Protein AF-0000000081659198 (afdb_homodimer)

Organism: Saccoglossus kowalevskii (NCBI:txid10224)

Secondary structure (DSSP, 8-state):
-HHHHHHHHBHHHHHHHHHHHHHHHHHHHHHHTTT-HHHHHHHHHHHHHHHHHHHHHHTT-HHHHHHHHHHHTT-TT-S-HHHHHHHHHHHHHHHHHHHHHHHHHHHHTTSS--S-SHHHHHHHHHHHHHHHHHHHHHHHHHHHHHHHHHHHHHHHHHHHHHTT--HHHHHHHHHHHHHHHHHHHHHHHHHHHHHHHHHHHHHTSPTTSTTTT-S-HHHHHHHHHHHHHHHHHHHHHHHHHHHHHHH-/-HHHHHHHHBHHHHHHHHHHHHHHHHHHHHHHTTT-HHHHHHHHHHHHHHHHHHHHHHTT-HHHHHHHHHHHTT-TT-S-HHHHHHHHHHHHHHHHHHHHHHHHHHHHTTSS--S-SHHHHHHHHHHHHHHHHHHHHHHHHHHHHHHHHHHHHHHHHHHHHHTT--HHHHHHHHHHHHHHHHHHHHHHHHHHHHHHHHHHHHHTSPTTSTTTT-S-HHHHHHHHHHHHHHHHHHHHHHHHHHHHHHH-

Nearest PDB structures (foldseek):
  6hdc-assembly1_B  TM=3.082E-01  e=1.229E+00  Marivirga tractuosa DSM 4126
  8i21-assembly1_A  TM=3.478E-01  e=2.574E+00  Saccharomyces cerevisiae S288C
  2v0o-assembly2_C  TM=2.841E-01  e=6.793E+00  Homo sapiens
  8t4f-assembly1_A  TM=1.841E-01  e=5.914E+00  Homo sapiens
  8i21-assembly1_A  TM=3.483E-01  e=2.573E+00  Saccharomyces cerevisiae S288C

pLDDT: mean 92.86, std 4.16, range [70.75, 97.75]

Solvent-accessible surface area (backbone atoms only — not comparable to full-atom values): 24645 Å² total; per-residue (Å²): 108,68,66,60,35,54,36,52,45,23,33,68,40,33,49,30,52,50,48,28,52,24,23,44,34,32,22,50,20,39,68,31,38,85,82,36,51,67,59,17,52,33,29,47,49,51,24,49,53,44,52,51,25,51,54,59,56,50,70,66,42,58,60,50,49,49,52,50,46,61,71,47,53,79,31,84,83,48,85,50,62,69,56,22,52,46,48,45,51,30,46,52,31,57,58,53,26,47,63,36,40,50,50,17,52,32,25,69,67,58,58,40,95,50,98,60,35,59,63,34,44,48,50,24,44,51,33,49,38,50,27,33,51,45,50,41,53,47,41,54,52,50,49,53,52,48,51,52,50,48,51,53,47,51,53,48,46,55,49,38,60,74,65,65,54,57,69,68,62,55,50,53,49,49,51,49,49,51,52,50,51,52,49,50,52,50,42,52,43,49,37,51,23,36,50,30,43,38,57,46,40,46,28,68,40,64,79,84,44,89,63,18,66,66,65,52,59,34,55,44,13,45,36,42,28,51,22,24,49,44,50,37,49,50,46,50,53,53,51,51,52,52,52,50,59,67,74,96,109,67,66,60,35,54,35,52,45,23,32,68,40,34,49,30,52,48,48,29,53,25,22,44,34,33,22,50,19,39,68,32,38,84,82,34,53,68,58,17,50,33,30,46,48,52,25,49,54,45,51,51,25,50,53,57,57,51,70,65,42,57,60,48,50,50,51,49,45,61,70,48,53,79,32,83,86,48,86,51,62,68,57,23,52,46,48,44,53,30,46,52,31,56,59,54,26,47,63,36,40,50,51,18,50,34,25,70,66,58,59,41,93,51,99,60,35,60,62,35,46,47,48,24,46,52,33,49,37,51,28,32,53,45,48,41,52,47,39,54,53,49,49,53,53,48,52,53,51,48,51,52,48,51,52,49,48,54,51,39,60,75,65,66,55,57,71,66,61,53,49,53,48,50,51,51,46,51,52,50,51,51,49,49,53,50,44,52,43,49,36,52,21,37,49,30,43,38,56,48,40,45,28,67,41,66,78,84,42,89,62,18,65,66,65,51,59,34,54,45,13,47,36,43,26,51,24,24,50,44,51,36,48,51,48,49,53,54,51,51,52,51,52,51,59,68,75,97

Foldseek 3Di:
DVLLVVLCVDPLSVLLVLLLLLLLLLLVLQVCCVVDVPSSVVSVVVNVVSVVVSLVVLLPCLVVLVVVLVVCPQPPVDPDNVLSVLVNVLSVLVNVLNVLSVQLVCVVVVVDDDVDSVVSVQVSLVSVLVSLVSLLVSLVVVLVVLVVVLVVLVVVLVVCVVVVHDPVVNVVSVVVNVVSVVVNVLSVLQNLLSVLSNVLSQLCHPPPGDCHVVDGSNSNSVSSSSSSVSSSVVSSVVSVVVVVVVVD/DVLLVVLCVDPLSVLLVLLLLLLLLLLVLQVCCVVDVPSSVVSVVVNVVSVVVSLVVLLPCLVVLVVVLVVCPQPPVDPDNVLSVLVNLLSVLVNVLNVLSVQLVCVVVVVDDDVDSVVSVLVSLVSVLVSLVSLLVSLVVVLVVLVVVLVVLVVVLVVCVVVVHDPVVNVVSVVVNVVSVVVNVLSVLQNLLSVLSNVLSQLCHPPPGDCHVVDGSNSNSVSSSSSSVSSSVVSSVVSVVVVVVVVD

InterPro domains:
  IPR008733 Peroxisomal biogenesis factor 11 [PF05648] (1-235)
  IPR026510 Peroxisomal membrane protein 11C, metazoa [PTHR20990] (4-241)

Structure (mmCIF, N/CA/C/O backbone):
data_AF-0000000081659198-model_v1
#
loop_
_entity.id
_entity.type
_entity.pdbx_description
1 polymer 'Peroxisomal membrane protein 11C-like'
#
loop_
_atom_site.group_PDB
_atom_site.id
_atom_site.type_symbol
_atom_site.label_atom_id
_atom_site.label_alt_id
_atom_site.label_comp_id
_atom_site.label_asym_id
_atom_site.label_entity_id
_atom_site.label_seq_id
_atom_site.pdbx_PDB_ins_code
_atom_site.Cartn_x
_atom_site.Cartn_y
_atom_site.Cartn_z
_atom_site.occupancy
_atom_site.B_iso_or_equiv
_atom_site.auth_seq_id
_atom_site.auth_comp_id
_atom_site.auth_asym_id
_atom_site.auth_atom_id
_atom_site.pdbx_PDB_model_num
ATOM 1 N N . MET A 1 1 ? -1.622 15.281 -11.273 1 83.19 1 MET A N 1
ATOM 2 C CA . MET A 1 1 ? -0.603 14.25 -11.117 1 83.19 1 MET A CA 1
ATOM 3 C C . MET A 1 1 ? -0.166 14.125 -9.664 1 83.19 1 MET A C 1
ATOM 5 O O . MET A 1 1 ? -0.137 13.023 -9.109 1 83.19 1 MET A O 1
ATOM 9 N N . GLU A 1 2 ? -0.114 15.211 -9.008 1 87.56 2 GLU A N 1
ATOM 10 C CA . GLU A 1 2 ? 0.35 15.195 -7.621 1 87.56 2 GLU A CA 1
ATOM 11 C C . GLU A 1 2 ? -0.671 14.523 -6.707 1 87.56 2 GLU A C 1
ATOM 13 O O . GLU A 1 2 ? -0.306 13.75 -5.824 1 87.56 2 GLU A O 1
ATOM 18 N N . LEU A 1 3 ? -1.887 14.82 -6.957 1 91.81 3 LEU A N 1
ATOM 19 C CA . LEU A 1 3 ? -2.953 14.234 -6.152 1 91.81 3 LEU A CA 1
ATOM 20 C C . LEU A 1 3 ? -2.992 12.719 -6.332 1 91.81 3 LEU A C 1
ATOM 22 O O . LEU A 1 3 ? -3.07 11.977 -5.348 1 91.81 3 LEU A O 1
ATOM 26 N N . THR A 1 4 ? -2.906 12.281 -7.543 1 91.38 4 THR A N 1
ATOM 27 C CA . THR A 1 4 ? -2.936 10.852 -7.848 1 91.38 4 THR A CA 1
ATOM 28 C C . THR A 1 4 ? -1.738 10.141 -7.223 1 91.38 4 THR A C 1
ATOM 30 O O . THR A 1 4 ? -1.878 9.047 -6.672 1 91.38 4 THR A O 1
ATOM 33 N N . VAL A 1 5 ? -0.653 10.773 -7.258 1 92.44 5 VAL A N 1
ATOM 34 C CA . VAL A 1 5 ? 0.562 10.188 -6.695 1 92.44 5 VAL A CA 1
ATOM 35 C C . VAL A 1 5 ? 0.426 10.07 -5.18 1 92.44 5 VAL A C 1
ATOM 37 O O . VAL A 1 5 ? 0.781 9.047 -4.598 1 92.44 5 VAL A O 1
ATOM 40 N N . ASN A 1 6 ? -0.135 11.062 -4.594 1 92.5 6 ASN A N 1
ATOM 41 C CA . ASN A 1 6 ? -0.314 11.047 -3.146 1 92.5 6 ASN A CA 1
ATOM 42 C C . ASN A 1 6 ? -1.289 9.953 -2.713 1 92.5 6 ASN A C 1
ATOM 44 O O . ASN A 1 6 ? -1.082 9.297 -1.688 1 92.5 6 ASN A O 1
ATOM 48 N N . ILE A 1 7 ? -2.271 9.797 -3.482 1 93.44 7 ILE A N 1
ATOM 49 C CA . ILE A 1 7 ? -3.25 8.758 -3.18 1 93.44 7 ILE A CA 1
ATOM 50 C C . ILE A 1 7 ? -2.6 7.383 -3.307 1 93.44 7 ILE A C 1
ATOM 52 O O . ILE A 1 7 ? -2.756 6.531 -2.428 1 93.44 7 ILE A O 1
ATOM 56 N N . LEU A 1 8 ? -1.79 7.199 -4.312 1 93.69 8 LEU A N 1
ATOM 57 C CA . LEU A 1 8 ? -1.185 5.902 -4.594 1 93.69 8 LEU A CA 1
ATOM 58 C C . LEU A 1 8 ? -0.012 5.637 -3.654 1 93.69 8 LEU A C 1
ATOM 60 O O . LEU A 1 8 ? 0.416 4.488 -3.498 1 93.69 8 LEU A O 1
ATOM 64 N N . ASP A 1 9 ? 0.449 6.648 -3.02 1 92.25 9 ASP A N 1
ATOM 65 C CA . ASP A 1 9 ? 1.595 6.492 -2.129 1 92.25 9 ASP A CA 1
ATOM 66 C C . ASP A 1 9 ? 1.147 6.105 -0.721 1 92.25 9 ASP A C 1
ATOM 68 O O . ASP A 1 9 ? 1.965 5.691 0.104 1 92.25 9 ASP A O 1
ATOM 72 N N . SER A 1 10 ? -0.1 6.227 -0.468 1 93.81 10 SER A N 1
ATOM 73 C CA . SER A 1 10 ? -0.66 5.754 0.793 1 93.81 10 SER A CA 1
ATOM 74 C C . SER A 1 10 ? -1.268 4.363 0.641 1 93.81 10 SER A C 1
ATOM 76 O O . SER A 1 10 ? -1.814 4.031 -0.413 1 93.81 10 SER A O 1
ATOM 78 N N . TYR A 1 11 ? -1.146 3.598 1.679 1 93.5 11 TYR A N 1
ATOM 79 C CA . TYR A 1 11 ? -1.711 2.254 1.634 1 93.5 11 TYR A CA 1
ATOM 80 C C . TYR A 1 11 ? -3.227 2.305 1.471 1 93.5 11 TYR A C 1
ATOM 82 O O . TYR A 1 11 ? -3.793 1.57 0.658 1 93.5 11 TYR A O 1
ATOM 90 N N . ARG A 1 12 ? -3.902 3.148 2.209 1 92.31 12 ARG A N 1
ATOM 91 C CA . ARG A 1 12 ? -5.359 3.25 2.178 1 92.31 12 ARG A CA 1
ATOM 92 C C . ARG A 1 12 ? -5.844 3.691 0.801 1 92.31 12 ARG A C 1
ATOM 94 O O . ARG A 1 12 ? -6.812 3.141 0.273 1 92.31 12 ARG A O 1
ATOM 101 N N . GLY A 1 13 ? -5.191 4.695 0.304 1 94.25 13 GLY A N 1
ATOM 102 C CA . GLY A 1 13 ? -5.551 5.164 -1.025 1 94.25 13 GLY A CA 1
ATOM 103 C C . GLY A 1 13 ? -5.344 4.117 -2.104 1 94.25 13 GLY A C 1
ATOM 104 O O . GLY A 1 13 ? -6.211 3.914 -2.955 1 94.25 13 GLY A O 1
ATOM 105 N N . ARG A 1 14 ? -4.23 3.486 -2.029 1 95.12 14 ARG A N 1
ATOM 106 C CA . ARG A 1 14 ? -3.922 2.461 -3.02 1 95.12 14 ARG A CA 1
ATOM 107 C C . ARG A 1 14 ? -4.906 1.299 -2.93 1 95.12 14 ARG A C 1
ATOM 109 O O . ARG A 1 14 ? -5.312 0.743 -3.953 1 95.12 14 ARG A O 1
ATOM 116 N N . ASP A 1 15 ? -5.191 0.892 -1.784 1 95.5 15 ASP A N 1
ATOM 117 C CA . ASP A 1 15 ? -6.145 -0.195 -1.584 1 95.5 15 ASP A CA 1
ATOM 118 C C . ASP A 1 15 ? -7.504 0.147 -2.193 1 95.5 15 ASP A C 1
ATOM 120 O O . ASP A 1 15 ? -8.164 -0.715 -2.781 1 95.5 15 ASP A O 1
ATOM 124 N N . LYS A 1 16 ? -7.949 1.423 -2.02 1 96.12 16 LYS A N 1
ATOM 125 C CA . LYS A 1 16 ? -9.234 1.834 -2.576 1 96.12 16 LYS A CA 1
ATOM 126 C C . LYS A 1 16 ? -9.203 1.813 -4.102 1 96.12 16 LYS A C 1
ATOM 128 O O . LYS A 1 16 ? -10.203 1.489 -4.746 1 96.12 16 LYS A O 1
ATOM 133 N N . VAL A 1 17 ? -8.109 2.168 -4.633 1 96.31 17 VAL A N 1
ATOM 134 C CA . VAL A 1 17 ? -7.953 2.119 -6.086 1 96.31 17 VAL A CA 1
ATOM 135 C C . VAL A 1 17 ? -7.996 0.67 -6.562 1 96.31 17 VAL A C 1
ATOM 137 O O . VAL A 1 17 ? -8.672 0.353 -7.543 1 96.31 17 VAL A O 1
ATOM 140 N N . MET A 1 18 ? -7.305 -0.18 -5.867 1 96.81 18 MET A N 1
ATOM 141 C CA . MET A 1 18 ? -7.277 -1.599 -6.211 1 96.81 18 MET A CA 1
ATOM 142 C C . MET A 1 18 ? -8.664 -2.219 -6.078 1 96.81 18 MET A C 1
ATOM 144 O O . MET A 1 18 ? -9.078 -3.008 -6.93 1 96.81 18 MET A O 1
ATOM 148 N N . ARG A 1 19 ? -9.305 -1.844 -5 1 97.25 19 ARG A N 1
ATOM 149 C CA . ARG A 1 19 ? -10.656 -2.35 -4.781 1 97.25 19 ARG A CA 1
ATOM 150 C C . ARG A 1 19 ? -11.586 -1.911 -5.902 1 97.25 19 ARG A C 1
ATOM 152 O O . ARG A 1 19 ? -12.391 -2.707 -6.398 1 97.25 19 ARG A O 1
ATOM 159 N N . THR A 1 20 ? -11.531 -0.72 -6.262 1 97.44 20 THR A N 1
ATOM 160 C CA . THR A 1 20 ? -12.367 -0.19 -7.332 1 97.44 20 THR A CA 1
ATOM 161 C C . THR A 1 20 ? -12.078 -0.91 -8.648 1 97.44 20 THR A C 1
ATOM 163 O O . THR A 1 20 ? -13 -1.26 -9.383 1 97.44 20 THR A O 1
ATOM 166 N N . ALA A 1 21 ? -10.828 -1.132 -8.93 1 96.75 21 ALA A N 1
ATOM 167 C CA . ALA A 1 21 ? -10.453 -1.864 -10.133 1 96.75 21 ALA A CA 1
ATOM 168 C C . ALA A 1 21 ? -10.953 -3.303 -10.086 1 96.75 21 ALA A C 1
ATOM 170 O O . ALA A 1 21 ? -11.43 -3.838 -11.086 1 96.75 21 ALA A O 1
ATOM 171 N N . CYS A 1 22 ? -10.867 -3.889 -8.938 1 96.88 22 CYS A N 1
ATOM 172 C CA . CYS A 1 22 ? -11.289 -5.27 -8.75 1 96.88 22 CYS A CA 1
ATOM 173 C C . CYS A 1 22 ? -12.781 -5.426 -9.016 1 96.88 22 CYS A C 1
ATOM 175 O O . CYS A 1 22 ? -13.188 -6.23 -9.859 1 96.88 22 CYS A O 1
ATOM 177 N N . PHE A 1 23 ? -13.57 -4.602 -8.43 1 97.5 23 PHE A N 1
ATOM 178 C CA . PHE A 1 23 ? -15.016 -4.785 -8.539 1 97.5 23 PHE A CA 1
ATOM 179 C C . PHE A 1 23 ? -15.539 -4.184 -9.836 1 97.5 23 PHE A C 1
ATOM 181 O O . PHE A 1 23 ? -16.547 -4.633 -10.367 1 97.5 23 PHE A O 1
ATOM 188 N N . GLY A 1 24 ? -14.812 -3.182 -10.32 1 96.94 24 GLY A N 1
ATOM 189 C CA . GLY A 1 24 ? -15.117 -2.77 -11.688 1 96.94 24 GLY A CA 1
ATOM 190 C C . GLY A 1 24 ? -14.93 -3.881 -12.703 1 96.94 24 GLY A C 1
ATOM 191 O O . GLY A 1 24 ? -15.75 -4.059 -13.602 1 96.94 24 GLY A O 1
ATOM 192 N N . ALA A 1 25 ? -13.852 -4.582 -12.555 1 96.56 25 ALA A N 1
ATOM 193 C CA . ALA A 1 25 ? -13.594 -5.723 -13.43 1 96.56 25 ALA A CA 1
ATOM 194 C C . ALA A 1 25 ? -14.641 -6.812 -13.227 1 96.56 25 ALA A C 1
ATOM 196 O O . ALA A 1 25 ? -15.047 -7.48 -14.18 1 96.56 25 ALA A O 1
ATOM 197 N N . MET A 1 26 ? -15.023 -6.961 -12.008 1 96.94 26 MET A N 1
ATOM 198 C CA . MET A 1 26 ? -16.047 -7.953 -11.711 1 96.94 26 MET A CA 1
ATOM 199 C C . MET A 1 26 ? -17.359 -7.59 -12.398 1 96.94 26 MET A C 1
ATOM 201 O O . MET A 1 26 ? -18.031 -8.461 -12.969 1 96.94 26 MET A O 1
ATOM 205 N N . LEU A 1 27 ? -17.734 -6.379 -12.312 1 97.5 27 LEU A N 1
ATOM 206 C CA . LEU A 1 27 ? -18.938 -5.895 -12.984 1 97.5 27 LEU A CA 1
ATOM 207 C C . LEU A 1 27 ? -18.844 -6.113 -14.492 1 97.5 27 LEU A C 1
ATOM 209 O O . LEU A 1 27 ? -19.781 -6.621 -15.109 1 97.5 27 LEU A O 1
ATOM 213 N N . ALA A 1 28 ? -17.703 -5.754 -15.047 1 96.75 28 ALA A N 1
ATOM 214 C CA . ALA A 1 28 ? -17.5 -5.934 -16.484 1 96.75 28 ALA A CA 1
ATOM 215 C C . ALA A 1 28 ? -17.578 -7.41 -16.875 1 96.75 28 ALA A C 1
ATOM 217 O O . ALA A 1 28 ? -18.156 -7.758 -17.906 1 96.75 28 ALA A O 1
ATOM 218 N N . ALA A 1 29 ? -16.969 -8.219 -16.047 1 96.44 29 ALA A N 1
ATOM 219 C CA . ALA A 1 29 ? -17 -9.656 -16.312 1 96.44 29 ALA A CA 1
ATOM 220 C C . ALA A 1 29 ? -18.438 -10.18 -16.344 1 96.44 29 ALA A C 1
ATOM 222 O O . ALA A 1 29 ? -18.797 -10.992 -17.203 1 96.44 29 ALA A O 1
ATOM 223 N N . GLY A 1 30 ? -19.219 -9.719 -15.406 1 95.5 30 GLY A N 1
ATOM 224 C CA . GLY A 1 30 ? -20.609 -10.133 -15.367 1 95.5 30 GLY A CA 1
ATOM 225 C C . GLY A 1 30 ? -21.422 -9.641 -16.547 1 95.5 30 GLY A C 1
ATOM 226 O O . GLY A 1 30 ? -22.281 -10.352 -17.062 1 95.5 30 GLY A O 1
ATOM 227 N N . LEU A 1 31 ? -21.156 -8.523 -17 1 95.69 31 LEU A N 1
ATOM 228 C CA . LEU A 1 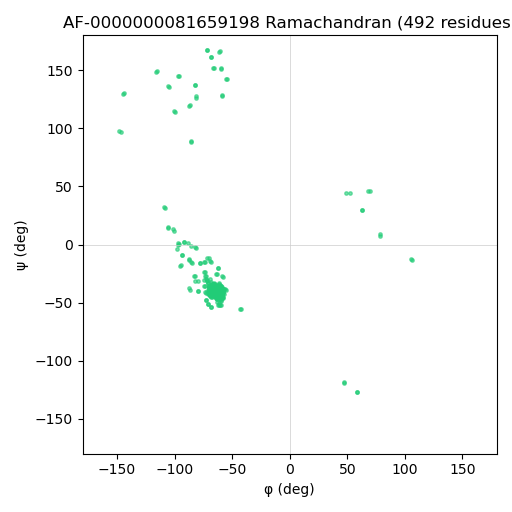31 ? -21.906 -7.914 -18.078 1 95.69 31 LEU A CA 1
ATOM 229 C C . LEU A 1 31 ? -21.562 -8.57 -19.422 1 95.69 31 LEU A C 1
ATOM 231 O O . LEU A 1 31 ? -22.422 -8.672 -20.297 1 95.69 31 LEU A O 1
ATOM 235 N N . VAL A 1 32 ? -20.359 -9.023 -19.516 1 95.56 32 VAL A N 1
ATOM 236 C CA . VAL A 1 32 ? -19.922 -9.539 -20.812 1 95.56 32 VAL A CA 1
ATOM 237 C C . VAL A 1 32 ? -20.062 -11.055 -20.844 1 95.56 32 VAL A C 1
ATOM 239 O O . VAL A 1 32 ? -19.859 -11.688 -21.891 1 95.56 32 VAL A O 1
ATOM 242 N N . GLU A 1 33 ? -20.484 -11.617 -19.844 1 93.94 33 GLU A N 1
ATOM 243 C CA . GLU A 1 33 ? -20.516 -13.062 -19.688 1 93.94 33 GLU A CA 1
ATOM 244 C C . GLU A 1 33 ? -21.359 -13.711 -20.781 1 93.94 33 GLU A C 1
ATOM 246 O O . GLU A 1 33 ? -20.969 -14.734 -21.359 1 93.94 33 GLU A O 1
ATOM 251 N N . ARG A 1 34 ? -22.438 -13.133 -21.234 1 91.81 34 ARG A N 1
ATOM 252 C CA . ARG A 1 34 ? -23.328 -13.703 -22.234 1 91.81 34 ARG A CA 1
ATOM 253 C C . ARG A 1 34 ? -22.797 -13.453 -23.641 1 91.81 34 ARG A C 1
ATOM 255 O O . ARG A 1 34 ? -23 -14.273 -24.547 1 91.81 34 ARG A O 1
ATOM 262 N N . ARG A 1 35 ? -22.172 -12.438 -23.812 1 92.94 35 ARG A N 1
ATOM 263 C CA . ARG A 1 35 ? -21.734 -12.039 -25.156 1 92.94 35 ARG A CA 1
ATOM 264 C C . ARG A 1 35 ? -20.391 -12.672 -25.5 1 92.94 35 ARG A C 1
ATOM 266 O O . ARG A 1 35 ? -20.172 -13.094 -26.625 1 92.94 35 ARG A O 1
ATOM 273 N N . ASN A 1 36 ? -19.547 -12.711 -24.484 1 94.81 36 ASN A N 1
ATOM 274 C CA . ASN A 1 36 ? -18.188 -13.18 -24.672 1 94.81 36 ASN A CA 1
ATOM 275 C C . ASN A 1 36 ? -17.656 -13.898 -23.438 1 94.81 36 ASN A C 1
ATOM 277 O O . ASN A 1 36 ? -17.031 -13.281 -22.578 1 94.81 36 ASN A O 1
ATOM 281 N N . LYS A 1 37 ? -17.75 -15.109 -23.469 1 93.44 37 LYS A N 1
ATOM 282 C CA . LYS A 1 37 ? -17.359 -15.93 -22.328 1 93.44 37 LYS A CA 1
ATOM 283 C C . LYS A 1 37 ? -15.852 -15.914 -22.109 1 93.44 37 LYS A C 1
ATOM 285 O O . LYS A 1 37 ? -15.383 -15.945 -20.969 1 93.44 37 LYS A O 1
ATOM 290 N N . GLY A 1 38 ? -15.172 -15.883 -23.203 1 92.06 38 GLY A N 1
ATOM 291 C CA . GLY A 1 38 ? -13.719 -15.82 -23.109 1 92.06 38 GLY A CA 1
ATOM 292 C C . GLY A 1 38 ? -13.219 -14.586 -22.391 1 92.06 38 GLY A C 1
ATOM 293 O O . GLY A 1 38 ? -12.383 -14.68 -21.484 1 92.06 38 GLY A O 1
ATOM 294 N N . MET A 1 39 ? -13.789 -13.531 -22.766 1 92.62 39 MET A N 1
ATOM 295 C CA . MET A 1 39 ? -13.414 -12.273 -22.141 1 92.62 39 MET A CA 1
ATOM 296 C C . MET A 1 39 ? -13.836 -12.25 -20.672 1 92.62 39 MET A C 1
ATOM 298 O O . MET A 1 39 ? -13.102 -11.75 -19.812 1 92.62 39 MET A O 1
ATOM 302 N N . SER A 1 40 ? -15 -12.727 -20.438 1 95.19 40 SER A N 1
ATOM 303 C CA . SER A 1 40 ? -15.484 -12.789 -19.062 1 95.19 40 SER A CA 1
ATOM 304 C C . SER A 1 40 ? -14.547 -13.602 -18.188 1 95.19 40 SER A C 1
ATOM 306 O O . SER A 1 40 ? -14.25 -13.203 -17.047 1 95.19 40 SER A O 1
ATOM 308 N N . THR A 1 41 ? -14.086 -14.633 -18.672 1 94.25 41 THR A N 1
ATOM 309 C CA . THR A 1 41 ? -13.18 -15.5 -17.922 1 94.25 41 THR A CA 1
ATOM 310 C C . THR A 1 41 ? -11.859 -14.797 -17.656 1 94.25 41 THR A C 1
ATOM 312 O O . THR A 1 41 ? -11.305 -14.898 -16.562 1 94.25 41 THR A O 1
ATOM 315 N N . ARG A 1 42 ? -11.359 -14.156 -18.625 1 94.06 42 ARG A N 1
ATOM 316 C CA . ARG A 1 42 ? -10.125 -13.398 -18.453 1 94.06 42 ARG A CA 1
ATOM 317 C C . ARG A 1 42 ? -10.289 -12.328 -17.375 1 94.06 42 ARG A C 1
ATOM 319 O O . ARG A 1 42 ? -9.391 -12.133 -16.547 1 94.06 42 ARG A O 1
ATOM 326 N N . LEU A 1 43 ? -11.398 -11.703 -17.406 1 95.12 43 LEU A N 1
ATOM 327 C CA . LEU A 1 43 ? -11.664 -10.664 -16.422 1 95.12 43 LEU A CA 1
ATOM 328 C C . LEU A 1 43 ? -11.805 -11.258 -15.023 1 95.12 43 LEU A C 1
ATOM 330 O O . LEU A 1 43 ? -11.391 -10.648 -14.031 1 95.12 43 LEU A O 1
ATOM 334 N N . GLN A 1 44 ? -12.328 -12.391 -14.961 1 95.94 44 GLN A N 1
ATOM 335 C CA . GLN A 1 44 ? -12.477 -13.062 -13.68 1 95.94 44 GLN A CA 1
ATOM 336 C C . GLN A 1 44 ? -11.117 -13.414 -13.086 1 95.94 44 GLN A C 1
ATOM 338 O O . GLN A 1 44 ? -10.938 -13.391 -11.859 1 95.94 44 GLN A O 1
ATOM 343 N N . VAL A 1 45 ? -10.234 -13.727 -13.938 1 95.06 45 VAL A N 1
ATOM 344 C CA . VAL A 1 45 ? -8.875 -14 -13.477 1 95.06 45 VAL A CA 1
ATOM 345 C C . VAL A 1 45 ? -8.266 -12.734 -12.875 1 95.06 45 VAL A C 1
ATOM 347 O O . VAL A 1 45 ? -7.621 -12.789 -11.828 1 95.06 45 VAL A O 1
ATOM 350 N N . VAL A 1 46 ? -8.516 -11.617 -13.547 1 95.31 46 VAL A N 1
ATOM 351 C CA . VAL A 1 46 ? -8.023 -10.328 -13.047 1 95.31 46 VAL A CA 1
ATOM 352 C C . VAL A 1 46 ? -8.641 -10.047 -11.68 1 95.31 46 VAL A C 1
ATOM 354 O O . VAL A 1 46 ? -7.938 -9.656 -10.742 1 95.31 46 VAL A O 1
ATOM 357 N N . VAL A 1 47 ? -9.891 -10.289 -11.562 1 96.62 47 VAL A N 1
ATOM 358 C CA . VAL A 1 47 ? -10.602 -10.07 -10.305 1 96.62 47 VAL A CA 1
ATOM 359 C C . VAL A 1 47 ? -10 -10.945 -9.211 1 96.62 47 VAL A C 1
ATOM 361 O O . VAL A 1 47 ? -9.734 -10.469 -8.102 1 96.62 47 VAL A O 1
ATOM 364 N N . GLY A 1 48 ? -9.719 -12.148 -9.547 1 95.5 48 GLY A N 1
ATOM 365 C CA . GLY A 1 48 ? -9.148 -13.078 -8.586 1 95.5 48 GLY A CA 1
ATOM 366 C C . GLY A 1 48 ? -7.77 -12.664 -8.102 1 95.5 48 GLY A C 1
ATOM 367 O O . GLY A 1 48 ? -7.477 -12.75 -6.906 1 95.5 48 GLY A O 1
ATOM 368 N N . ARG A 1 49 ? -6.945 -12.203 -8.977 1 95.25 49 ARG A N 1
ATOM 369 C CA . ARG A 1 49 ? -5.59 -11.789 -8.625 1 95.25 49 ARG A CA 1
ATOM 370 C C . ARG A 1 49 ? -5.605 -10.523 -7.766 1 95.25 49 ARG A C 1
ATOM 372 O O . ARG A 1 49 ? -4.832 -10.406 -6.812 1 95.25 49 ARG A O 1
ATOM 379 N N . LEU A 1 50 ? -6.477 -9.641 -8.148 1 96.25 50 LEU A N 1
ATOM 380 C CA . LEU A 1 50 ? -6.594 -8.406 -7.375 1 96.25 50 LEU A CA 1
ATOM 381 C C . LEU A 1 50 ? -7.137 -8.688 -5.98 1 96.25 50 LEU A C 1
ATOM 383 O O . LEU A 1 50 ? -6.633 -8.148 -4.992 1 96.25 50 LEU A O 1
ATOM 387 N N . ALA A 1 51 ? -8.117 -9.508 -5.91 1 96.25 51 ALA A N 1
ATOM 388 C CA . ALA A 1 51 ? -8.719 -9.859 -4.625 1 96.25 51 ALA A CA 1
ATOM 389 C C . ALA A 1 51 ? -7.719 -10.594 -3.732 1 96.25 51 ALA A C 1
ATOM 391 O O . ALA A 1 51 ? -7.648 -10.336 -2.527 1 96.25 51 ALA A O 1
ATOM 392 N N . ALA A 1 52 ? -6.996 -11.477 -4.336 1 95.19 52 ALA A N 1
ATOM 393 C CA . ALA A 1 52 ? -5.977 -12.211 -3.592 1 95.19 52 ALA A CA 1
ATOM 394 C C . ALA A 1 52 ? -4.906 -11.273 -3.047 1 95.19 52 ALA A C 1
ATOM 396 O O . ALA A 1 52 ? -4.441 -11.438 -1.916 1 95.19 52 ALA A O 1
ATOM 397 N N . ALA A 1 53 ? -4.504 -10.344 -3.869 1 96.12 53 ALA A N 1
ATOM 398 C CA . ALA A 1 53 ? -3.514 -9.359 -3.428 1 96.12 53 ALA A CA 1
ATOM 399 C C . ALA A 1 53 ? -4.039 -8.547 -2.248 1 96.12 53 ALA A C 1
ATOM 401 O O . ALA A 1 53 ? -3.305 -8.289 -1.29 1 96.12 53 ALA A O 1
ATOM 402 N N . ARG A 1 54 ? -5.242 -8.164 -2.295 1 95.62 54 ARG A N 1
ATOM 403 C CA . ARG A 1 54 ? -5.832 -7.387 -1.21 1 95.62 54 ARG A CA 1
ATOM 404 C C . ARG A 1 54 ? -5.887 -8.203 0.079 1 95.62 54 ARG A C 1
ATOM 406 O O . ARG A 1 54 ? -5.703 -7.656 1.17 1 95.62 54 ARG A O 1
ATOM 413 N N . THR A 1 55 ? -6.168 -9.445 -0.072 1 95.31 55 THR A N 1
ATOM 414 C CA . THR A 1 55 ? -6.199 -10.312 1.099 1 95.31 55 THR A CA 1
ATOM 415 C C . THR A 1 55 ? -4.824 -10.391 1.757 1 95.31 55 THR A C 1
ATOM 417 O O . THR A 1 55 ? -4.715 -10.32 2.982 1 95.31 55 THR A O 1
ATOM 420 N N . VAL A 1 56 ? -3.803 -10.477 0.979 1 95.31 56 VAL A N 1
ATOM 421 C CA . VAL A 1 56 ? -2.439 -10.539 1.497 1 95.31 56 VAL A CA 1
ATOM 422 C C . VAL A 1 56 ? -2.092 -9.219 2.191 1 95.31 56 VAL A C 1
ATOM 424 O O . VAL A 1 56 ? -1.445 -9.219 3.242 1 95.31 56 VAL A O 1
ATOM 427 N N . LEU A 1 57 ? -2.514 -8.164 1.595 1 95 57 LEU A N 1
ATOM 428 C CA . LEU A 1 57 ? -2.262 -6.848 2.182 1 95 57 LEU A CA 1
ATOM 429 C C . LEU A 1 57 ? -2.918 -6.734 3.555 1 95 57 LEU A C 1
ATOM 431 O O . LEU A 1 57 ? -2.357 -6.117 4.465 1 95 57 LEU A O 1
ATOM 435 N N . ARG A 1 58 ? -4.023 -7.359 3.719 1 94.5 58 ARG A N 1
ATOM 436 C CA . ARG A 1 58 ? -4.762 -7.27 4.977 1 94.5 58 ARG A CA 1
ATOM 437 C C . ARG A 1 58 ? -4.078 -8.078 6.07 1 94.5 58 ARG A C 1
ATOM 439 O O . ARG A 1 58 ? -4.383 -7.922 7.254 1 94.5 58 ARG A O 1
ATOM 446 N N . LEU A 1 59 ? -3.178 -8.922 5.656 1 93.25 59 LEU A N 1
ATOM 447 C CA . LEU A 1 59 ? -2.416 -9.664 6.652 1 93.25 59 LEU A CA 1
ATOM 448 C C . LEU A 1 59 ? -1.588 -8.727 7.523 1 93.25 59 LEU A C 1
ATOM 450 O O . LEU A 1 59 ? -1.21 -9.086 8.641 1 93.25 59 LEU A O 1
ATOM 454 N N . PHE A 1 60 ? -1.351 -7.531 7.004 1 94.25 60 PHE A N 1
ATOM 455 C CA . PHE A 1 60 ? -0.468 -6.605 7.707 1 94.25 60 PHE A CA 1
ATOM 456 C C . PHE A 1 60 ? -1.268 -5.488 8.359 1 94.25 60 PHE A C 1
ATOM 458 O O . PHE A 1 60 ? -0.703 -4.469 8.766 1 94.25 60 PHE A O 1
ATOM 465 N N . ASP A 1 61 ? -2.561 -5.68 8.469 1 94.12 61 ASP A N 1
ATOM 466 C CA . ASP A 1 61 ? -3.414 -4.621 9 1 94.12 61 ASP A CA 1
ATOM 467 C C . ASP A 1 61 ? -3.689 -4.836 10.484 1 94.12 61 ASP A C 1
ATOM 469 O O . ASP A 1 61 ? -4.34 -4.008 11.125 1 94.12 61 ASP A O 1
ATOM 473 N N . ASP A 1 62 ? -3.172 -5.84 11.094 1 92.81 62 ASP A N 1
ATOM 474 C CA . ASP A 1 62 ? -3.436 -6.152 12.492 1 92.81 62 ASP A CA 1
ATOM 475 C C . ASP A 1 62 ? -2.883 -5.062 13.414 1 92.81 62 ASP A C 1
ATOM 477 O O . ASP A 1 62 ? -3.578 -4.598 14.32 1 92.81 62 ASP A O 1
ATOM 481 N N . ILE A 1 63 ? -1.698 -4.645 13.078 1 90.75 63 ILE A N 1
ATOM 482 C CA . ILE A 1 63 ? -1.027 -3.699 13.969 1 90.75 63 ILE A CA 1
ATOM 483 C C . ILE A 1 63 ? -1.682 -2.324 13.852 1 90.75 63 ILE A C 1
ATOM 485 O O . ILE A 1 63 ? -2.045 -1.715 14.859 1 90.75 63 ILE A O 1
ATOM 489 N N . PRO A 1 64 ? -1.879 -1.883 12.672 1 91.88 64 PRO A N 1
ATOM 490 C CA . PRO A 1 64 ? -2.586 -0.604 12.57 1 91.88 64 PRO A CA 1
ATOM 491 C C . PRO A 1 64 ? -3.963 -0.634 13.227 1 91.88 64 PRO A C 1
ATOM 493 O O . PRO A 1 64 ? -4.367 0.337 13.867 1 91.88 64 PRO A O 1
ATOM 496 N N . MET A 1 65 ? -4.656 -1.722 13.102 1 92.12 65 MET A N 1
ATOM 497 C CA . MET A 1 65 ? -5.98 -1.827 13.703 1 92.12 65 MET A CA 1
ATOM 498 C C . MET A 1 65 ? -5.887 -1.835 15.227 1 92.12 65 MET A C 1
ATOM 500 O O . MET A 1 65 ? -6.699 -1.205 15.906 1 92.12 65 MET A O 1
ATOM 504 N N . LEU A 1 66 ? -4.941 -2.572 15.711 1 92.75 66 LEU A N 1
ATOM 505 C CA . LEU A 1 66 ? -4.738 -2.6 17.156 1 92.75 66 LEU A CA 1
ATOM 506 C C . LEU A 1 66 ? -4.406 -1.208 17.688 1 92.75 66 LEU A C 1
ATOM 508 O O . LEU A 1 66 ? -4.902 -0.806 18.734 1 92.75 66 LEU A O 1
ATOM 512 N N . ALA A 1 67 ? -3.582 -0.52 16.969 1 91.69 67 ALA A N 1
ATOM 513 C CA . ALA A 1 67 ? -3.24 0.847 17.359 1 91.69 67 ALA A CA 1
ATOM 514 C C . ALA A 1 67 ? -4.484 1.733 17.391 1 91.69 67 ALA A C 1
ATOM 516 O O . ALA A 1 67 ? -4.66 2.529 18.312 1 91.69 67 ALA A O 1
ATOM 517 N N . TRP A 1 68 ? -5.293 1.555 16.438 1 90 68 TRP A N 1
ATOM 518 C CA . TRP A 1 68 ? -6.539 2.314 16.375 1 90 68 TRP A CA 1
ATOM 519 C C . TRP A 1 68 ? -7.434 1.981 17.562 1 90 68 TRP A C 1
ATOM 521 O O . TRP A 1 68 ? -7.965 2.881 18.219 1 90 68 TRP A O 1
ATOM 531 N N . THR A 1 69 ? -7.57 0.736 17.844 1 91.44 69 THR A N 1
ATOM 532 C CA . THR A 1 69 ? -8.422 0.286 18.938 1 91.44 69 THR A CA 1
ATOM 533 C C . THR A 1 69 ? -7.883 0.789 20.281 1 91.44 69 THR A C 1
ATOM 535 O O . THR A 1 69 ? -8.656 1.243 21.125 1 91.44 69 THR A O 1
ATOM 538 N N . LEU A 1 70 ? -6.605 0.726 20.406 1 91.56 70 LEU A N 1
ATOM 539 C CA . LEU A 1 70 ? -5.992 1.18 21.656 1 91.56 70 LEU A CA 1
ATOM 540 C C . LEU A 1 70 ? -6.105 2.693 21.797 1 91.56 70 LEU A C 1
ATOM 542 O O . LEU A 1 70 ? -6.281 3.209 22.906 1 91.56 70 LEU A O 1
ATOM 546 N N . HIS A 1 71 ? -5.996 3.348 20.734 1 89.5 71 HIS A N 1
ATOM 547 C CA . HIS A 1 71 ? -6.121 4.801 20.75 1 89.5 71 HIS A CA 1
ATOM 548 C C . HIS A 1 71 ? -7.543 5.23 21.094 1 89.5 71 HIS A C 1
ATOM 550 O O . HIS A 1 71 ? -7.734 6.18 21.859 1 89.5 71 HIS A O 1
ATOM 556 N N . TYR A 1 72 ? -8.477 4.516 20.516 1 90.94 72 TYR A N 1
ATOM 557 C CA . TYR A 1 72 ? -9.867 4.832 20.812 1 90.94 72 TYR A CA 1
ATOM 558 C C . TYR A 1 72 ? -10.219 4.453 22.234 1 90.94 72 TYR A C 1
ATOM 560 O O . TYR A 1 72 ? -11.008 5.141 22.891 1 90.94 72 TYR A O 1
ATOM 568 N N . GLY A 1 73 ? -9.633 3.348 22.672 1 90.44 73 GLY A N 1
ATOM 569 C CA . GLY A 1 73 ? -9.93 2.867 24.016 1 90.44 73 GLY A CA 1
ATOM 570 C C . GLY A 1 73 ? -11.406 2.588 24.234 1 90.44 73 GLY A C 1
ATOM 571 O O . GLY A 1 73 ? -12.031 1.875 23.438 1 90.44 73 GLY A O 1
ATOM 572 N N . LEU A 1 74 ? -11.93 3.152 25.234 1 89.38 74 LEU A N 1
ATOM 573 C CA . LEU A 1 74 ? -13.359 2.998 25.516 1 89.38 74 LEU A CA 1
ATOM 574 C C . LEU A 1 74 ? -14.133 4.223 25.047 1 89.38 74 LEU A C 1
ATOM 576 O O . LEU A 1 74 ? -15.328 4.348 25.328 1 89.38 74 LEU A O 1
ATOM 580 N N . GLY A 1 75 ? -13.523 5.039 24.312 1 88.31 75 GLY A N 1
ATOM 581 C CA . GLY A 1 75 ? -14.172 6.18 23.672 1 88.31 75 GLY A CA 1
ATOM 582 C C . GLY A 1 75 ? -14.586 7.254 24.672 1 88.31 75 GLY A C 1
ATOM 583 O O . GLY A 1 75 ? -15.68 7.805 24.562 1 88.31 75 GLY A O 1
ATOM 584 N N . LYS A 1 76 ? -13.758 7.621 25.562 1 85.69 76 LYS A N 1
ATOM 585 C CA . LYS A 1 76 ? -14.07 8.617 26.578 1 85.69 76 LYS A CA 1
ATOM 586 C C . LYS A 1 76 ? -14.219 10.008 25.969 1 85.69 76 LYS A C 1
ATOM 588 O O . LYS A 1 76 ? -14.898 10.875 26.531 1 85.69 76 LYS A O 1
ATOM 593 N N . GLN A 1 77 ? -13.773 10.102 24.797 1 85.81 77 GLN A N 1
ATOM 594 C CA . GLN A 1 77 ? -13.82 11.398 24.141 1 85.81 77 GLN A CA 1
ATOM 595 C C . GLN A 1 77 ? -15.172 11.633 23.469 1 85.81 77 GLN A C 1
ATOM 597 O O . GLN A 1 77 ? -15.516 12.773 23.125 1 85.81 77 GLN A O 1
ATOM 602 N N . GLU A 1 78 ? -15.938 10.5 23.328 1 86.38 78 GLU A N 1
ATOM 603 C CA . GLU A 1 78 ? -17.234 10.602 22.672 1 86.38 78 GLU A CA 1
ATOM 604 C C . GLU A 1 78 ? -18.297 11.109 23.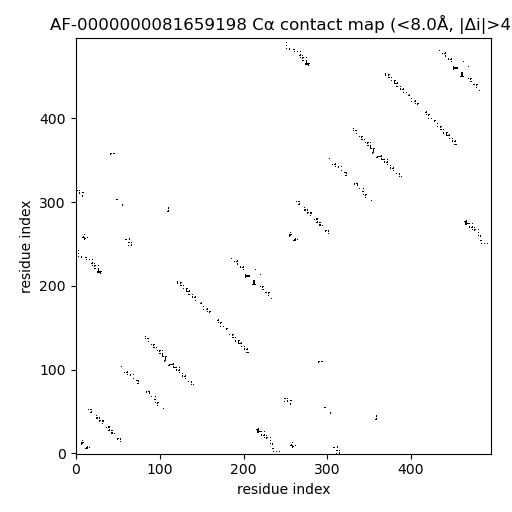641 1 86.38 78 GLU A C 1
ATOM 606 O O . GLU A 1 78 ? -18.438 10.594 24.75 1 86.38 78 GLU A O 1
ATOM 611 N N . LYS A 1 79 ? -19.031 12.125 23.328 1 84.19 79 LYS A N 1
ATOM 612 C CA . LYS A 1 79 ? -20.062 12.719 24.172 1 84.19 79 LYS A CA 1
ATOM 613 C C . LYS A 1 79 ? -21.281 11.805 24.266 1 84.19 79 LYS A C 1
ATOM 615 O O . LYS A 1 79 ? -21.859 11.641 25.344 1 84.19 79 LYS A O 1
ATOM 620 N N . ASP A 1 80 ? -21.641 11.195 23.172 1 90 80 ASP A N 1
ATOM 621 C CA . ASP A 1 80 ? -22.812 10.32 23.125 1 90 80 ASP A CA 1
ATOM 622 C C . ASP A 1 80 ? -22.438 8.891 23.516 1 90 80 ASP A C 1
ATOM 624 O O . ASP A 1 80 ? -21.719 8.203 22.797 1 90 80 ASP A O 1
ATOM 628 N N . ALA A 1 81 ? -23.047 8.422 24.562 1 91.44 81 ALA A N 1
ATOM 629 C CA . ALA A 1 81 ? -22.734 7.109 25.109 1 91.44 81 ALA A CA 1
ATOM 630 C C . ALA A 1 81 ? -23.125 6 24.141 1 91.44 81 ALA A C 1
ATOM 632 O O . ALA A 1 81 ? -22.453 4.973 24.047 1 91.44 81 ALA A O 1
ATOM 633 N N . THR A 1 82 ? -24.234 6.172 23.516 1 92.75 82 THR A N 1
ATOM 634 C CA . THR A 1 82 ? -24.688 5.156 22.578 1 92.75 82 THR A CA 1
ATOM 635 C C . THR A 1 82 ? -23.703 4.988 21.438 1 92.75 82 THR A C 1
ATOM 637 O O . THR A 1 82 ? -23.328 3.867 21.078 1 92.75 82 THR A O 1
ATOM 640 N N . ILE A 1 83 ? -23.25 6.031 20.906 1 93.44 83 ILE A N 1
ATOM 641 C CA . ILE A 1 83 ? -22.281 6 19.828 1 93.44 83 ILE A CA 1
ATOM 642 C C . ILE A 1 83 ? -20.969 5.426 20.328 1 93.44 83 ILE A C 1
ATOM 644 O O . ILE A 1 83 ? -20.297 4.672 19.609 1 93.44 83 ILE A O 1
ATOM 648 N N . ARG A 1 84 ? -20.688 5.746 21.531 1 94.38 84 ARG A N 1
ATOM 649 C CA . ARG A 1 84 ? -19.469 5.25 22.156 1 94.38 84 ARG A CA 1
ATOM 650 C C . ARG A 1 84 ? -19.453 3.725 22.203 1 94.38 84 ARG A C 1
ATOM 652 O O . ARG A 1 84 ? -18.5 3.092 21.75 1 94.38 84 ARG A O 1
ATOM 659 N N . TRP A 1 85 ? -20.484 3.219 22.719 1 94.88 85 TRP A N 1
ATOM 660 C CA . TRP A 1 85 ? -20.516 1.771 22.891 1 94.88 85 TRP A CA 1
ATOM 661 C C . TRP A 1 85 ? -20.672 1.06 21.547 1 94.88 85 TRP A C 1
ATOM 663 O O . TRP A 1 85 ? -20.141 -0.04 21.359 1 94.88 85 TRP A O 1
ATOM 673 N N . LEU A 1 86 ? -21.328 1.691 20.656 1 95.56 86 LEU A N 1
ATOM 674 C CA . LEU A 1 86 ? -21.422 1.128 19.312 1 95.56 86 LEU A CA 1
ATOM 675 C C . LEU A 1 86 ? -20.062 1.095 18.641 1 95.56 86 LEU A C 1
ATOM 677 O O . LEU A 1 86 ? -19.703 0.114 17.984 1 95.56 86 LEU A O 1
ATOM 681 N N . ASN A 1 87 ? -19.312 2.084 18.828 1 95.38 87 ASN A N 1
ATOM 682 C CA . ASN A 1 87 ? -17.953 2.127 18.266 1 95.38 87 ASN A CA 1
ATOM 683 C C . ASN A 1 87 ? -17.047 1.084 18.906 1 95.38 87 ASN A C 1
ATOM 685 O O . ASN A 1 87 ? -16.234 0.465 18.234 1 95.38 87 ASN A O 1
ATOM 689 N N . VAL A 1 88 ? -17.203 0.997 20.203 1 96.19 88 VAL A N 1
ATOM 690 C CA . VAL A 1 88 ? -16.406 -0.009 20.891 1 96.19 88 VAL A CA 1
ATOM 691 C C . VAL A 1 88 ? -16.75 -1.398 20.359 1 96.19 88 VAL A C 1
ATOM 693 O O . VAL A 1 88 ? -15.852 -2.195 20.078 1 96.19 88 VAL A O 1
ATOM 696 N N . ALA A 1 89 ? -18 -1.637 20.203 1 96.19 89 ALA A N 1
ATOM 697 C CA . ALA A 1 89 ? -18.438 -2.92 19.656 1 96.19 89 ALA A CA 1
ATOM 698 C C . ALA A 1 89 ? -17.922 -3.119 18.234 1 96.19 89 ALA A C 1
ATOM 700 O O . ALA A 1 89 ? -17.469 -4.211 17.875 1 96.19 89 ALA A O 1
ATOM 701 N N . LYS A 1 90 ? -17.984 -2.148 17.453 1 96.56 90 LYS A N 1
ATOM 702 C CA . LYS A 1 90 ? -17.484 -2.215 16.078 1 96.56 90 LYS A CA 1
ATOM 703 C C . LYS A 1 90 ? -15.984 -2.477 16.047 1 96.56 90 LYS A C 1
ATOM 705 O O . LYS A 1 90 ? -15.508 -3.254 15.211 1 96.56 90 LYS A O 1
ATOM 710 N N . ASN A 1 91 ? -15.273 -1.817 16.906 1 95.81 91 ASN A N 1
ATOM 711 C CA . ASN A 1 91 ? -13.836 -2.023 17 1 95.81 91 ASN A CA 1
ATOM 712 C C . ASN A 1 91 ? -13.492 -3.467 17.359 1 95.81 91 ASN A C 1
ATOM 714 O O . ASN A 1 91 ? -12.523 -4.031 16.859 1 95.81 91 ASN A O 1
ATOM 718 N N . ILE A 1 92 ? -14.281 -4.012 18.25 1 95.94 92 ILE A N 1
ATOM 719 C CA . ILE A 1 92 ? -14.078 -5.402 18.641 1 95.94 92 ILE A CA 1
ATOM 720 C C . ILE A 1 92 ? -14.297 -6.309 17.422 1 95.94 92 ILE A C 1
ATOM 722 O O . ILE A 1 92 ? -13.5 -7.211 17.172 1 95.94 92 ILE A O 1
ATOM 726 N N . CYS A 1 93 ? -15.328 -6.062 16.672 1 95.88 93 CYS A N 1
ATOM 727 C CA . CYS A 1 93 ? -15.609 -6.836 15.461 1 95.88 93 CYS A CA 1
ATOM 728 C C . CYS A 1 93 ? -14.469 -6.715 14.461 1 95.88 93 CYS A C 1
ATOM 730 O O . CYS A 1 93 ? -13.984 -7.719 13.938 1 95.88 93 CYS A O 1
ATOM 732 N N . ASP A 1 94 ? -14.07 -5.551 14.273 1 95.38 94 ASP A N 1
ATOM 733 C CA . ASP A 1 94 ? -13.016 -5.293 13.297 1 95.38 94 ASP A CA 1
ATOM 734 C C . ASP A 1 94 ? -11.703 -5.957 13.719 1 95.38 94 ASP A C 1
ATOM 736 O O . ASP A 1 94 ? -10.969 -6.48 12.875 1 95.38 94 ASP A O 1
ATOM 740 N N . GLN A 1 95 ? -11.461 -5.965 14.992 1 94.62 95 GLN A N 1
ATOM 741 C CA . GLN A 1 95 ? -10.25 -6.59 15.5 1 94.62 95 GLN A CA 1
ATOM 742 C C . GLN A 1 95 ? -10.305 -8.109 15.344 1 94.62 95 GLN A C 1
ATOM 744 O O . GLN A 1 95 ? -9.305 -8.742 15 1 94.62 95 GLN A O 1
ATOM 749 N N . CYS A 1 96 ? -11.406 -8.656 15.555 1 95 96 CYS A N 1
ATOM 750 C CA . CYS A 1 96 ? -11.578 -10.102 15.469 1 95 96 CYS A CA 1
ATOM 751 C C . CYS A 1 96 ? -11.586 -10.57 14.016 1 95 96 CYS A C 1
ATOM 753 O O . CYS A 1 96 ? -11.273 -11.727 13.734 1 95 96 CYS A O 1
ATOM 755 N N . PHE A 1 97 ? -11.906 -9.711 13.172 1 95.69 97 PHE A N 1
ATOM 756 C CA . PHE A 1 97 ? -11.992 -10.023 11.75 1 95.69 97 PHE A CA 1
ATOM 757 C C . PHE A 1 97 ? -10.641 -10.5 11.219 1 95.69 97 PHE A C 1
ATOM 759 O O . PHE A 1 97 ? -10.578 -11.477 10.469 1 95.69 97 PHE A O 1
ATOM 766 N N . PHE A 1 98 ? -9.594 -9.883 11.578 1 94.25 98 PHE A N 1
ATOM 767 C CA . PHE A 1 98 ? -8.297 -10.078 10.945 1 94.25 98 PHE A CA 1
ATOM 768 C C . PHE A 1 98 ? -7.723 -11.453 11.289 1 94.25 98 PHE A C 1
ATOM 770 O O . PHE A 1 98 ? -7.406 -12.242 10.406 1 94.25 98 PHE A O 1
ATOM 777 N N . PRO A 1 99 ? -7.656 -11.836 12.57 1 93.19 99 PRO A N 1
ATOM 778 C CA . PRO A 1 99 ? -7.133 -13.172 12.859 1 93.19 99 PRO A CA 1
ATOM 779 C C . PRO A 1 99 ? -7.957 -14.281 12.211 1 93.19 99 PRO A C 1
ATOM 781 O O . PRO A 1 99 ? -7.402 -15.297 11.781 1 93.19 99 PRO A O 1
ATOM 784 N N . VAL A 1 100 ? -9.242 -14.07 12.164 1 94.5 100 VAL A N 1
ATOM 785 C CA . VAL A 1 100 ? -10.117 -15.078 11.57 1 94.5 100 VAL A CA 1
ATOM 786 C C . VAL A 1 100 ? -9.852 -15.172 10.07 1 94.5 100 VAL A C 1
ATOM 788 O O . VAL A 1 100 ? -9.766 -16.266 9.516 1 94.5 100 VAL A O 1
ATOM 791 N N . GLU A 1 101 ? -9.711 -14.047 9.484 1 93.94 101 GLU A N 1
ATOM 792 C CA . GLU A 1 101 ? -9.398 -14.039 8.062 1 93.94 101 GLU A CA 1
ATOM 793 C C . GLU A 1 101 ? -8.031 -14.656 7.789 1 93.94 101 GLU A C 1
ATOM 795 O O . GLU A 1 101 ? -7.844 -15.336 6.777 1 93.94 101 GLU A O 1
ATOM 800 N N . HIS A 1 102 ? -7.059 -14.453 8.648 1 94.19 102 HIS A N 1
ATOM 801 C CA . HIS A 1 102 ? -5.734 -15.047 8.492 1 94.19 102 HIS A CA 1
ATOM 802 C C . HIS A 1 102 ? -5.801 -16.562 8.523 1 94.19 102 HIS A C 1
ATOM 804 O O . HIS A 1 102 ? -5.141 -17.234 7.727 1 94.19 102 HIS A O 1
ATOM 810 N N . ILE A 1 103 ? -6.629 -17.031 9.391 1 93.81 103 ILE A N 1
ATOM 811 C CA . ILE A 1 103 ? -6.781 -18.484 9.508 1 93.81 103 ILE A CA 1
ATOM 812 C C . ILE A 1 103 ? -7.457 -19.031 8.258 1 93.81 103 ILE A C 1
ATOM 814 O O . ILE A 1 103 ? -7.051 -20.062 7.723 1 93.81 103 ILE A O 1
ATOM 818 N N . ALA A 1 104 ? -8.461 -18.344 7.812 1 93.12 104 ALA A N 1
ATOM 819 C CA . ALA A 1 104 ? -9.141 -18.75 6.586 1 93.12 104 ALA A C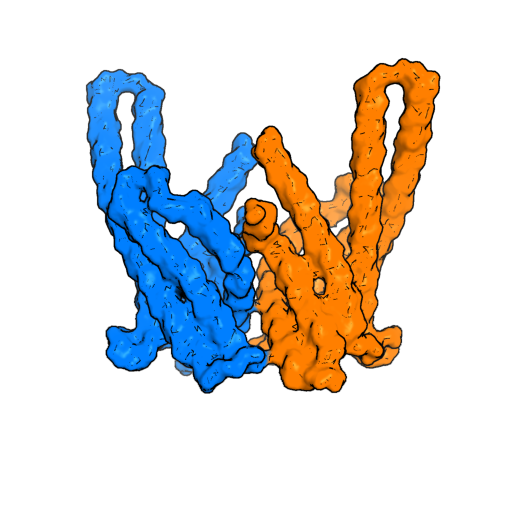A 1
ATOM 820 C C . ALA A 1 104 ? -8.18 -18.75 5.402 1 93.12 104 ALA A C 1
ATOM 822 O O . ALA A 1 104 ? -8.164 -19.703 4.617 1 93.12 104 ALA A O 1
ATOM 823 N N . TRP A 1 105 ? -7.391 -17.734 5.32 1 93.56 105 TRP A N 1
ATOM 824 C CA . TRP A 1 105 ? -6.426 -17.609 4.234 1 93.56 105 TRP A CA 1
ATOM 825 C C . TRP A 1 105 ? -5.371 -18.703 4.309 1 93.56 105 TRP A C 1
ATOM 827 O O . TRP A 1 105 ? -5.055 -19.344 3.303 1 93.56 105 TRP A O 1
ATOM 837 N N . ALA A 1 106 ? -4.848 -18.984 5.473 1 92.5 106 ALA A N 1
ATOM 838 C CA . ALA A 1 106 ? -3.818 -20 5.668 1 92.5 106 ALA A CA 1
ATOM 839 C C . ALA A 1 106 ? -4.363 -21.391 5.379 1 92.5 106 ALA A C 1
ATOM 841 O O . ALA A 1 106 ? -3.646 -22.25 4.863 1 92.5 106 ALA A O 1
ATOM 842 N N . GLY A 1 107 ? -5.609 -21.578 5.691 1 91 107 GLY A N 1
ATOM 843 C CA . GLY A 1 107 ? -6.246 -22.844 5.398 1 91 107 GLY A CA 1
ATOM 844 C C . GLY A 1 107 ? -6.461 -23.078 3.916 1 91 107 GLY A C 1
ATOM 845 O O . GLY A 1 107 ? -6.199 -24.172 3.408 1 91 107 GLY A O 1
ATOM 846 N N . GLU A 1 108 ? -6.891 -22.062 3.271 1 89.5 108 GLU A N 1
ATOM 847 C CA . GLU A 1 108 ? -7.117 -22.156 1.833 1 89.5 108 GLU A CA 1
ATOM 848 C C . GLU A 1 108 ? -5.809 -22.391 1.083 1 89.5 108 GLU A C 1
ATOM 850 O O . GLU A 1 108 ? -5.785 -23.094 0.07 1 89.5 108 GLU A O 1
ATOM 855 N N . ALA A 1 109 ? -4.777 -21.812 1.577 1 87.06 109 ALA A N 1
ATOM 856 C CA . ALA A 1 109 ? -3.463 -21.969 0.962 1 87.06 109 ALA A CA 1
ATOM 857 C C . ALA A 1 109 ? -2.805 -23.266 1.402 1 87.06 109 ALA A C 1
ATOM 859 O O . ALA A 1 109 ? -1.696 -23.594 0.968 1 87.06 109 ALA A O 1
ATOM 860 N N . LYS A 1 110 ? -3.436 -24.031 2.271 1 85.62 110 LYS A N 1
ATOM 861 C CA . LYS A 1 110 ? -2.957 -25.312 2.781 1 85.62 110 LYS A CA 1
ATOM 862 C C . LYS A 1 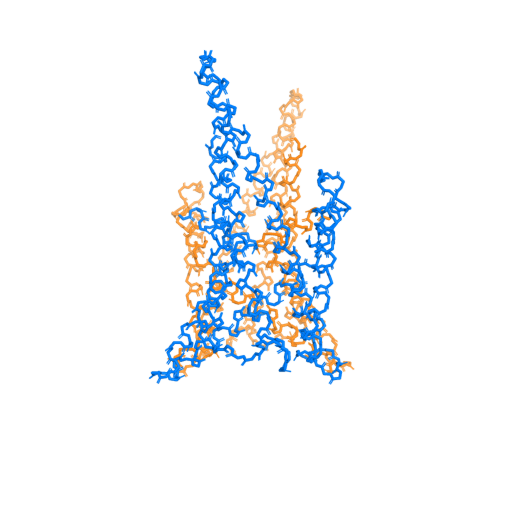110 ? -1.652 -25.156 3.555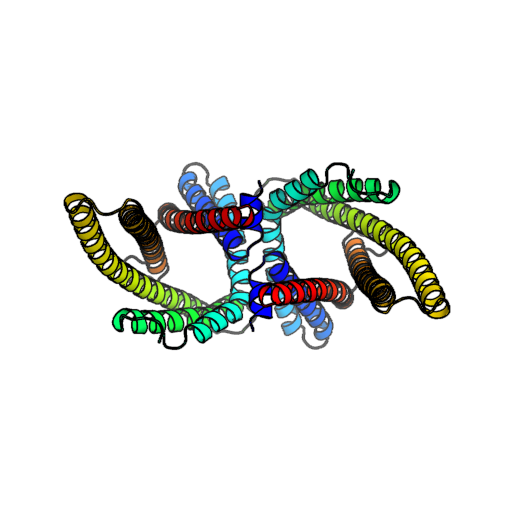 1 85.62 110 LYS A C 1
ATOM 864 O O . LYS A 1 110 ? -0.748 -25.984 3.445 1 85.62 110 LYS A O 1
ATOM 869 N N . ILE A 1 111 ? -1.532 -24.031 4.117 1 85.88 111 ILE A N 1
ATOM 870 C CA . ILE A 1 111 ? -0.391 -23.75 4.98 1 85.88 111 ILE A CA 1
ATOM 871 C C . ILE A 1 111 ? -0.618 -24.375 6.359 1 85.88 111 ILE A C 1
ATOM 873 O O . ILE A 1 111 ? 0.307 -24.938 6.953 1 85.88 111 ILE A O 1
ATOM 877 N N . ILE A 1 112 ? -1.871 -24.25 6.773 1 85.5 112 ILE A N 1
ATOM 878 C CA . ILE A 1 112 ? -2.229 -24.891 8.039 1 85.5 112 ILE A CA 1
ATOM 879 C C . ILE A 1 112 ? -3.254 -25.984 7.785 1 85.5 112 ILE A C 1
ATOM 881 O O . ILE A 1 112 ? -4.023 -25.922 6.828 1 85.5 112 ILE A O 1
ATOM 885 N N . ASP A 1 113 ? -3.119 -26.906 8.617 1 82.06 113 ASP A N 1
ATOM 886 C CA . ASP A 1 113 ? -4.043 -28.031 8.492 1 82.06 113 ASP A CA 1
ATOM 887 C C . ASP A 1 113 ? -5.348 -27.75 9.234 1 82.06 113 ASP A C 1
ATOM 889 O O . ASP A 1 113 ? -5.398 -27.859 10.461 1 82.06 113 ASP A O 1
ATOM 893 N N . VAL A 1 114 ? -6.172 -27.172 8.516 1 77.81 114 VAL A N 1
ATOM 894 C CA . VAL A 1 114 ? -7.508 -27.016 9.086 1 77.81 114 VAL A CA 1
ATOM 895 C C . VAL A 1 114 ? -8.469 -28 8.414 1 77.81 114 VAL A C 1
ATOM 897 O O . VAL A 1 114 ? -8.297 -28.344 7.246 1 77.81 114 VAL A O 1
ATOM 900 N N . LYS A 1 115 ? -9.297 -28.656 9.133 1 75.94 115 LYS A N 1
ATOM 901 C CA . LYS A 1 115 ? -10.234 -29.641 8.586 1 75.94 115 LYS A CA 1
ATOM 902 C C . LYS A 1 115 ? -10.875 -29.125 7.301 1 75.94 115 LYS A C 1
ATOM 904 O O . LYS A 1 115 ? -10.898 -29.828 6.289 1 75.94 115 LYS A O 1
ATOM 909 N N . SER A 1 116 ? -11.508 -27.922 7.414 1 80.94 116 SER A N 1
ATOM 910 C CA . SER A 1 116 ? -12.055 -27.219 6.254 1 80.94 116 SER A CA 1
ATOM 911 C C . SER A 1 116 ? -11.898 -25.703 6.398 1 80.94 116 SER A C 1
ATOM 913 O O . SER A 1 116 ? -12.164 -25.156 7.465 1 80.94 116 SER A O 1
ATOM 915 N N . PRO A 1 117 ? -11.391 -25.062 5.391 1 84.62 117 PRO A N 1
ATOM 916 C CA . PRO A 1 117 ? -11.242 -23.609 5.453 1 84.62 117 PRO A CA 1
ATOM 917 C C . PRO A 1 117 ? -12.586 -22.875 5.367 1 84.62 117 PRO A C 1
ATOM 919 O O . PRO A 1 117 ? -12.672 -21.688 5.719 1 84.62 117 PRO A O 1
ATOM 922 N N . THR A 1 118 ? -13.625 -23.469 5.055 1 87.56 118 THR A N 1
ATOM 923 C CA . THR A 1 118 ? -14.914 -22.859 4.723 1 87.56 118 THR A CA 1
ATOM 924 C C . THR A 1 118 ? -15.547 -22.219 5.961 1 87.56 118 THR A C 1
ATOM 926 O O . THR A 1 118 ? -15.984 -21.078 5.918 1 87.56 118 THR A O 1
ATOM 929 N N . PRO A 1 119 ? -15.453 -22.922 7.047 1 90.75 119 PRO A N 1
ATOM 930 C CA . PRO A 1 119 ? -16.078 -22.297 8.219 1 90.75 119 PRO A CA 1
ATOM 931 C C . PRO A 1 119 ? -15.375 -21.016 8.648 1 90.75 119 PRO A C 1
ATOM 933 O O . PRO A 1 119 ? -16.031 -20.078 9.141 1 90.75 119 PRO A O 1
ATOM 936 N N . TRP A 1 120 ? -14.125 -20.969 8.492 1 91.94 120 TRP A N 1
ATOM 937 C CA . TRP A 1 120 ? -13.367 -19.781 8.867 1 91.94 120 TRP A CA 1
ATOM 938 C C . TRP A 1 120 ? -13.656 -18.625 7.914 1 91.94 120 TRP A C 1
ATOM 940 O O . TRP A 1 120 ? -13.75 -17.469 8.336 1 91.94 120 TRP A O 1
ATOM 950 N N . SER A 1 121 ? -13.789 -18.938 6.711 1 92.44 121 SER A N 1
ATOM 951 C CA . SER A 1 121 ? -14.141 -17.922 5.73 1 92.44 121 SER A CA 1
ATOM 952 C C . SER A 1 121 ? -15.531 -17.359 5.992 1 92.44 121 SER A C 1
ATOM 954 O O . SER A 1 121 ? -15.734 -16.141 5.922 1 92.44 121 SER A O 1
ATOM 956 N N . VAL A 1 122 ? -16.469 -18.219 6.332 1 93.69 122 VAL A N 1
ATOM 957 C CA . VAL A 1 122 ? -17.828 -17.812 6.641 1 93.69 122 VAL A CA 1
ATOM 958 C C . VAL A 1 122 ? -17.828 -16.938 7.895 1 93.69 122 VAL A C 1
ATOM 960 O O . VAL A 1 122 ? -18.484 -15.891 7.934 1 93.69 122 VAL A O 1
ATOM 963 N N . ALA A 1 123 ? -17.078 -17.359 8.844 1 95.12 123 ALA A N 1
ATOM 964 C CA . ALA A 1 123 ? -17 -16.609 10.086 1 95.12 123 ALA A CA 1
ATOM 965 C C . ALA A 1 123 ? -16.453 -15.203 9.836 1 95.12 123 ALA A C 1
ATOM 967 O O . ALA A 1 123 ? -16.938 -14.227 10.422 1 95.12 123 ALA A O 1
ATOM 968 N N . SER A 1 124 ? -15.461 -15.133 9.023 1 95.5 124 SER A N 1
ATOM 969 C CA . SER A 1 124 ? -14.867 -13.836 8.719 1 95.5 124 SER A CA 1
ATOM 970 C C . SER A 1 124 ? -15.883 -12.906 8.062 1 95.5 124 SER A C 1
ATOM 972 O O . SER A 1 124 ? -15.977 -11.727 8.43 1 95.5 124 SER A O 1
ATOM 974 N N . VAL A 1 125 ? -16.656 -13.398 7.184 1 95.62 125 VAL A N 1
ATOM 975 C CA . VAL A 1 125 ? -17.641 -12.594 6.477 1 95.62 125 VAL A CA 1
ATOM 976 C C . VAL A 1 125 ? -18.75 -12.164 7.445 1 95.62 125 VAL A C 1
ATOM 978 O O . VAL A 1 125 ? -19.234 -11.039 7.367 1 95.62 125 VAL A O 1
ATOM 981 N N . MET A 1 126 ? -19.094 -13.023 8.312 1 96.19 126 MET A N 1
ATOM 982 C CA . MET A 1 126 ? -20.141 -12.711 9.273 1 96.19 126 MET A CA 1
ATOM 983 C C . MET A 1 126 ? -19.672 -11.609 10.234 1 96.19 126 MET A C 1
ATOM 985 O O . MET A 1 126 ? -20.469 -10.742 10.609 1 96.19 126 MET A O 1
ATOM 989 N N . ILE A 1 127 ? -18.469 -11.727 10.625 1 97.62 127 ILE A N 1
ATOM 990 C CA . ILE A 1 127 ? -17.922 -10.695 11.492 1 97.62 127 ILE A CA 1
ATOM 991 C C . ILE A 1 127 ? -17.891 -9.359 10.75 1 97.62 127 ILE A C 1
ATOM 993 O O . ILE A 1 127 ? -18.281 -8.32 11.312 1 97.62 127 ILE A O 1
ATOM 997 N N . TRP A 1 128 ? -17.453 -9.445 9.562 1 96.88 128 TRP A N 1
ATOM 998 C CA . TRP A 1 128 ? -17.438 -8.25 8.727 1 96.88 128 TRP A CA 1
ATOM 999 C C . TRP A 1 128 ? -18.844 -7.672 8.57 1 96.88 128 TRP A C 1
ATOM 1001 O O . TRP A 1 128 ? -19.031 -6.461 8.719 1 96.88 128 TRP A O 1
ATOM 1011 N N . ALA A 1 129 ? -19.812 -8.477 8.32 1 97.12 129 ALA A N 1
ATOM 1012 C CA . ALA A 1 129 ? -21.203 -8.039 8.18 1 97.12 129 ALA A CA 1
ATOM 1013 C C . ALA A 1 129 ? -21.703 -7.387 9.469 1 97.12 129 ALA A C 1
ATOM 1015 O O . ALA A 1 129 ? -22.391 -6.371 9.422 1 97.12 129 ALA A O 1
ATOM 1016 N N . SER A 1 130 ? -21.359 -7.969 10.523 1 97.62 130 SER A N 1
ATOM 1017 C CA . SER A 1 130 ? -21.75 -7.402 11.812 1 97.62 130 SER A CA 1
ATOM 1018 C C . SER A 1 130 ? -21.156 -6.008 12.008 1 97.62 130 SER A C 1
ATOM 1020 O O . SER A 1 130 ? -21.828 -5.105 12.508 1 97.62 130 SER A O 1
ATOM 1022 N N . SER A 1 131 ? -19.953 -5.898 11.688 1 97.44 131 SER A N 1
ATOM 1023 C CA . SER A 1 131 ? -19.297 -4.594 11.773 1 97.44 131 SER A CA 1
ATOM 1024 C C . SER A 1 131 ? -20.016 -3.568 10.891 1 97.44 131 SER A C 1
ATOM 1026 O O . SER A 1 131 ? -20.188 -2.416 11.297 1 97.44 131 SER A O 1
ATOM 1028 N N . LEU A 1 132 ? -20.406 -3.994 9.75 1 97.25 132 LEU A N 1
ATOM 1029 C CA . LEU A 1 132 ? -21.109 -3.111 8.82 1 97.25 132 LEU A CA 1
ATOM 1030 C C . LEU A 1 132 ? -22.453 -2.666 9.391 1 97.25 132 LEU A C 1
ATOM 1032 O O . LEU A 1 132 ? -22.828 -1.505 9.25 1 97.25 132 LEU A O 1
ATOM 1036 N N . VAL A 1 133 ? -23.109 -3.604 9.969 1 97.75 133 VAL A N 1
ATOM 1037 C CA . VAL A 1 133 ? -24.391 -3.277 10.578 1 97.75 133 VAL A CA 1
ATOM 1038 C C . VAL A 1 133 ? -24.203 -2.221 11.664 1 97.75 133 VAL A C 1
ATOM 1040 O O . VAL A 1 133 ? -24.922 -1.218 11.703 1 97.75 133 VAL A O 1
ATOM 1043 N N . LEU A 1 134 ? -23.266 -2.455 12.5 1 97.31 134 LEU A N 1
ATOM 1044 C CA . LEU A 1 134 ? -22.969 -1.49 13.555 1 97.31 134 LEU A CA 1
ATOM 1045 C C . LEU A 1 134 ? -22.594 -0.136 12.961 1 97.31 134 LEU A C 1
ATOM 1047 O O . LEU A 1 134 ? -23.031 0.905 13.453 1 97.31 134 LEU A O 1
ATOM 1051 N N . GLY A 1 135 ? -21.844 -0.211 11.898 1 95.88 135 GLY A N 1
ATOM 1052 C CA . GLY A 1 135 ? -21.469 1.018 11.219 1 95.88 135 GLY A CA 1
ATOM 1053 C C . GLY A 1 135 ? -22.656 1.77 10.648 1 95.88 135 GLY A C 1
ATOM 1054 O O . GLY A 1 135 ? -22.703 3 10.711 1 95.88 135 GLY A O 1
ATOM 1055 N N . CYS A 1 136 ? -23.547 1.07 10.156 1 97.12 136 CYS A N 1
ATOM 1056 C CA . CYS A 1 136 ? -24.766 1.688 9.633 1 97.12 136 CYS A CA 1
ATOM 1057 C C . CYS A 1 136 ? -25.562 2.35 10.742 1 97.12 136 CYS A C 1
ATOM 1059 O O . CYS A 1 136 ? -26.047 3.477 10.594 1 97.12 136 CYS A O 1
ATOM 1061 N N . ILE A 1 137 ? -25.656 1.689 11.828 1 97.19 137 ILE A N 1
ATOM 1062 C CA . ILE A 1 137 ? -26.391 2.227 12.961 1 97.19 137 ILE A CA 1
ATOM 1063 C C . ILE A 1 137 ? -25.734 3.506 13.453 1 97.19 137 ILE A C 1
ATOM 1065 O O . ILE A 1 137 ? -26.406 4.508 13.703 1 97.19 137 ILE A O 1
ATOM 1069 N N . ILE A 1 138 ? -24.484 3.471 13.57 1 95.88 138 ILE A N 1
ATOM 1070 C CA . ILE A 1 138 ? -23.719 4.629 14.016 1 95.88 138 ILE A CA 1
ATOM 1071 C C . ILE A 1 138 ? -23.938 5.793 13.055 1 95.88 138 ILE A C 1
ATOM 1073 O O . ILE A 1 138 ? -24.188 6.922 13.484 1 95.88 138 ILE A O 1
ATOM 1077 N N . SER A 1 139 ? -23.875 5.457 11.805 1 95.44 139 SER A N 1
ATOM 1078 C CA . SER A 1 139 ? -24.031 6.488 10.789 1 95.44 139 SER A CA 1
ATOM 1079 C C . SER A 1 139 ? -25.422 7.113 10.844 1 95.44 139 SER A C 1
ATOM 1081 O O . SER A 1 139 ? -25.562 8.328 10.695 1 95.44 139 SER A O 1
ATOM 1083 N N . ILE A 1 140 ? -26.375 6.332 11.023 1 96.19 140 ILE A N 1
ATOM 1084 C CA . ILE A 1 140 ? -27.75 6.82 11.102 1 96.19 140 ILE A CA 1
ATOM 1085 C C . ILE A 1 140 ? -27.922 7.711 12.328 1 96.19 140 ILE A C 1
ATOM 1087 O O . ILE A 1 140 ? -28.531 8.781 12.25 1 96.19 140 ILE A O 1
ATOM 1091 N N . LYS A 1 141 ? -27.391 7.301 13.406 1 94.69 141 LYS A N 1
ATOM 1092 C CA . LYS A 1 141 ? -27.469 8.102 14.625 1 94.69 141 LYS A CA 1
ATOM 1093 C C . LYS A 1 141 ? -26.719 9.422 14.453 1 94.69 141 LYS A C 1
ATOM 1095 O O . LYS A 1 141 ? -27.203 10.477 14.883 1 94.69 141 LYS A O 1
ATOM 1100 N N . LYS A 1 142 ? -25.578 9.305 13.898 1 92.88 142 LYS A N 1
ATOM 1101 C CA . LYS A 1 142 ? -24.797 10.508 13.641 1 92.88 142 LYS A CA 1
ATOM 1102 C C . LYS A 1 142 ? -25.547 11.453 12.703 1 92.88 142 LYS A C 1
ATOM 1104 O O . LYS A 1 142 ? -25.453 12.68 12.852 1 92.88 142 LYS A O 1
ATOM 1109 N N . MET A 1 143 ? -26.266 10.906 11.781 1 93.5 143 MET A N 1
ATOM 1110 C CA . MET A 1 143 ? -27.047 11.719 10.844 1 93.5 143 MET A CA 1
ATOM 1111 C C . MET A 1 143 ? -28.125 12.508 11.578 1 93.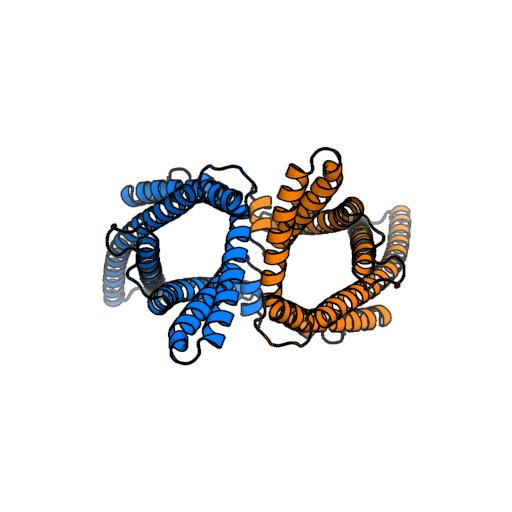5 143 MET A C 1
ATOM 1113 O O . MET A 1 143 ? -28.375 13.664 11.25 1 93.5 143 MET A O 1
ATOM 1117 N N . HIS A 1 144 ? -28.688 11.906 12.523 1 93.06 144 HIS A N 1
ATOM 1118 C CA . HIS A 1 144 ? -29.703 12.578 13.312 1 93.06 144 HIS A CA 1
ATOM 1119 C C . HIS A 1 144 ? -29.109 13.711 14.133 1 93.06 144 HIS A C 1
ATOM 1121 O O . HIS A 1 144 ? -29.688 14.797 14.219 1 93.06 144 HIS A O 1
ATOM 1127 N N . THR A 1 145 ? -28 13.43 14.695 1 90.69 145 THR A N 1
ATOM 1128 C CA . THR A 1 145 ? -27.312 14.445 15.484 1 90.69 145 THR A CA 1
ATOM 1129 C C . THR A 1 145 ? -26.906 15.625 14.617 1 90.69 145 THR A C 1
ATOM 1131 O O . THR A 1 145 ? -27.031 16.781 15.023 1 90.69 145 THR A O 1
ATOM 1134 N N . LEU A 1 146 ? -26.469 15.305 13.461 1 92.38 146 LEU A N 1
ATOM 1135 C CA . LEU A 1 146 ? -26.016 16.344 12.547 1 92.38 146 LEU A CA 1
ATOM 1136 C C . LEU A 1 146 ? -27.188 17.188 12.047 1 92.38 146 LEU A C 1
ATOM 1138 O O . LEU A 1 146 ? -27.062 18.391 11.859 1 92.38 146 LEU A O 1
ATOM 1142 N N . LYS A 1 147 ? -28.312 16.594 11.844 1 92.94 147 LYS A N 1
ATOM 1143 C CA . LYS A 1 147 ? -29.516 17.312 11.422 1 92.94 147 LYS A CA 1
ATOM 1144 C C . LYS A 1 147 ? -29.969 18.297 12.492 1 92.94 147 LYS A C 1
ATOM 1146 O O . LYS A 1 147 ? -30.359 19.422 12.18 1 92.94 147 LYS A O 1
ATOM 1151 N N . MET A 1 148 ? -29.875 17.906 13.688 1 93 148 MET A N 1
ATOM 1152 C CA . MET A 1 148 ? -30.25 18.781 14.797 1 93 148 MET A CA 1
ATOM 1153 C C . MET A 1 148 ? -29.281 19.953 14.922 1 93 148 MET A C 1
ATOM 1155 O O . MET A 1 148 ? -29.703 21.094 15.141 1 93 148 MET A O 1
ATOM 1159 N N . LYS A 1 149 ? -28.047 19.562 14.789 1 92.12 149 LYS A N 1
ATOM 1160 C CA . LYS A 1 149 ? -27.031 20.594 14.836 1 92.12 149 LYS A CA 1
ATOM 1161 C C . LYS A 1 149 ? -27.203 21.594 13.695 1 92.12 149 LYS A C 1
ATOM 1163 O O . LYS A 1 149 ? -27.031 22.797 13.891 1 92.12 149 LYS A O 1
ATOM 1168 N N . LYS A 1 150 ? -27.516 21.078 12.578 1 93.31 150 LYS A N 1
ATOM 1169 C CA . LYS A 1 150 ? -27.734 21.906 11.406 1 93.31 150 LYS A CA 1
ATOM 1170 C C . LYS A 1 150 ? -28.906 22.859 11.625 1 93.31 150 LYS A C 1
ATOM 1172 O O . LYS A 1 150 ? -28.812 24.062 11.312 1 93.31 150 LYS A O 1
ATOM 1177 N N . LYS A 1 151 ? -29.938 22.391 12.156 1 93.56 151 LYS A N 1
ATOM 1178 C CA . LYS A 1 151 ? -31.125 23.203 12.438 1 93.56 151 LYS A CA 1
ATOM 1179 C C . LYS A 1 151 ? -30.797 24.312 13.43 1 93.56 151 LYS A C 1
ATOM 1181 O O . LYS A 1 151 ? -31.188 25.469 13.234 1 93.56 151 LYS A O 1
ATOM 1186 N N . THR A 1 152 ? -30.094 23.953 14.406 1 93.5 152 THR A N 1
ATOM 1187 C CA . THR A 1 152 ? -29.719 24.922 15.43 1 93.5 152 THR A CA 1
ATOM 1188 C C . THR A 1 152 ? -28.844 26.031 14.828 1 93.5 152 THR A C 1
ATOM 1190 O O . THR A 1 152 ? -29.031 27.203 15.141 1 93.5 152 THR A O 1
ATOM 1193 N N . LEU A 1 153 ? -27.953 25.609 14.023 1 93.44 153 LEU A N 1
ATOM 1194 C CA . LEU A 1 153 ? -27.031 26.562 13.414 1 93.44 153 LEU A CA 1
ATOM 1195 C C . LEU A 1 153 ? -27.75 27.469 12.43 1 93.44 153 LEU A C 1
ATOM 1197 O O . LEU A 1 153 ? -27.453 28.672 12.336 1 93.44 153 LEU A O 1
ATOM 1201 N N . LEU A 1 154 ? -28.672 26.938 11.695 1 91.94 154 LEU A N 1
ATOM 1202 C CA . LEU A 1 154 ? -29.438 27.719 10.742 1 91.94 154 LEU A CA 1
ATOM 1203 C C . LEU A 1 154 ? -30.344 28.719 11.469 1 91.94 154 LEU A C 1
ATOM 1205 O O . LEU A 1 154 ? -30.516 29.859 11.016 1 91.94 154 LEU A O 1
ATOM 1209 N N . ASP A 1 155 ? -30.891 28.328 12.586 1 93.62 155 ASP A N 1
ATOM 1210 C CA . ASP A 1 155 ? -31.688 29.219 13.422 1 93.62 155 ASP A CA 1
ATOM 1211 C C . ASP A 1 155 ? -30.828 30.359 13.977 1 93.62 155 ASP A C 1
ATOM 1213 O O . ASP A 1 155 ? -31.266 31.516 14.016 1 93.62 155 ASP A O 1
ATOM 1217 N N . GLU A 1 156 ? -29.641 29.953 14.352 1 92.31 156 GLU A N 1
ATOM 1218 C CA . GLU A 1 156 ? -28.703 30.938 14.859 1 92.31 156 GLU A CA 1
ATOM 1219 C C . GLU A 1 156 ? -28.297 31.922 13.766 1 92.31 156 GLU A C 1
ATOM 1221 O O . GLU A 1 156 ? -28.109 33.125 14.031 1 92.31 156 GLU A O 1
ATOM 1226 N N . LEU A 1 157 ? -28.094 31.391 12.586 1 91.69 157 LEU A N 1
ATOM 1227 C CA . LEU A 1 157 ? -27.734 32.219 11.438 1 91.69 157 LEU A CA 1
ATOM 1228 C C . LEU A 1 157 ? -28.844 33.219 11.117 1 91.69 157 LEU A C 1
ATOM 1230 O O . LEU A 1 157 ? -28.578 34.406 10.883 1 91.69 157 LEU A O 1
ATOM 1234 N N . SER A 1 158 ? -30.078 32.812 11.133 1 91.06 158 SER A N 1
ATOM 1235 C CA . SER A 1 158 ? -31.234 33.656 10.883 1 91.06 158 SER A CA 1
ATOM 1236 C C . SER A 1 158 ? -31.375 34.719 11.969 1 91.06 158 SER A C 1
ATOM 1238 O O . SER A 1 158 ? -31.641 35.906 11.672 1 91.06 158 SER A O 1
ATOM 1240 N N . ALA A 1 159 ? -31.094 34.312 13.164 1 93.06 159 ALA A N 1
ATOM 1241 C CA . ALA A 1 159 ? -31.172 35.25 14.297 1 93.06 159 ALA A CA 1
ATOM 1242 C C . ALA A 1 159 ? -30.078 36.281 14.227 1 93.06 159 ALA A C 1
ATOM 1244 O O . ALA A 1 159 ? -30.312 37.469 14.531 1 93.06 159 ALA A O 1
ATOM 1245 N N . SER A 1 160 ? -28.922 35.844 13.922 1 90.31 160 SER A N 1
ATOM 1246 C CA . SER A 1 160 ? -27.797 36.75 13.82 1 90.31 160 SER A CA 1
ATOM 1247 C C . SER A 1 160 ? -27.984 37.75 12.695 1 90.31 160 SER A C 1
ATOM 1249 O O . SER A 1 160 ? -27.609 38.906 12.82 1 90.31 160 SER A O 1
ATOM 1251 N N . LYS A 1 161 ? -28.516 37.312 11.586 1 89.81 161 LYS A N 1
ATOM 1252 C CA . LYS A 1 161 ? -28.812 38.219 10.477 1 89.81 161 LYS A CA 1
ATOM 1253 C C . LYS A 1 161 ? -29.844 39.281 10.891 1 89.81 161 LYS A C 1
ATOM 1255 O O . LYS A 1 161 ? -29.719 40.438 10.516 1 89.81 161 LYS A O 1
ATOM 1260 N N . LEU A 1 162 ? -30.859 38.906 11.656 1 89.38 162 LEU A N 1
ATOM 1261 C CA . LEU A 1 162 ? -31.922 39.781 12.109 1 89.38 162 LEU A CA 1
ATOM 1262 C C . LEU A 1 162 ? -31.375 40.812 13.102 1 89.38 162 LEU A C 1
ATOM 1264 O O . LEU A 1 162 ? -31.812 41.969 13.109 1 89.38 162 LEU A O 1
ATOM 1268 N N . ARG A 1 163 ? -30.344 40.375 13.867 1 90.38 163 ARG A N 1
ATOM 1269 C CA . ARG A 1 163 ? -29.766 41.25 14.883 1 90.38 163 ARG A CA 1
ATOM 1270 C C . ARG A 1 163 ? -28.688 42.156 14.289 1 90.38 163 ARG A C 1
ATOM 1272 O O . ARG A 1 163 ? -28.188 43.031 14.961 1 90.38 163 ARG A O 1
ATOM 1279 N N . ASN A 1 164 ? -28.375 42.062 12.992 1 84.88 164 ASN A N 1
ATOM 1280 C CA . ASN A 1 164 ? -27.328 42.812 12.305 1 84.88 164 ASN A CA 1
ATOM 1281 C C . ASN A 1 164 ? -25.984 42.688 13.023 1 84.88 164 ASN A C 1
ATOM 1283 O O . ASN A 1 164 ? -25.344 43.688 13.297 1 84.88 164 ASN A O 1
ATOM 1287 N N . ASP A 1 165 ? -25.766 41.438 13.375 1 81.69 165 ASP A N 1
ATOM 1288 C CA . ASP A 1 165 ? -24.5 41.156 14.062 1 81.69 165 ASP A CA 1
ATOM 1289 C C . ASP A 1 165 ? -23.312 41.5 13.172 1 81.69 165 ASP A C 1
ATOM 1291 O O . ASP A 1 165 ? -23.453 41.656 11.953 1 81.69 165 ASP A O 1
ATOM 1295 N N . ASN A 1 166 ? -22.172 41.562 13.766 1 87.94 166 ASN A N 1
ATOM 1296 C CA . ASN A 1 166 ? -20.953 41.906 13.016 1 87.94 166 ASN A CA 1
ATOM 1297 C C . ASN A 1 166 ? -20.609 40.812 12 1 87.94 166 ASN A C 1
ATOM 1299 O O . ASN A 1 166 ? -20.984 39.656 12.172 1 87.94 166 ASN A O 1
ATOM 1303 N N . SER A 1 167 ? -19.984 41.156 10.984 1 88.31 167 SER A N 1
ATOM 1304 C CA . SER A 1 167 ? -19.641 40.312 9.828 1 88.31 167 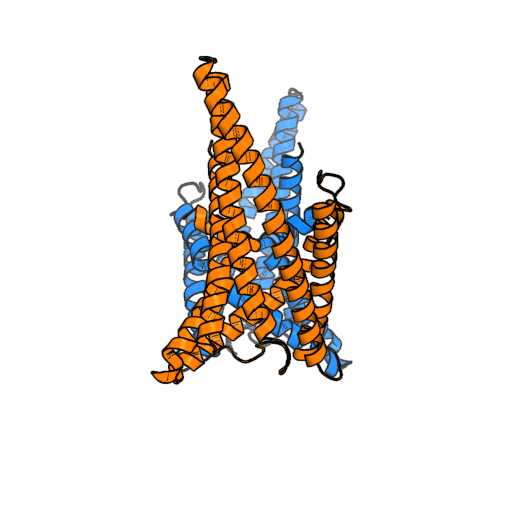SER A CA 1
ATOM 1305 C C . SER A 1 167 ? -18.812 39.125 10.25 1 88.31 167 SER A C 1
ATOM 1307 O O . SER A 1 167 ? -18.969 38.031 9.688 1 88.31 167 SER A O 1
ATOM 1309 N N . GLU A 1 168 ? -18.062 39.25 11.359 1 89.94 168 GLU A N 1
ATOM 1310 C CA . GLU A 1 168 ? -17.188 38.156 11.797 1 89.94 168 GLU A CA 1
ATOM 1311 C C . GLU A 1 168 ? -18 37 12.406 1 89.94 168 GLU A C 1
ATOM 1313 O O . GLU A 1 168 ? -17.719 35.844 12.141 1 89.94 168 GLU A O 1
ATOM 1318 N N . VAL A 1 169 ? -19.016 37.438 13.195 1 88.44 169 VAL A N 1
ATOM 1319 C CA . VAL A 1 169 ? -19.859 36.438 13.844 1 88.44 169 VAL A CA 1
ATOM 1320 C C . VAL A 1 169 ? -20.672 35.688 12.789 1 88.44 169 VAL A C 1
ATOM 1322 O O . VAL A 1 169 ? -20.797 34.469 12.844 1 88.44 169 VAL A O 1
ATOM 1325 N N . LEU A 1 170 ? -21.156 36.375 11.812 1 90.38 170 LEU A N 1
ATOM 1326 C CA . LEU A 1 170 ? -21.938 35.781 10.734 1 90.38 170 LEU A CA 1
ATOM 1327 C C . LEU A 1 170 ? -21.094 34.812 9.914 1 90.38 170 LEU A C 1
ATOM 1329 O O . LEU A 1 170 ? -21.562 33.75 9.547 1 90.38 170 LEU A O 1
ATOM 1333 N N . LYS A 1 171 ? -19.844 35.156 9.695 1 90.88 171 LYS A N 1
ATOM 1334 C CA . LYS A 1 171 ? -18.922 34.312 8.938 1 90.88 171 LYS A CA 1
ATOM 1335 C C . LYS A 1 171 ? -18.609 33.031 9.695 1 90.88 171 LYS A C 1
ATOM 1337 O O . LYS A 1 171 ? -18.484 31.953 9.094 1 90.88 171 LYS A O 1
ATOM 1342 N N . GLU A 1 172 ? -18.438 33.125 10.906 1 91.56 172 GLU A N 1
ATOM 1343 C CA . GLU A 1 172 ? -18.141 31.969 11.734 1 91.56 172 GLU A CA 1
ATOM 1344 C C . GLU A 1 172 ? -19.297 30.969 11.711 1 91.56 172 GLU A C 1
ATOM 1346 O O . GLU A 1 172 ? -19.078 29.75 11.633 1 91.56 172 GLU A O 1
ATOM 1351 N N . ILE A 1 173 ? -20.547 31.516 11.812 1 92 173 ILE A N 1
ATOM 1352 C CA . ILE A 1 173 ? -21.719 30.656 11.805 1 92 173 ILE A CA 1
ATOM 1353 C C . ILE A 1 173 ? -21.875 30 10.438 1 92 173 ILE A C 1
ATOM 1355 O O . ILE A 1 173 ? -22.172 28.812 10.336 1 92 173 ILE A O 1
ATOM 1359 N N . GLN A 1 174 ? -21.578 30.766 9.477 1 91.69 174 GLN A N 1
ATOM 1360 C CA . GLN A 1 174 ? -21.656 30.25 8.117 1 91.69 174 GLN A CA 1
ATOM 1361 C C . GLN A 1 174 ? -20.625 29.141 7.887 1 91.69 174 GLN A C 1
ATOM 1363 O O . GLN A 1 174 ? -20.922 28.141 7.227 1 91.69 174 GLN A O 1
ATOM 1368 N N . GLU A 1 175 ? -19.469 29.281 8.359 1 92 175 GLU A N 1
ATOM 1369 C CA . GLU A 1 175 ? -18.422 28.266 8.242 1 92 175 GLU A CA 1
ATOM 1370 C C . GLU A 1 175 ? -18.812 26.984 8.992 1 92 175 GLU A C 1
ATOM 1372 O O . GLU A 1 175 ? -18.531 25.875 8.539 1 92 175 GLU A O 1
ATOM 1377 N N . SER A 1 176 ? -19.391 27.219 10.094 1 92.38 176 SER A N 1
ATOM 1378 C CA . SER A 1 176 ? -19.844 26.062 10.867 1 92.38 176 SER A CA 1
ATOM 1379 C C . SER A 1 176 ? -20.953 25.312 10.125 1 92.38 176 SER A C 1
ATOM 1381 O O . SER A 1 176 ? -20.984 24.078 10.156 1 92.38 176 SER A O 1
ATOM 1383 N N . VAL A 1 177 ? -21.781 26.062 9.547 1 91.81 177 VAL A N 1
ATOM 1384 C CA . VAL A 1 177 ? -22.859 25.438 8.773 1 91.81 177 VAL A CA 1
ATOM 1385 C C . VAL A 1 177 ? -22.266 24.656 7.609 1 91.81 177 VAL A C 1
ATOM 1387 O O . VAL A 1 177 ? -22.672 23.516 7.344 1 91.81 177 VAL A O 1
ATOM 1390 N N . LYS A 1 178 ? -21.328 25.25 6.977 1 90.88 178 LYS A N 1
ATOM 1391 C CA . LYS A 1 178 ? -20.672 24.578 5.855 1 90.88 178 LYS A CA 1
ATOM 1392 C C . LYS A 1 178 ? -20 23.297 6.312 1 90.88 178 LYS A C 1
ATOM 1394 O O . LYS A 1 178 ? -20.078 22.266 5.625 1 90.88 178 LYS A O 1
ATOM 1399 N N . LYS A 1 179 ? -19.359 23.344 7.355 1 91.06 179 LYS A N 1
ATOM 1400 C CA . LYS A 1 179 ? -18.688 22.172 7.906 1 91.06 179 LYS A CA 1
ATOM 1401 C C . LYS A 1 179 ? -19.688 21.062 8.203 1 91.06 179 LYS A C 1
ATOM 1403 O O . LYS A 1 179 ? -19.422 19.891 7.914 1 91.06 179 LYS A O 1
ATOM 1408 N N . VAL A 1 180 ? -20.734 21.438 8.75 1 92.5 180 VAL A N 1
ATOM 1409 C CA . VAL A 1 180 ? -21.75 20.453 9.117 1 92.5 180 VAL A CA 1
ATOM 1410 C C . VAL A 1 180 ? -22.375 19.859 7.859 1 92.5 180 VAL A C 1
ATOM 1412 O O . VAL A 1 180 ? -22.672 18.656 7.809 1 92.5 180 VAL A O 1
ATOM 1415 N N . LEU A 1 181 ? -22.594 20.641 6.859 1 91.44 181 LEU A N 1
ATOM 1416 C CA . LEU A 1 181 ? -23.156 20.172 5.602 1 91.44 181 LEU A CA 1
ATOM 1417 C C . LEU A 1 181 ? -22.203 19.172 4.926 1 91.44 181 LEU A C 1
ATOM 1419 O O . LEU A 1 181 ? -22.656 18.156 4.395 1 91.44 181 LEU A O 1
ATOM 1423 N N . LEU A 1 182 ? -20.984 19.438 4.965 1 89.31 182 LEU A N 1
ATOM 1424 C CA . LEU A 1 182 ? -20 18.531 4.398 1 89.31 182 LEU A CA 1
ATOM 1425 C C . LEU A 1 182 ? -19.953 17.219 5.164 1 89.31 182 LEU A C 1
ATOM 1427 O O . LEU A 1 182 ? -19.875 16.141 4.562 1 89.31 182 LEU A O 1
ATOM 1431 N N . GLU A 1 183 ? -20.016 17.375 6.379 1 91.81 183 GLU A N 1
ATOM 1432 C CA . GLU A 1 183 ? -20.016 16.172 7.211 1 91.81 183 GLU A CA 1
ATOM 1433 C C . GLU A 1 183 ? -21.25 15.32 6.938 1 91.81 183 GLU A C 1
ATOM 1435 O O . GLU A 1 183 ? -21.188 14.086 6.953 1 91.81 183 GLU A O 1
ATOM 1440 N N . GLU A 1 184 ? -22.312 15.969 6.82 1 93.06 184 GLU A N 1
ATOM 1441 C CA . GLU A 1 184 ? -23.547 15.258 6.504 1 93.06 184 GLU A CA 1
ATOM 1442 C C . GLU A 1 184 ? -23.438 14.531 5.172 1 93.06 184 GLU A C 1
ATOM 1444 O O . GLU A 1 184 ? -23.859 13.375 5.055 1 93.06 184 GLU A O 1
ATOM 1449 N N . LYS A 1 185 ? -22.922 15.211 4.246 1 91.94 185 LYS A N 1
ATOM 1450 C CA . LYS A 1 185 ? -22.734 14.602 2.932 1 91.94 185 LYS A CA 1
ATOM 1451 C C . LYS A 1 185 ? -21.844 13.367 3.014 1 91.94 185 LYS A C 1
ATOM 1453 O O . LYS A 1 185 ? -22.172 12.32 2.447 1 91.94 185 LYS A O 1
ATOM 1458 N N . PHE A 1 186 ? -20.812 13.422 3.707 1 91.44 186 PHE A N 1
ATOM 1459 C CA . PHE A 1 186 ? -19.891 12.297 3.854 1 91.44 186 PHE A CA 1
ATOM 1460 C C . PHE A 1 186 ? -20.562 11.148 4.602 1 91.44 186 PHE A C 1
ATOM 1462 O O . PHE A 1 186 ? -20.344 9.977 4.277 1 91.44 186 PHE A O 1
ATOM 1469 N N . ASN A 1 187 ? -21.266 11.531 5.559 1 93.88 187 ASN A N 1
ATOM 1470 C CA . ASN A 1 187 ? -21.953 10.508 6.328 1 93.88 187 ASN A CA 1
ATOM 1471 C C . ASN A 1 187 ? -22.969 9.75 5.473 1 93.88 187 ASN A C 1
ATOM 1473 O O . ASN A 1 187 ? -23.109 8.531 5.598 1 93.88 187 ASN A O 1
ATOM 1477 N N . LYS A 1 188 ? -23.641 10.484 4.664 1 95.19 188 LYS A N 1
ATOM 1478 C CA . LYS A 1 188 ? -24.594 9.852 3.752 1 95.19 188 LYS A CA 1
ATOM 1479 C C . LYS A 1 188 ? -23.875 8.922 2.777 1 95.19 188 LYS A C 1
ATOM 1481 O O . LYS A 1 188 ? -24.359 7.82 2.5 1 95.19 188 LYS A O 1
ATOM 1486 N N . LEU A 1 189 ? -22.797 9.344 2.307 1 94.62 189 LEU A N 1
ATOM 1487 C CA . LEU A 1 189 ? -22.016 8.531 1.382 1 94.62 189 LEU A CA 1
ATOM 1488 C C . LEU A 1 189 ? -21.469 7.297 2.082 1 94.62 189 LEU A C 1
ATOM 1490 O O . LEU A 1 189 ? -21.5 6.195 1.525 1 94.62 189 LEU A O 1
ATOM 1494 N N . ASP A 1 190 ? -21.031 7.492 3.219 1 93.38 190 ASP A N 1
ATOM 1495 C CA . ASP A 1 190 ? -20.5 6.371 3.99 1 93.38 190 ASP A CA 1
ATOM 1496 C C . ASP A 1 190 ? -21.594 5.336 4.262 1 93.38 190 ASP A C 1
ATOM 1498 O O . ASP A 1 190 ? -21.344 4.133 4.238 1 93.38 190 ASP A O 1
ATOM 1502 N N . LEU A 1 191 ? -22.703 5.871 4.605 1 96.81 191 LEU A N 1
ATOM 1503 C CA . LEU A 1 191 ? -23.828 4.98 4.828 1 96.81 191 LEU A CA 1
ATOM 1504 C C . LEU A 1 191 ? -24.172 4.203 3.561 1 96.81 191 LEU A C 1
ATOM 1506 O O . LEU A 1 191 ? -24.406 2.99 3.611 1 96.81 191 LEU A O 1
ATOM 1510 N N . LEU A 1 192 ? -24.203 4.887 2.469 1 96.94 192 LEU A N 1
ATOM 1511 C CA . LEU A 1 192 ? -24.453 4.223 1.195 1 96.94 192 LEU A CA 1
ATOM 1512 C C . LEU A 1 192 ? -23.422 3.133 0.934 1 96.94 192 LEU A C 1
ATOM 1514 O O . LEU A 1 192 ? -23.781 2.018 0.544 1 96.94 192 LEU A O 1
ATOM 1518 N N . GLY A 1 193 ? -22.219 3.439 1.152 1 96.62 193 GLY A N 1
ATOM 1519 C CA . GLY A 1 193 ? -21.156 2.459 0.99 1 96.62 193 GLY A CA 1
ATOM 1520 C C . GLY A 1 193 ? -21.297 1.263 1.912 1 96.62 193 GLY A C 1
ATOM 1521 O O . GLY A 1 193 ? -21.125 0.119 1.485 1 96.62 193 GLY A O 1
ATOM 1522 N N . SER A 1 194 ? -21.656 1.517 3.088 1 96.69 194 SER A N 1
ATOM 1523 C CA . SER A 1 194 ? -21.828 0.45 4.07 1 96.69 194 SER A CA 1
ATOM 1524 C C . SER A 1 194 ? -23.016 -0.444 3.729 1 96.69 194 SER A C 1
ATOM 1526 O O . SER A 1 194 ? -22.938 -1.665 3.885 1 96.69 194 SER A O 1
ATOM 1528 N N . VAL A 1 195 ? -24.031 0.147 3.27 1 97.56 195 VAL A N 1
ATOM 1529 C CA . VAL A 1 195 ? -25.234 -0.604 2.934 1 97.56 195 VAL A CA 1
ATOM 1530 C C . VAL A 1 195 ? -24.953 -1.505 1.729 1 97.56 195 VAL A C 1
ATOM 1532 O O . VAL A 1 195 ? -25.344 -2.678 1.727 1 97.56 195 VAL A O 1
ATOM 1535 N N . THR A 1 196 ? -24.328 -0.961 0.776 1 97.62 196 THR A N 1
ATOM 1536 C CA . THR A 1 196 ? -24.016 -1.773 -0.396 1 97.62 196 THR A CA 1
ATOM 1537 C C . THR A 1 196 ? -23.062 -2.9 -0.037 1 97.62 196 THR A C 1
ATOM 1539 O O . THR A 1 196 ? -23.203 -4.023 -0.522 1 97.62 196 THR A O 1
ATOM 1542 N N . ASN A 1 197 ? -22.125 -2.598 0.784 1 97.06 197 ASN A N 1
ATOM 1543 C CA . ASN A 1 197 ? -21.234 -3.643 1.272 1 97.06 197 ASN A CA 1
ATOM 1544 C C . ASN A 1 197 ? -22 -4.715 2.045 1 97.06 197 ASN A C 1
ATOM 1546 O O . ASN A 1 197 ? -21.688 -5.902 1.935 1 97.06 197 ASN A O 1
ATOM 1550 N N . LEU A 1 198 ? -22.938 -4.266 2.799 1 97.44 198 LEU A N 1
ATOM 1551 C CA . LEU A 1 198 ? -23.719 -5.203 3.584 1 97.44 198 LEU A CA 1
ATOM 1552 C C . LEU A 1 198 ? -24.531 -6.121 2.674 1 97.44 198 LEU A C 1
ATOM 1554 O O . LEU A 1 198 ? -24.641 -7.324 2.928 1 97.44 198 LEU A O 1
ATOM 1558 N N . LEU A 1 199 ? -25.094 -5.582 1.641 1 97.19 199 LEU A N 1
ATOM 1559 C CA . LEU A 1 199 ? -25.828 -6.387 0.672 1 97.19 199 LEU A CA 1
ATOM 1560 C C . LEU A 1 199 ? -24.938 -7.457 0.056 1 97.19 199 LEU A C 1
ATOM 1562 O O . LEU A 1 199 ? -25.344 -8.609 -0.099 1 97.19 199 LEU A O 1
ATOM 1566 N N . CYS A 1 200 ? -23.75 -7.074 -0.208 1 96.5 200 CYS A N 1
ATOM 1567 C CA . CYS A 1 200 ? -22.797 -8.023 -0.778 1 96.5 200 CYS A CA 1
ATOM 1568 C C . CYS A 1 200 ? -22.391 -9.07 0.248 1 96.5 200 CYS A C 1
ATOM 1570 O O . CYS A 1 200 ? -22.281 -10.258 -0.077 1 96.5 200 CYS A O 1
ATOM 1572 N N . ALA A 1 201 ? -22.156 -8.609 1.455 1 96.25 201 ALA A N 1
ATOM 1573 C CA . ALA A 1 201 ? -21.719 -9.516 2.512 1 96.25 201 ALA A CA 1
ATOM 1574 C C . ALA A 1 201 ? -22.75 -10.617 2.754 1 96.25 201 ALA A C 1
ATOM 1576 O O . ALA A 1 201 ? -22.406 -11.797 2.859 1 96.25 201 ALA A O 1
ATOM 1577 N N . VAL A 1 202 ? -23.984 -10.289 2.795 1 95.88 202 VAL A N 1
ATOM 1578 C CA . VAL A 1 202 ? -25.047 -11.258 3.033 1 95.88 202 VAL A CA 1
ATOM 1579 C C . VAL A 1 202 ? -25.109 -12.25 1.872 1 95.88 202 VAL A C 1
ATOM 1581 O O . VAL A 1 202 ? -25.391 -13.43 2.072 1 95.88 202 VAL A O 1
ATOM 1584 N N . ASN A 1 203 ? -24.828 -11.758 0.724 1 95.06 203 ASN A N 1
ATOM 1585 C CA . ASN A 1 203 ? -24.828 -12.641 -0.438 1 95.06 203 ASN A CA 1
ATOM 1586 C C . ASN A 1 203 ? -23.75 -13.719 -0.323 1 95.06 203 ASN A C 1
ATOM 1588 O O . ASN A 1 203 ? -23.875 -14.789 -0.917 1 95.06 203 ASN A O 1
ATOM 1592 N N . TRP A 1 204 ? -22.719 -13.453 0.423 1 93.25 204 TRP A N 1
ATOM 1593 C CA . TRP A 1 204 ? -21.609 -14.391 0.546 1 93.25 204 TRP A CA 1
ATOM 1594 C C . TRP A 1 204 ? -21.812 -15.328 1.734 1 93.25 204 TRP A C 1
ATOM 1596 O O . TRP A 1 204 ? -20.938 -16.141 2.041 1 93.25 204 TRP A O 1
ATOM 1606 N N . PHE A 1 205 ? -22.922 -15.219 2.443 1 93.75 205 PHE A N 1
ATOM 1607 C CA . PHE A 1 205 ? -23.281 -16.156 3.496 1 93.75 205 PHE A CA 1
ATOM 1608 C C . PHE A 1 205 ? -23.609 -17.531 2.908 1 93.75 205 PHE A C 1
ATOM 1610 O O . PHE A 1 205 ? -23.766 -17.672 1.693 1 93.75 205 PHE A O 1
ATOM 1617 N N . PRO A 1 206 ? -23.562 -18.547 3.789 1 91.94 206 PRO A N 1
ATOM 1618 C CA . PRO A 1 206 ? -24.016 -19.859 3.32 1 91.94 206 PRO A CA 1
ATOM 1619 C C . PRO A 1 206 ? -25.469 -19.859 2.842 1 91.94 206 PRO A C 1
ATOM 1621 O O . PRO A 1 206 ? -26.266 -19.047 3.309 1 91.94 206 PRO A O 1
ATOM 1624 N N . PRO A 1 207 ? -25.734 -20.719 1.948 1 90.69 207 PRO A N 1
ATOM 1625 C CA . PRO A 1 207 ? -27.094 -20.766 1.408 1 90.69 207 PRO A CA 1
ATOM 1626 C C . PRO A 1 207 ? -28.156 -20.922 2.496 1 90.69 207 PRO A C 1
ATOM 1628 O O . PRO A 1 207 ? -27.938 -21.625 3.484 1 90.69 207 PRO A O 1
ATOM 1631 N N . GLY A 1 208 ? -29.312 -20.219 2.291 1 90.5 208 GLY A N 1
ATOM 1632 C CA . GLY A 1 208 ? -30.422 -20.328 3.225 1 90.5 208 GLY A CA 1
ATOM 1633 C C . GLY A 1 208 ? -30.578 -19.109 4.121 1 90.5 208 GLY A C 1
ATOM 1634 O O . GLY A 1 208 ? -31.578 -18.969 4.809 1 90.5 208 GLY A O 1
ATOM 1635 N N . ILE A 1 209 ? -29.594 -18.297 4.109 1 90.5 209 ILE A N 1
ATOM 1636 C CA . ILE A 1 209 ? -29.641 -17.109 4.945 1 90.5 209 ILE A CA 1
ATOM 1637 C C . ILE A 1 209 ? -30.031 -15.898 4.098 1 90.5 209 ILE A C 1
ATOM 1639 O O . ILE A 1 209 ? -29.297 -15.508 3.186 1 90.5 209 ILE A O 1
ATOM 1643 N N . LEU A 1 210 ? -31.172 -15.375 4.418 1 93.69 210 LEU A N 1
ATOM 1644 C CA . LEU A 1 210 ? -31.656 -14.18 3.736 1 93.69 210 LEU A CA 1
ATOM 1645 C C . LEU A 1 210 ? -31.5 -14.312 2.225 1 93.69 210 LEU A C 1
ATOM 1647 O O . LEU A 1 210 ? -32.062 -15.219 1.614 1 93.69 210 LEU A O 1
ATOM 1651 N N . TRP A 1 211 ? -30.75 -13.492 1.521 1 94.38 211 TRP A N 1
ATOM 1652 C CA . TRP A 1 211 ? -30.625 -13.578 0.071 1 94.38 211 TRP A CA 1
ATOM 1653 C C . TRP A 1 211 ? -29.234 -14.109 -0.316 1 94.38 211 TRP A C 1
ATOM 1655 O O . TRP A 1 211 ? -28.719 -13.781 -1.389 1 94.38 211 TRP A O 1
ATOM 1665 N N . ALA A 1 212 ? -28.781 -14.867 0.482 1 94.25 212 ALA A N 1
ATOM 1666 C CA . ALA A 1 212 ? -27.453 -15.43 0.222 1 94.25 212 ALA A CA 1
ATOM 1667 C C . ALA A 1 212 ? -27.438 -16.188 -1.1 1 94.25 212 ALA A C 1
ATOM 1669 O O . ALA A 1 212 ? -28.312 -17.016 -1.36 1 94.25 212 ALA A O 1
ATOM 1670 N N . GLY A 1 213 ? -26.484 -15.875 -1.955 1 92.88 213 GLY A N 1
ATOM 1671 C CA . GLY A 1 213 ? -26.266 -16.609 -3.195 1 92.88 213 GLY A CA 1
ATOM 1672 C C . GLY A 1 213 ? -27.25 -16.234 -4.289 1 92.88 213 GLY A C 1
ATOM 1673 O O . GLY A 1 213 ? -27.266 -16.859 -5.348 1 92.88 213 GLY A O 1
ATOM 1674 N N . LYS A 1 214 ? -28 -15.266 -4.094 1 93.81 214 LYS A N 1
ATOM 1675 C CA . LYS A 1 214 ? -29.047 -14.938 -5.062 1 93.81 214 LYS A CA 1
ATOM 1676 C C . LYS A 1 214 ? -28.562 -13.875 -6.047 1 93.81 214 LYS A C 1
ATOM 1678 O O . LYS A 1 214 ? -29.156 -13.703 -7.113 1 93.81 214 LYS A O 1
ATOM 1683 N N . PHE A 1 215 ? -27.562 -13.203 -5.711 1 95 215 PHE A N 1
ATOM 1684 C CA . PHE A 1 215 ? -27.078 -12.133 -6.574 1 95 215 PHE A CA 1
ATOM 1685 C C . PHE A 1 215 ? -26.203 -12.688 -7.688 1 95 215 PHE A C 1
ATOM 1687 O O . PHE A 1 215 ? -25.422 -13.617 -7.465 1 95 215 PHE A O 1
ATOM 1694 N N . SER A 1 216 ? -26.422 -12.156 -8.883 1 93.88 216 SER A N 1
ATOM 1695 C CA . SER A 1 216 ? -25.531 -12.477 -10 1 93.88 216 SER A CA 1
ATOM 1696 C C . SER A 1 216 ? -24.172 -11.797 -9.836 1 93.88 216 SER A C 1
ATOM 1698 O O . SER A 1 216 ? -24.016 -10.922 -8.984 1 93.88 216 SER A O 1
ATOM 1700 N N . MET A 1 217 ? -23.281 -12.18 -10.586 1 93.31 217 MET A N 1
ATOM 1701 C CA . MET A 1 217 ? -21.938 -11.594 -10.562 1 93.31 217 MET A CA 1
ATOM 1702 C C . MET A 1 217 ? -21.984 -10.102 -10.891 1 93.31 217 MET A C 1
ATOM 1704 O O . MET A 1 217 ? -21.281 -9.305 -10.273 1 93.31 217 MET A O 1
ATOM 1708 N N . SER A 1 218 ? -22.797 -9.734 -11.82 1 95.12 218 SER A N 1
ATOM 1709 C CA . SER A 1 218 ? -22.906 -8.336 -12.219 1 95.12 218 SER A CA 1
ATOM 1710 C C . SER A 1 218 ? -23.516 -7.488 -11.109 1 95.12 218 SER A C 1
ATOM 1712 O O . SER A 1 218 ? -23.125 -6.34 -10.906 1 95.12 218 SER A O 1
ATOM 1714 N N . MET A 1 219 ? -24.438 -8.07 -10.398 1 96.25 219 MET A N 1
ATOM 1715 C CA . MET A 1 219 ? -25.078 -7.336 -9.305 1 96.25 219 MET A CA 1
ATOM 1716 C C . MET A 1 219 ? -24.094 -7.105 -8.156 1 96.25 219 MET A C 1
ATOM 1718 O O . MET A 1 219 ? -24.016 -6 -7.617 1 96.25 219 MET A O 1
ATOM 1722 N N . VAL A 1 220 ? -23.391 -8.102 -7.836 1 96.12 220 VAL A N 1
ATOM 1723 C CA . VAL A 1 220 ? -22.391 -7.965 -6.785 1 96.12 220 VAL A CA 1
ATOM 1724 C C . VAL A 1 220 ? -21.328 -6.953 -7.207 1 96.12 220 VAL A C 1
ATOM 1726 O O . VAL A 1 220 ? -20.938 -6.086 -6.422 1 96.12 220 VAL A O 1
ATOM 1729 N N . GLY A 1 221 ? -20.875 -7.121 -8.477 1 96.94 221 GLY A N 1
ATOM 1730 C CA . GLY A 1 221 ? -19.906 -6.172 -9.008 1 96.94 221 GLY A CA 1
ATOM 1731 C C . GLY A 1 221 ? -20.406 -4.734 -8.961 1 96.94 221 GLY A C 1
ATOM 1732 O O . GLY A 1 221 ? -19.641 -3.822 -8.648 1 96.94 221 GLY A O 1
ATOM 1733 N N . PHE A 1 222 ? -21.609 -4.574 -9.211 1 97.62 222 PHE A N 1
ATOM 1734 C CA . PHE A 1 222 ? -22.203 -3.24 -9.211 1 97.62 222 PHE A CA 1
ATOM 1735 C C . PHE A 1 222 ? -22.25 -2.668 -7.801 1 97.62 222 PHE A C 1
ATOM 1737 O O . PHE A 1 222 ? -21.781 -1.553 -7.562 1 97.62 222 PHE A O 1
ATOM 1744 N N . LEU A 1 223 ? -22.812 -3.383 -6.883 1 97.5 223 LEU A N 1
ATOM 1745 C CA . LEU A 1 223 ? -22.953 -2.932 -5.504 1 97.5 223 LEU A CA 1
ATOM 1746 C C . LEU A 1 223 ? -21.594 -2.635 -4.887 1 97.5 223 LEU A C 1
ATOM 1748 O O . LEU A 1 223 ? -21.406 -1.595 -4.254 1 97.5 223 LEU A O 1
ATOM 1752 N N . ALA A 1 224 ? -20.672 -3.48 -5.137 1 96.88 224 ALA A N 1
ATOM 1753 C CA . ALA A 1 224 ? -19.328 -3.318 -4.578 1 96.88 224 ALA A CA 1
ATOM 1754 C C . ALA A 1 224 ? -18.609 -2.154 -5.242 1 96.88 224 ALA A C 1
ATOM 1756 O O . ALA A 1 224 ? -17.797 -1.48 -4.605 1 96.88 224 ALA A O 1
ATOM 1757 N N . SER A 1 225 ? -18.875 -1.935 -6.484 1 97.56 225 SER A N 1
ATOM 1758 C CA . SER A 1 225 ? -18.297 -0.784 -7.164 1 97.56 225 SER A CA 1
ATOM 1759 C C . SER A 1 225 ? -18.781 0.526 -6.559 1 97.56 225 SER A C 1
ATOM 1761 O O . SER A 1 225 ? -18.016 1.481 -6.426 1 97.56 225 SER A O 1
ATOM 1763 N N . VAL A 1 226 ? -19.984 0.515 -6.203 1 97.31 226 VAL A N 1
ATOM 1764 C CA . VAL A 1 226 ? -20.562 1.709 -5.586 1 97.31 226 VAL A CA 1
ATOM 1765 C C . VAL A 1 226 ? -19.828 2.02 -4.285 1 97.31 226 VAL A C 1
ATOM 1767 O O . VAL A 1 226 ? -19.375 3.148 -4.07 1 97.31 226 VAL A O 1
ATOM 1770 N N . SER A 1 227 ? -19.734 1.065 -3.469 1 96.75 227 SER A N 1
ATOM 1771 C CA . SER A 1 227 ? -19.047 1.271 -2.197 1 96.75 227 SER A CA 1
ATOM 1772 C C . SER A 1 227 ? -17.578 1.648 -2.412 1 96.75 227 SER A C 1
ATOM 1774 O O . SER A 1 227 ? -17.031 2.467 -1.671 1 96.75 227 SER A O 1
ATOM 1776 N N . SER A 1 228 ? -16.969 1.08 -3.43 1 96.81 228 SER A N 1
ATOM 1777 C CA . SER A 1 228 ? -15.57 1.368 -3.709 1 96.81 228 SER A CA 1
ATOM 1778 C C . SER A 1 228 ? -15.383 2.809 -4.176 1 96.81 228 SER A C 1
ATOM 1780 O O . SER A 1 228 ? -14.43 3.48 -3.768 1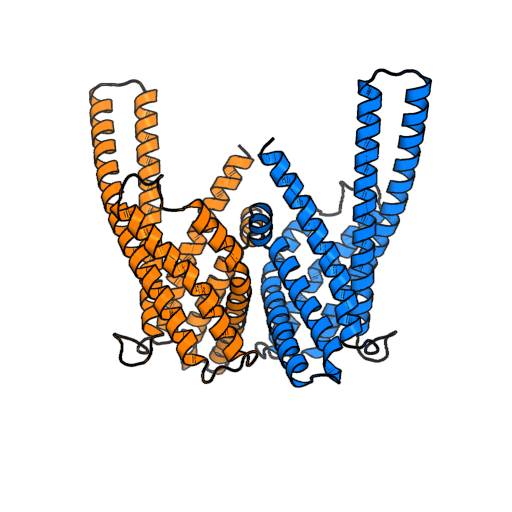 96.81 228 SER A O 1
ATOM 1782 N N . VAL A 1 229 ? -16.281 3.225 -4.973 1 96.44 229 VAL A N 1
ATOM 1783 C CA . VAL A 1 229 ? -16.203 4.59 -5.488 1 96.44 229 VAL A CA 1
ATOM 1784 C C . VAL A 1 229 ? -16.422 5.582 -4.348 1 96.44 229 VAL A C 1
ATOM 1786 O O . VAL A 1 229 ? -15.758 6.629 -4.297 1 96.44 229 VAL A O 1
ATOM 1789 N N . VAL A 1 230 ? -17.312 5.273 -3.473 1 95.69 230 VAL A N 1
ATOM 1790 C CA . VAL A 1 230 ? -17.547 6.113 -2.301 1 95.69 230 VAL A CA 1
ATOM 1791 C C . VAL A 1 230 ? -16.266 6.211 -1.469 1 95.69 230 VAL A C 1
ATOM 1793 O O . VAL A 1 230 ? -15.867 7.301 -1.055 1 95.69 230 VAL A O 1
ATOM 1796 N N . GLY A 1 231 ? -15.641 5.098 -1.291 1 93.62 231 GLY A N 1
ATOM 1797 C CA . GLY A 1 231 ? -14.391 5.078 -0.546 1 93.62 231 GLY A CA 1
ATOM 1798 C C . GLY A 1 231 ? -13.273 5.855 -1.225 1 93.62 231 GLY A C 1
ATOM 1799 O O . GLY A 1 231 ? -12.547 6.602 -0.571 1 93.62 231 GLY A O 1
ATOM 1800 N N . LEU A 1 232 ? -13.203 5.672 -2.447 1 94.38 232 LEU A N 1
ATOM 1801 C CA . LEU A 1 232 ? -12.18 6.375 -3.213 1 94.38 232 LEU A CA 1
ATOM 1802 C C . LEU A 1 232 ? -12.422 7.883 -3.191 1 94.38 232 LEU A C 1
ATOM 1804 O O . LEU A 1 232 ? -11.477 8.664 -3.105 1 94.38 232 LEU A O 1
ATOM 1808 N N . HIS A 1 233 ? -13.672 8.25 -3.275 1 93.81 233 HIS A N 1
ATOM 1809 C CA . HIS A 1 233 ? -14.023 9.664 -3.223 1 93.81 233 HIS A CA 1
ATOM 1810 C C . HIS A 1 233 ? -13.633 10.281 -1.884 1 93.81 233 HIS A C 1
ATOM 1812 O O . HIS A 1 233 ? -13.141 11.414 -1.836 1 93.81 233 HIS A O 1
ATOM 1818 N N . ARG A 1 234 ? -13.812 9.562 -0.921 1 90.75 234 ARG A N 1
ATOM 1819 C CA . ARG A 1 234 ? -13.453 10.047 0.409 1 90.75 234 ARG A CA 1
ATOM 1820 C C . ARG A 1 234 ? -11.945 10.281 0.518 1 90.75 234 ARG A C 1
ATOM 1822 O O . ARG A 1 234 ? -11.516 11.32 1.018 1 90.75 234 ARG A O 1
ATOM 1829 N N . VAL A 1 235 ? -11.242 9.406 0.02 1 92.19 235 VAL A N 1
ATOM 1830 C CA . VAL A 1 235 ? -9.789 9.523 0.078 1 92.19 235 VAL A CA 1
ATOM 1831 C C . VAL A 1 235 ? -9.328 10.68 -0.804 1 92.19 235 VAL A C 1
ATOM 1833 O O . VAL A 1 235 ? -8.406 11.414 -0.442 1 92.19 235 VAL A O 1
ATOM 1836 N N . TYR A 1 236 ? -9.992 10.781 -1.877 1 93.38 236 TYR A N 1
ATOM 1837 C CA . TYR A 1 236 ? -9.664 11.852 -2.811 1 93.38 236 TYR A CA 1
ATOM 1838 C C . TYR A 1 236 ? -9.859 13.219 -2.166 1 93.38 236 TYR A C 1
ATOM 1840 O O . TYR A 1 236 ? -8.969 14.07 -2.217 1 93.38 236 TYR A O 1
ATOM 1848 N N . VAL A 1 237 ? -10.953 13.391 -1.511 1 91 237 VAL A N 1
ATOM 1849 C CA . VAL A 1 237 ? -11.289 14.68 -0.907 1 91 237 VAL A CA 1
ATOM 1850 C C . VAL A 1 237 ? -10.359 14.953 0.269 1 91 237 VAL A C 1
ATOM 1852 O O . VAL A 1 237 ? -9.859 16.078 0.427 1 91 237 VAL A O 1
ATOM 1855 N N . GLN A 1 238 ? -10.102 13.977 1.002 1 88.5 238 GLN A N 1
ATOM 1856 C CA . GLN A 1 238 ? -9.227 14.141 2.158 1 88.5 238 GLN A CA 1
ATOM 1857 C C . GLN A 1 238 ? -7.805 14.492 1.726 1 88.5 238 GLN A C 1
ATOM 1859 O O . GLN A 1 238 ? -7.164 15.359 2.324 1 88.5 238 GLN A O 1
ATOM 1864 N N . THR A 1 239 ? -7.348 13.812 0.71 1 90.94 239 THR A N 1
ATOM 1865 C CA . THR A 1 239 ? -5.992 14.062 0.229 1 90.94 239 THR A CA 1
ATOM 1866 C C . THR A 1 239 ? -5.891 15.445 -0.402 1 90.94 239 THR A C 1
ATOM 1868 O O . THR A 1 239 ? -4.883 16.141 -0.238 1 90.94 239 THR A O 1
ATOM 1871 N N . LYS A 1 240 ? -6.914 15.852 -1.101 1 90.75 240 LYS A N 1
ATOM 1872 C CA . LYS A 1 240 ? -6.941 17.172 -1.717 1 90.75 240 LYS A CA 1
ATOM 1873 C C . LYS A 1 240 ? -6.875 18.266 -0.661 1 90.75 240 LYS A C 1
ATOM 1875 O O . LYS A 1 240 ? -6.164 19.266 -0.832 1 90.75 240 LYS A O 1
ATOM 1880 N N . GLU A 1 241 ? -7.566 18.062 0.41 1 86.69 241 GLU A N 1
ATOM 1881 C CA . GLU A 1 241 ? -7.562 19.031 1.498 1 86.69 241 GLU A CA 1
ATOM 1882 C C . GLU A 1 241 ? -6.199 19.094 2.176 1 86.69 241 GLU A C 1
ATOM 1884 O O . GLU A 1 241 ? -5.719 20.188 2.52 1 86.69 241 GLU A O 1
ATOM 1889 N N . LYS A 1 242 ? -5.617 18 2.33 1 86.75 242 LYS A N 1
ATOM 1890 C CA . LYS A 1 242 ? -4.289 17.969 2.941 1 86.75 242 LYS A CA 1
ATOM 1891 C C . LYS A 1 242 ? -3.266 18.688 2.072 1 86.75 242 LYS A C 1
ATOM 1893 O O . LYS A 1 242 ? -2.396 19.391 2.588 1 86.75 242 LYS A O 1
ATOM 1898 N N . LEU A 1 243 ? -3.381 18.484 0.798 1 87.75 243 LEU A N 1
ATOM 1899 C CA . LEU A 1 243 ? -2.465 19.141 -0.127 1 87.75 243 LEU A CA 1
ATOM 1900 C C . LEU A 1 243 ? -2.699 20.656 -0.148 1 87.75 243 LEU A C 1
ATOM 1902 O O . LEU A 1 243 ? -1.75 21.438 -0.249 1 87.75 243 LEU A O 1
ATOM 1906 N N . ARG A 1 244 ? -3.922 21.031 -0.044 1 85.56 244 ARG A N 1
ATOM 1907 C CA . ARG A 1 244 ? -4.254 22.453 0.006 1 85.56 244 ARG A CA 1
ATOM 1908 C C . ARG A 1 244 ? -3.66 23.109 1.246 1 85.56 244 ARG A C 1
ATOM 1910 O O . ARG A 1 244 ? -3.117 24.203 1.171 1 85.56 244 ARG A O 1
ATOM 1917 N N . LEU A 1 245 ? -3.662 22.422 2.32 1 82.69 245 LEU A N 1
ATOM 1918 C CA . LEU A 1 245 ? -3.127 22.938 3.574 1 82.69 245 LEU A CA 1
ATOM 1919 C C . LEU A 1 245 ? -1.603 22.984 3.539 1 82.69 245 LEU A C 1
ATOM 1921 O O . LEU A 1 245 ? -0.983 23.828 4.188 1 82.69 245 LEU A O 1
ATOM 1925 N N . LYS A 1 246 ? -1.047 22.172 2.791 1 79.5 246 LYS A N 1
ATOM 1926 C CA . LYS A 1 246 ? 0.408 22.141 2.676 1 79.5 246 LYS A CA 1
ATOM 1927 C C . LYS A 1 246 ? 0.931 23.312 1.868 1 79.5 246 LYS A C 1
ATOM 1929 O O . LYS A 1 246 ? 2.002 23.859 2.162 1 79.5 246 LYS A O 1
ATOM 1934 N N . TYR A 1 247 ? 0.205 23.672 0.904 1 75.88 247 TYR A N 1
ATOM 1935 C CA . TYR A 1 247 ? 0.672 24.75 0.044 1 75.88 247 TYR A CA 1
ATOM 1936 C C . TYR A 1 247 ? 0.129 26.094 0.514 1 75.88 247 TYR A C 1
ATOM 1938 O O . TYR A 1 247 ? 0.482 27.141 -0.035 1 75.88 247 TYR A O 1
ATOM 1946 N N . ALA A 1 248 ? -0.746 26.125 1.414 1 70.75 248 ALA A N 1
ATOM 1947 C CA . ALA A 1 248 ? -1.258 27.375 1.96 1 70.75 248 ALA A CA 1
ATOM 1948 C C . ALA A 1 248 ? -0.292 27.953 2.984 1 70.75 248 ALA A C 1
ATOM 1950 O O . ALA A 1 248 ? 0.435 27.219 3.656 1 70.75 248 ALA A O 1
ATOM 1951 N N . MET B 1 1 ? 4.844 1.812 18.547 1 83.75 1 MET B N 1
ATOM 1952 C CA . MET B 1 1 ? 3.592 1.516 17.859 1 83.75 1 MET B CA 1
ATOM 1953 C C . MET B 1 1 ? 3.305 2.562 16.781 1 83.75 1 MET B C 1
ATOM 1955 O O . MET B 1 1 ? 3.035 2.219 15.633 1 83.75 1 MET B O 1
ATOM 1959 N N . GLU B 1 2 ? 3.625 3.758 17.078 1 87.69 2 GLU B N 1
ATOM 1960 C CA . GLU B 1 2 ? 3.334 4.828 16.125 1 87.69 2 GLU B CA 1
ATOM 1961 C C . GLU B 1 2 ? 4.227 4.734 14.898 1 87.69 2 GLU B C 1
ATOM 1963 O O . GLU B 1 2 ? 3.76 4.926 13.773 1 87.69 2 GLU B O 1
ATOM 1968 N N . LEU B 1 3 ? 5.445 4.422 15.133 1 91.88 3 LEU B N 1
ATOM 1969 C CA . LEU B 1 3 ? 6.387 4.289 14.031 1 91.88 3 LEU B CA 1
ATOM 1970 C C . LEU B 1 3 ? 5.984 3.145 13.102 1 91.88 3 LEU B C 1
ATOM 1972 O O . LEU B 1 3 ? 5.965 3.307 11.883 1 91.88 3 LEU B O 1
ATOM 1976 N N . THR B 1 4 ? 5.641 2.045 13.688 1 91.56 4 THR B N 1
ATOM 1977 C CA . THR B 1 4 ? 5.238 0.874 12.914 1 91.56 4 THR B CA 1
ATOM 1978 C C . THR B 1 4 ? 3.969 1.162 12.117 1 91.56 4 THR B C 1
ATOM 1980 O O . THR B 1 4 ? 3.859 0.773 10.953 1 91.56 4 THR B O 1
ATOM 1983 N N . VAL B 1 5 ? 3.102 1.846 12.695 1 92.69 5 VAL B N 1
ATOM 1984 C CA . VAL B 1 5 ? 1.847 2.186 12.039 1 92.69 5 VAL B CA 1
ATOM 1985 C C . VAL B 1 5 ? 2.119 3.115 10.859 1 92.69 5 VAL B C 1
ATOM 1987 O O . VAL B 1 5 ? 1.562 2.932 9.773 1 92.69 5 VAL B O 1
ATOM 1990 N N . ASN B 1 6 ? 3 4.031 11.055 1 92.62 6 ASN B N 1
ATOM 1991 C CA . ASN B 1 6 ? 3.334 4.969 9.984 1 92.62 6 ASN B CA 1
ATOM 1992 C C . ASN B 1 6 ? 4.008 4.266 8.812 1 92.62 6 ASN B C 1
ATOM 1994 O O . ASN B 1 6 ? 3.748 4.594 7.652 1 92.62 6 ASN B O 1
ATOM 1998 N N . ILE B 1 7 ? 4.816 3.357 9.141 1 93.69 7 ILE B N 1
ATOM 1999 C CA . ILE B 1 7 ? 5.496 2.598 8.102 1 93.69 7 ILE B CA 1
ATOM 2000 C C . ILE B 1 7 ? 4.477 1.773 7.312 1 93.69 7 ILE B C 1
ATOM 2002 O O . ILE B 1 7 ? 4.496 1.765 6.082 1 93.69 7 ILE B O 1
ATOM 2006 N N . LEU B 1 8 ? 3.537 1.18 8 1 93.88 8 LEU B N 1
ATOM 2007 C CA . LEU B 1 8 ? 2.568 0.287 7.375 1 93.88 8 LEU B CA 1
ATOM 2008 C C . LEU B 1 8 ? 1.484 1.082 6.652 1 93.88 8 LEU B C 1
ATOM 2010 O O . LEU B 1 8 ? 0.781 0.543 5.793 1 93.88 8 LEU B O 1
ATOM 2014 N N . ASP B 1 9 ? 1.395 2.324 6.957 1 92.38 9 ASP B N 1
ATOM 2015 C CA . ASP B 1 9 ? 0.364 3.154 6.34 1 92.38 9 ASP B CA 1
ATOM 2016 C C . ASP B 1 9 ? 0.852 3.75 5.023 1 92.38 9 ASP B C 1
ATOM 2018 O O . ASP B 1 9 ? 0.055 4.27 4.238 1 92.38 9 ASP B O 1
ATOM 2022 N N . SER B 1 10 ? 2.104 3.666 4.785 1 94 10 SER B N 1
ATOM 2023 C CA . SER B 1 10 ? 2.656 4.074 3.498 1 94 10 SER B CA 1
ATOM 2024 C C . SER B 1 10 ? 2.832 2.875 2.568 1 94 10 SER B C 1
ATOM 2026 O O . SER B 1 10 ? 3.145 1.772 3.021 1 94 10 SER B O 1
ATOM 2028 N N . TYR B 1 11 ? 2.623 3.119 1.312 1 93.44 11 TYR B N 1
ATOM 2029 C CA . TYR B 1 11 ? 2.781 2.039 0.345 1 93.44 11 TYR B CA 1
ATOM 2030 C C . TYR B 1 11 ? 4.219 1.532 0.324 1 93.44 11 TYR B C 1
ATOM 2032 O O . TYR B 1 11 ? 4.457 0.322 0.335 1 93.44 11 TYR B O 1
ATOM 2040 N N . ARG B 1 12 ? 5.184 2.422 0.312 1 92.31 12 ARG B N 1
ATOM 2041 C CA . ARG B 1 12 ? 6.594 2.059 0.234 1 92.31 12 ARG B CA 1
ATOM 2042 C C . ARG B 1 12 ? 7.023 1.265 1.464 1 92.31 12 ARG B C 1
ATOM 2044 O O . ARG B 1 12 ? 7.73 0.26 1.346 1 92.31 12 ARG B O 1
ATOM 2051 N N . GLY B 1 13 ? 6.621 1.776 2.584 1 94.38 13 GLY B N 1
ATOM 2052 C CA . GLY B 1 13 ? 6.941 1.07 3.814 1 94.38 13 GLY B CA 1
ATOM 2053 C C . GLY B 1 13 ? 6.324 -0.315 3.885 1 94.38 13 GLY B C 1
ATOM 2054 O O . GLY B 1 13 ? 6.996 -1.28 4.254 1 94.38 13 GLY B O 1
ATOM 2055 N N . ARG B 1 14 ? 5.094 -0.386 3.523 1 95.25 14 ARG B N 1
ATOM 2056 C CA . ARG B 1 14 ? 4.398 -1.67 3.553 1 95.25 14 ARG B CA 1
ATOM 2057 C C . ARG B 1 14 ? 5.027 -2.654 2.572 1 95.25 14 ARG B C 1
ATOM 2059 O O . ARG B 1 14 ? 5.148 -3.844 2.867 1 95.25 14 ARG B O 1
ATOM 2066 N N . ASP B 1 15 ? 5.316 -2.211 1.445 1 95.5 15 ASP B N 1
ATOM 2067 C CA . ASP B 1 15 ? 5.945 -3.061 0.441 1 95.5 15 ASP B CA 1
ATOM 2068 C C . ASP B 1 15 ? 7.266 -3.633 0.955 1 95.5 15 ASP B C 1
ATOM 2070 O O . ASP B 1 15 ? 7.586 -4.797 0.7 1 95.5 15 ASP B O 1
ATOM 2074 N N . LYS B 1 16 ? 8.062 -2.777 1.66 1 96.12 16 LYS B N 1
ATOM 2075 C CA . LYS B 1 16 ? 9.344 -3.248 2.195 1 96.12 16 LYS B CA 1
ATOM 2076 C C . LYS B 1 16 ? 9.125 -4.309 3.271 1 96.12 16 LYS B C 1
ATOM 2078 O O . LYS B 1 16 ? 9.914 -5.25 3.389 1 96.12 16 LYS B O 1
ATOM 2083 N N . VAL B 1 17 ? 8.117 -4.141 4.016 1 96.38 17 VAL B N 1
ATOM 2084 C CA . VAL B 1 17 ? 7.789 -5.133 5.035 1 96.38 17 VAL B CA 1
ATOM 2085 C C . VAL B 1 17 ? 7.371 -6.438 4.363 1 96.38 17 VAL B C 1
ATOM 2087 O O . VAL B 1 17 ? 7.812 -7.52 4.762 1 96.38 17 VAL B O 1
ATOM 2090 N N . MET B 1 18 ? 6.551 -6.336 3.361 1 96.94 18 MET B N 1
ATOM 2091 C CA . MET B 1 18 ? 6.09 -7.512 2.625 1 96.94 18 MET B CA 1
ATOM 2092 C C . MET B 1 18 ? 7.258 -8.219 1.946 1 96.94 18 MET B C 1
ATOM 2094 O O . MET B 1 18 ? 7.336 -9.453 1.959 1 96.94 18 MET B O 1
ATOM 2098 N N . ARG B 1 19 ? 8.109 -7.391 1.372 1 97.31 19 ARG B N 1
ATOM 2099 C CA . ARG B 1 19 ? 9.281 -7.953 0.711 1 97.31 19 ARG B CA 1
ATOM 2100 C C . ARG B 1 19 ? 10.164 -8.703 1.706 1 97.31 19 ARG B C 1
ATOM 2102 O O . ARG B 1 19 ? 10.648 -9.797 1.415 1 97.31 19 ARG B O 1
ATOM 2109 N N . THR B 1 20 ? 10.391 -8.133 2.791 1 97.5 20 THR B N 1
ATOM 2110 C CA . THR B 1 20 ? 11.211 -8.758 3.826 1 97.5 20 THR B CA 1
ATOM 2111 C C . THR B 1 20 ? 10.586 -10.062 4.297 1 97.5 20 THR B C 1
ATOM 2113 O O . THR B 1 20 ? 11.281 -11.062 4.473 1 97.5 20 THR B O 1
ATOM 2116 N N . ALA B 1 21 ? 9.297 -10.062 4.48 1 96.88 21 ALA B N 1
ATOM 2117 C CA . ALA B 1 21 ? 8.594 -11.281 4.875 1 96.88 21 ALA B CA 1
ATOM 2118 C C . ALA B 1 21 ? 8.688 -12.344 3.785 1 96.88 21 ALA B C 1
ATOM 2120 O O . ALA B 1 21 ? 8.875 -13.531 4.078 1 96.88 21 ALA B O 1
ATOM 2121 N N . CYS B 1 22 ? 8.562 -11.914 2.582 1 96.94 22 CYS B N 1
ATOM 2122 C CA . CYS B 1 22 ? 8.609 -12.82 1.438 1 96.94 22 CYS B CA 1
ATOM 2123 C C . CYS B 1 22 ? 9.953 -13.523 1.35 1 96.94 22 CYS B C 1
ATOM 2125 O O . CYS B 1 22 ? 10.016 -14.758 1.352 1 96.94 22 CYS B O 1
ATOM 2127 N N . PHE B 1 23 ? 11.008 -12.789 1.406 1 97.56 23 PHE B N 1
ATOM 2128 C CA . PHE B 1 23 ? 12.32 -13.391 1.193 1 97.56 23 PHE B CA 1
ATOM 2129 C C . PHE B 1 23 ? 12.836 -14.039 2.475 1 97.56 23 PHE B C 1
ATOM 2131 O O . PHE B 1 23 ? 13.617 -14.992 2.426 1 97.56 23 PHE B O 1
ATOM 2138 N N . GLY B 1 24 ? 12.367 -13.5 3.602 1 97 24 GLY B N 1
ATOM 2139 C CA . GLY B 1 24 ? 12.609 -14.25 4.82 1 97 24 GLY B CA 1
ATOM 2140 C C . GLY B 1 24 ? 12 -15.641 4.797 1 97 24 GLY B C 1
ATOM 2141 O O . GLY B 1 24 ? 12.641 -16.609 5.219 1 97 24 GLY B O 1
ATOM 2142 N N . ALA B 1 25 ? 10.797 -15.711 4.324 1 96.62 25 ALA B N 1
ATOM 2143 C CA . ALA B 1 25 ? 10.133 -17 4.188 1 96.62 25 ALA B CA 1
ATOM 2144 C C . ALA B 1 25 ? 10.852 -17.891 3.162 1 96.62 25 ALA B C 1
ATOM 2146 O O . ALA B 1 25 ? 10.945 -19.094 3.336 1 96.62 25 ALA B O 1
ATOM 2147 N N . MET B 1 26 ? 11.312 -17.25 2.156 1 97 26 MET B N 1
ATOM 2148 C CA . MET B 1 26 ? 12.055 -17.984 1.143 1 97 26 MET B CA 1
ATOM 2149 C C . MET B 1 26 ? 13.328 -18.594 1.732 1 97 26 MET B C 1
ATOM 2151 O O . MET B 1 26 ? 13.656 -19.75 1.459 1 97 26 MET B O 1
ATOM 2155 N N . LEU B 1 27 ? 14.031 -17.812 2.475 1 97.56 27 LEU B N 1
ATOM 2156 C CA . LEU B 1 27 ? 15.234 -18.297 3.146 1 97.56 27 LEU B CA 1
ATOM 2157 C C . LEU B 1 27 ? 14.906 -19.453 4.078 1 97.56 27 LEU B C 1
ATOM 2159 O O . LEU B 1 27 ? 15.594 -20.484 4.062 1 97.56 27 LEU B O 1
ATOM 2163 N N . ALA B 1 28 ? 13.867 -19.281 4.852 1 96.81 28 ALA B N 1
ATOM 2164 C CA . ALA B 1 28 ? 13.453 -20.344 5.773 1 96.81 28 ALA B CA 1
ATOM 2165 C C . ALA B 1 28 ? 13.078 -21.609 5.016 1 96.81 28 ALA B C 1
ATOM 2167 O O . ALA B 1 28 ? 13.414 -22.719 5.441 1 96.81 28 ALA B O 1
ATOM 2168 N N . ALA B 1 29 ? 12.359 -21.422 3.943 1 96.5 29 ALA B N 1
ATOM 2169 C CA . ALA B 1 29 ? 11.961 -22.562 3.133 1 96.5 29 ALA B CA 1
ATOM 2170 C C . ALA B 1 29 ? 13.18 -23.328 2.627 1 96.5 29 ALA B C 1
ATOM 2172 O O . ALA B 1 29 ? 13.195 -24.562 2.637 1 96.5 29 ALA B O 1
ATOM 2173 N N . GLY B 1 30 ? 14.156 -22.594 2.188 1 95.62 30 GLY B N 1
ATOM 2174 C CA . GLY B 1 30 ? 15.375 -23.234 1.707 1 95.62 30 GLY B CA 1
ATOM 2175 C C . GLY B 1 30 ? 16.141 -23.938 2.801 1 95.62 30 GLY B C 1
ATOM 2176 O O . GLY B 1 30 ? 16.703 -25.016 2.572 1 95.62 30 GLY B O 1
ATOM 2177 N N . LEU B 1 31 ? 16.172 -23.422 3.932 1 95.75 31 LEU B N 1
ATOM 2178 C CA . LEU B 1 31 ? 16.938 -23.984 5.043 1 95.75 31 LEU B CA 1
ATOM 2179 C C . LEU B 1 31 ? 16.266 -25.25 5.582 1 95.75 31 LEU B C 1
ATOM 2181 O O . LEU B 1 31 ? 16.953 -26.156 6.043 1 95.75 31 LEU B O 1
ATOM 2185 N N . VAL B 1 32 ? 14.977 -25.297 5.469 1 95.44 32 VAL B N 1
ATOM 2186 C CA . VAL B 1 32 ? 14.273 -26.406 6.086 1 95.44 32 VAL B CA 1
ATOM 2187 C C . VAL B 1 32 ? 13.992 -27.484 5.035 1 95.44 32 VAL B C 1
ATOM 2189 O O . VAL B 1 32 ? 13.5 -28.578 5.367 1 95.44 32 VAL B O 1
ATOM 2192 N N . GLU B 1 33 ? 14.312 -27.234 3.863 1 94.25 33 GLU B N 1
ATOM 2193 C CA . GLU B 1 33 ? 13.953 -28.109 2.746 1 94.25 33 GLU B CA 1
ATOM 2194 C C . GLU B 1 33 ? 14.445 -29.531 2.982 1 94.25 33 GLU B C 1
ATOM 2196 O O . GLU B 1 33 ? 13.719 -30.5 2.732 1 94.25 33 GLU B O 1
ATOM 2201 N N . ARG B 1 34 ? 15.641 -29.75 3.543 1 91.44 34 ARG B N 1
ATOM 2202 C CA . ARG B 1 34 ? 16.219 -31.078 3.76 1 91.44 34 ARG B CA 1
ATOM 2203 C C . ARG B 1 34 ? 15.625 -31.734 5 1 91.44 34 ARG B C 1
ATOM 2205 O O . ARG B 1 34 ? 15.5 -32.969 5.055 1 91.44 34 ARG B O 1
ATOM 2212 N N . ARG B 1 35 ? 15.266 -31.031 5.938 1 93.19 35 ARG B N 1
ATOM 2213 C CA . ARG B 1 35 ? 14.812 -31.578 7.211 1 93.19 35 ARG B CA 1
ATOM 2214 C C . ARG B 1 35 ? 13.312 -31.859 7.176 1 93.19 35 ARG B C 1
ATOM 2216 O O . ARG B 1 35 ? 12.852 -32.875 7.715 1 93.19 35 ARG B O 1
ATOM 2223 N N . ASN B 1 36 ? 12.625 -30.953 6.496 1 94.81 36 ASN B N 1
ATOM 2224 C CA . ASN B 1 36 ? 11.172 -31.031 6.469 1 94.81 36 ASN B CA 1
ATOM 2225 C C . ASN B 1 36 ? 10.602 -30.516 5.152 1 94.81 36 ASN B C 1
ATOM 2227 O O . ASN B 1 36 ? 10.273 -29.328 5.043 1 94.81 36 ASN B O 1
ATOM 2231 N N . LYS B 1 37 ? 10.336 -31.375 4.324 1 93.56 37 LYS B N 1
ATOM 2232 C CA . LYS B 1 37 ? 9.875 -31.016 2.984 1 93.56 37 LYS B CA 1
ATOM 2233 C C . LYS B 1 37 ? 8.469 -30.438 3.023 1 93.56 37 LYS B C 1
ATOM 2235 O O . LYS B 1 37 ? 8.141 -29.531 2.248 1 93.56 37 LYS B O 1
ATOM 2240 N N . GLY B 1 38 ? 7.707 -30.969 3.906 1 92.25 38 GLY B N 1
ATOM 2241 C CA . GLY B 1 38 ? 6.352 -30.453 4.055 1 92.25 38 GLY B CA 1
ATOM 2242 C C . GLY B 1 38 ? 6.297 -29 4.461 1 92.25 38 GLY B C 1
ATOM 2243 O O . GLY B 1 38 ? 5.574 -28.203 3.857 1 92.25 38 GLY B O 1
ATOM 2244 N N . MET B 1 39 ? 7.086 -28.719 5.41 1 92.69 39 MET B N 1
ATOM 2245 C CA . MET B 1 39 ? 7.152 -27.344 5.875 1 92.69 39 MET B CA 1
ATOM 2246 C C . MET B 1 39 ? 7.73 -26.438 4.797 1 92.69 39 MET B C 1
ATOM 2248 O O . MET B 1 39 ? 7.266 -25.312 4.617 1 92.69 39 MET B O 1
ATOM 2252 N N . SER B 1 40 ? 8.711 -26.891 4.172 1 95.44 40 SER B N 1
ATOM 2253 C CA . SER B 1 40 ? 9.32 -26.125 3.094 1 95.44 40 SER B CA 1
ATOM 2254 C C . SER B 1 40 ? 8.297 -25.781 2.01 1 95.44 40 SER B C 1
ATOM 2256 O O . SER B 1 40 ? 8.258 -24.656 1.515 1 95.44 40 SER B O 1
ATOM 2258 N N . THR B 1 41 ? 7.523 -26.703 1.699 1 94.25 41 THR B N 1
ATOM 2259 C CA . THR B 1 41 ? 6.508 -26.5 0.672 1 94.25 41 THR B CA 1
ATOM 2260 C C . THR B 1 41 ? 5.473 -25.484 1.124 1 94.25 41 THR B C 1
ATOM 2262 O O . THR B 1 41 ? 5.047 -24.625 0.338 1 94.25 41 THR B O 1
ATOM 2265 N N . ARG B 1 42 ? 5.074 -25.594 2.301 1 94.19 42 ARG B N 1
ATOM 2266 C CA . ARG B 1 42 ? 4.129 -24.625 2.854 1 94.19 42 ARG B CA 1
ATOM 2267 C C . ARG B 1 42 ? 4.703 -23.219 2.811 1 94.19 42 ARG B C 1
ATOM 2269 O O . ARG B 1 42 ? 3.996 -22.266 2.461 1 94.19 42 ARG B O 1
ATOM 2276 N N . LEU B 1 43 ? 5.926 -23.125 3.139 1 95.25 43 LEU B N 1
ATOM 2277 C CA . LEU B 1 43 ? 6.582 -21.812 3.121 1 95.25 43 LEU B CA 1
ATOM 2278 C C . LEU B 1 43 ? 6.711 -21.297 1.696 1 95.25 43 LEU B C 1
ATOM 2280 O O . LEU B 1 43 ? 6.602 -20.078 1.464 1 95.25 43 LEU B O 1
ATOM 2284 N N . GLN B 1 44 ? 6.898 -22.141 0.818 1 96 44 GLN B N 1
ATOM 2285 C CA . GLN B 1 44 ? 7 -21.734 -0.582 1 96 44 GLN B CA 1
ATOM 2286 C C . GLN B 1 44 ? 5.672 -21.188 -1.092 1 96 44 GLN B C 1
ATOM 2288 O O . GLN B 1 44 ? 5.652 -20.266 -1.926 1 96 44 GLN B O 1
ATOM 2293 N N . VAL B 1 45 ? 4.648 -21.75 -0.591 1 95.19 45 VAL B N 1
ATOM 2294 C CA . VAL B 1 45 ? 3.328 -21.234 -0.952 1 95.19 45 VAL B CA 1
ATOM 2295 C C . VAL B 1 45 ? 3.168 -19.812 -0.433 1 95.19 45 VAL B C 1
ATOM 2297 O O . VAL B 1 45 ? 2.654 -18.938 -1.14 1 95.19 45 VAL B O 1
ATOM 2300 N N . VAL B 1 46 ? 3.641 -19.594 0.784 1 95.38 46 VAL B N 1
ATOM 2301 C CA . VAL B 1 46 ? 3.592 -18.266 1.37 1 95.38 46 VAL B CA 1
ATOM 2302 C C . VAL B 1 46 ? 4.414 -17.297 0.521 1 95.38 46 VAL B C 1
ATOM 2304 O O . VAL B 1 46 ? 3.961 -16.188 0.208 1 95.38 46 VAL B O 1
ATOM 2307 N N . VAL B 1 47 ? 5.547 -17.719 0.122 1 96.69 47 VAL B N 1
ATOM 2308 C CA . VAL B 1 47 ? 6.434 -16.906 -0.704 1 96.69 47 VAL B CA 1
ATOM 2309 C C . VAL B 1 47 ? 5.746 -16.562 -2.021 1 96.69 47 VAL B C 1
ATOM 2311 O O . VAL B 1 47 ? 5.754 -15.406 -2.447 1 96.69 47 VAL B O 1
ATOM 2314 N N . GLY B 1 48 ? 5.105 -17.516 -2.574 1 95.56 48 GLY B N 1
ATOM 2315 C CA . GLY B 1 48 ? 4.418 -17.312 -3.838 1 95.56 48 GLY B CA 1
ATOM 2316 C C . GLY B 1 48 ? 3.279 -16.312 -3.742 1 95.56 48 GLY B C 1
ATOM 2317 O O . GLY B 1 48 ? 3.117 -15.461 -4.617 1 95.56 48 GLY B O 1
ATOM 2318 N N . ARG B 1 49 ? 2.518 -16.375 -2.703 1 95.25 49 ARG B N 1
ATOM 2319 C CA . ARG B 1 49 ? 1.381 -15.484 -2.514 1 95.25 49 ARG B CA 1
ATOM 2320 C C . ARG B 1 49 ? 1.847 -14.055 -2.248 1 95.25 49 ARG B C 1
ATOM 2322 O O . ARG B 1 49 ? 1.253 -13.102 -2.75 1 95.25 49 ARG B O 1
ATOM 2329 N N . LEU B 1 50 ? 2.875 -13.977 -1.471 1 96.31 50 LEU B N 1
ATOM 2330 C CA . LEU B 1 50 ? 3.416 -12.656 -1.176 1 96.31 50 LEU B CA 1
ATOM 2331 C C . LEU B 1 50 ? 4.02 -12.023 -2.426 1 96.31 50 LEU B C 1
ATOM 2333 O O . LEU B 1 50 ? 3.801 -10.836 -2.697 1 96.31 50 LEU B O 1
ATOM 2337 N N . ALA B 1 51 ? 4.734 -12.789 -3.154 1 96.31 51 ALA B N 1
ATOM 2338 C CA . ALA B 1 51 ? 5.363 -12.297 -4.379 1 96.31 51 ALA B CA 1
ATOM 2339 C C . ALA B 1 51 ? 4.312 -11.891 -5.406 1 96.31 51 ALA B C 1
ATOM 2341 O O . ALA B 1 51 ? 4.453 -10.859 -6.078 1 96.31 51 ALA B O 1
ATOM 2342 N N . ALA B 1 52 ? 3.303 -12.703 -5.508 1 95.25 52 ALA B N 1
ATOM 2343 C CA . ALA B 1 52 ? 2.211 -12.391 -6.426 1 95.25 52 ALA B CA 1
ATOM 2344 C C . ALA B 1 52 ? 1.519 -11.086 -6.039 1 95.25 52 ALA B C 1
ATOM 2346 O O . ALA B 1 52 ? 1.163 -10.289 -6.902 1 95.25 52 ALA B O 1
ATOM 2347 N N . ALA B 1 53 ? 1.3 -10.922 -4.762 1 96.19 53 ALA B N 1
ATOM 2348 C CA . ALA B 1 53 ? 0.679 -9.695 -4.285 1 96.19 53 ALA B CA 1
ATOM 2349 C C . ALA B 1 53 ? 1.54 -8.477 -4.617 1 96.19 53 ALA B C 1
ATOM 2351 O O . ALA B 1 53 ? 1.023 -7.438 -5.031 1 96.19 53 ALA B O 1
ATOM 2352 N N . ARG B 1 54 ? 2.793 -8.594 -4.457 1 95.69 54 ARG B N 1
ATOM 2353 C CA . ARG B 1 54 ? 3.693 -7.484 -4.758 1 95.69 54 ARG B CA 1
ATOM 2354 C C . ARG B 1 54 ? 3.668 -7.148 -6.242 1 95.69 54 ARG B C 1
ATOM 2356 O O . ARG B 1 54 ? 3.77 -5.977 -6.621 1 95.69 54 ARG B O 1
ATOM 2363 N N . THR B 1 55 ? 3.576 -8.156 -7.031 1 95.38 55 THR B N 1
ATOM 2364 C CA . THR B 1 55 ? 3.504 -7.93 -8.469 1 95.38 55 THR B CA 1
ATOM 2365 C C . THR B 1 55 ? 2.25 -7.141 -8.828 1 95.38 55 THR B C 1
ATOM 2367 O O . THR B 1 55 ? 2.305 -6.215 -9.648 1 95.38 55 THR B O 1
ATOM 2370 N N . VAL B 1 56 ? 1.152 -7.461 -8.219 1 95.38 56 VAL B N 1
ATOM 2371 C CA . VAL B 1 56 ? -0.103 -6.762 -8.477 1 95.38 56 VAL B CA 1
ATOM 2372 C C . VAL B 1 56 ? 0.013 -5.309 -8.016 1 95.38 56 VAL B C 1
ATOM 2374 O O . VAL B 1 56 ? -0.479 -4.398 -8.688 1 95.38 56 VAL B O 1
ATOM 2377 N N . LEU B 1 57 ? 0.641 -5.133 -6.906 1 95 57 LEU B N 1
ATOM 2378 C CA . LEU B 1 57 ? 0.835 -3.785 -6.383 1 95 57 LEU B CA 1
ATOM 2379 C C . LEU B 1 57 ? 1.651 -2.941 -7.355 1 95 57 LEU B C 1
ATOM 2381 O O . LEU B 1 57 ? 1.395 -1.744 -7.512 1 95 57 LEU B O 1
ATOM 2385 N N . ARG B 1 58 ? 2.547 -3.541 -8.039 1 94.5 58 ARG B N 1
ATOM 2386 C CA . ARG B 1 58 ? 3.42 -2.818 -8.953 1 94.5 58 ARG B CA 1
ATOM 2387 C C . ARG B 1 58 ? 2.67 -2.412 -10.219 1 94.5 58 ARG B C 1
ATOM 2389 O O . ARG B 1 58 ? 3.145 -1.57 -10.984 1 94.5 58 ARG B O 1
ATOM 2396 N N . LEU B 1 59 ? 1.533 -3.018 -10.406 1 93.38 59 LEU B N 1
ATOM 2397 C CA . LEU B 1 59 ? 0.716 -2.615 -11.547 1 93.38 59 LEU B CA 1
ATOM 2398 C C . LEU B 1 59 ? 0.286 -1.158 -11.422 1 93.38 59 LEU B C 1
ATOM 2400 O O . LEU B 1 59 ? -0.046 -0.517 -12.422 1 93.38 59 LEU B O 1
ATOM 2404 N N . PHE B 1 60 ? 0.336 -0.654 -10.203 1 94.25 60 PHE B N 1
ATOM 2405 C CA . PHE B 1 60 ? -0.168 0.693 -9.961 1 94.25 60 PHE B CA 1
ATOM 2406 C C . PHE B 1 60 ? 0.98 1.671 -9.75 1 94.25 60 PHE B C 1
ATOM 2408 O O . PHE B 1 60 ? 0.771 2.783 -9.258 1 94.25 60 PHE B O 1
ATOM 2415 N N . ASP B 1 61 ? 2.174 1.261 -10.094 1 94.12 61 ASP B N 1
ATOM 2416 C CA . ASP B 1 61 ? 3.344 2.096 -9.844 1 94.12 61 ASP B CA 1
ATOM 2417 C C . ASP B 1 61 ? 3.713 2.908 -11.086 1 94.12 61 ASP B C 1
ATOM 2419 O O . ASP B 1 61 ? 4.637 3.721 -11.047 1 94.12 61 ASP B O 1
ATOM 2423 N N . ASP B 1 62 ? 3.002 2.801 -12.148 1 92.81 62 ASP B N 1
ATOM 2424 C CA . ASP B 1 62 ? 3.326 3.486 -13.391 1 92.81 62 ASP B CA 1
ATOM 2425 C C . ASP B 1 62 ? 3.215 5 -13.234 1 92.81 62 ASP B C 1
ATOM 2427 O O . ASP B 1 62 ? 4.113 5.742 -13.633 1 92.81 62 ASP B O 1
ATOM 2431 N N . ILE B 1 63 ? 2.158 5.395 -12.578 1 90.81 63 ILE B N 1
ATOM 2432 C CA . ILE B 1 63 ? 1.89 6.828 -12.484 1 90.81 63 ILE B CA 1
ATOM 2433 C C . ILE B 1 63 ? 2.885 7.473 -11.523 1 90.81 63 ILE B C 1
ATOM 2435 O O . ILE B 1 63 ? 3.52 8.477 -11.859 1 90.81 63 ILE B O 1
ATOM 2439 N N . PRO B 1 64 ? 3.066 6.906 -10.398 1 91.94 64 PRO B N 1
ATOM 2440 C CA . PRO B 1 64 ? 4.086 7.48 -9.516 1 91.94 64 PRO B CA 1
ATOM 2441 C C . PRO B 1 64 ? 5.465 7.527 -10.164 1 91.94 64 PRO B C 1
ATOM 2443 O O . PRO B 1 64 ? 6.199 8.508 -10 1 91.94 64 PRO B O 1
ATOM 2446 N N . MET B 1 65 ? 5.805 6.523 -10.906 1 92.12 65 MET B N 1
ATOM 2447 C CA . MET B 1 65 ? 7.109 6.496 -11.562 1 92.12 65 MET B CA 1
ATOM 2448 C C . MET B 1 65 ? 7.195 7.57 -12.641 1 92.12 65 MET B C 1
ATOM 2450 O O . MET B 1 65 ? 8.227 8.227 -12.781 1 92.12 65 MET B O 1
ATOM 2454 N N . LEU B 1 66 ? 6.145 7.684 -13.383 1 92.69 66 LEU B N 1
ATOM 2455 C CA . LEU B 1 66 ? 6.109 8.719 -14.414 1 92.69 66 LEU B CA 1
ATOM 2456 C C . LEU B 1 66 ? 6.246 10.102 -13.789 1 92.69 66 LEU B C 1
ATOM 2458 O O . LEU B 1 66 ? 6.953 10.961 -14.32 1 92.69 66 LEU B O 1
ATOM 2462 N N . ALA B 1 67 ? 5.578 10.305 -12.711 1 91.88 67 ALA B N 1
ATOM 2463 C CA . ALA B 1 67 ? 5.684 11.57 -12 1 91.88 67 ALA B CA 1
ATOM 2464 C C . ALA B 1 67 ? 7.121 11.836 -11.555 1 91.88 67 ALA B C 1
ATOM 2466 O O . ALA B 1 67 ? 7.617 12.961 -11.68 1 91.88 67 ALA B O 1
ATOM 2467 N N . TRP B 1 68 ? 7.727 10.836 -11.094 1 89.94 68 TRP B N 1
ATOM 2468 C CA . TRP B 1 68 ? 9.117 10.953 -10.672 1 89.94 68 TRP B CA 1
ATOM 2469 C C . TRP B 1 68 ? 10.023 11.297 -11.852 1 89.94 68 TRP B C 1
ATOM 2471 O O . TRP B 1 68 ? 10.859 12.203 -11.758 1 89.94 68 TRP B O 1
ATOM 2481 N N . THR B 1 69 ? 9.836 10.617 -12.922 1 91.5 69 THR B N 1
ATOM 2482 C CA . THR B 1 69 ? 10.648 10.844 -14.109 1 91.5 69 THR B CA 1
ATOM 2483 C C . THR B 1 69 ? 10.438 12.25 -14.656 1 91.5 69 THR B C 1
ATOM 2485 O O . THR B 1 69 ? 11.398 12.922 -15.039 1 91.5 69 THR B O 1
ATOM 2488 N N . LEU B 1 70 ? 9.211 12.656 -14.648 1 91.62 70 LEU B N 1
ATOM 2489 C CA . LEU B 1 70 ? 8.906 13.992 -15.156 1 91.62 70 LEU B CA 1
ATOM 2490 C C . LEU B 1 70 ? 9.445 15.062 -14.219 1 91.62 70 LEU B C 1
ATOM 2492 O O . LEU B 1 70 ? 9.891 16.125 -14.672 1 91.62 70 LEU B O 1
ATOM 2496 N N . HIS B 1 71 ? 9.406 14.805 -12.992 1 89.5 71 HIS B N 1
ATOM 2497 C CA . HIS B 1 71 ? 9.93 15.742 -12.016 1 89.5 71 HIS B CA 1
ATOM 2498 C C . HIS B 1 71 ? 11.445 15.883 -12.133 1 89.5 71 HIS B C 1
ATOM 2500 O O . HIS B 1 71 ? 11.984 16.984 -12.039 1 89.5 71 HIS B O 1
ATOM 2506 N N . TYR B 1 72 ? 12.07 14.734 -12.312 1 90.94 72 TYR B N 1
ATOM 2507 C CA . TYR B 1 72 ? 13.523 14.758 -12.461 1 90.94 72 TYR B CA 1
ATOM 2508 C C . TYR B 1 72 ? 13.922 15.398 -13.789 1 90.94 72 TYR B C 1
ATOM 2510 O O . TYR B 1 72 ? 14.938 16.094 -13.867 1 90.94 72 TYR B O 1
ATOM 2518 N N . GLY B 1 73 ? 13.102 15.133 -14.812 1 90.44 73 GLY B N 1
ATOM 2519 C CA . GLY B 1 73 ? 13.414 15.656 -16.125 1 90.44 73 GLY B CA 1
ATOM 2520 C C . GLY B 1 73 ? 14.766 15.211 -16.641 1 90.44 73 GLY B C 1
ATOM 2521 O O . GLY B 1 73 ? 15.07 14.016 -16.641 1 90.44 73 GLY B O 1
ATOM 2522 N N . LEU B 1 74 ? 15.539 16.141 -17.016 1 89.44 74 LEU B N 1
ATOM 2523 C CA . LEU B 1 74 ? 16.891 15.828 -17.484 1 89.44 74 LEU B CA 1
ATOM 2524 C C . LEU B 1 74 ? 17.922 16.109 -16.391 1 89.44 74 LEU B C 1
ATOM 2526 O O . LEU B 1 74 ? 19.125 16.062 -16.641 1 89.44 74 LEU B O 1
ATOM 2530 N N . GLY B 1 75 ? 17.453 16.297 -15.211 1 88.06 75 GLY B N 1
ATOM 2531 C CA . GLY B 1 75 ? 18.312 16.453 -14.047 1 88.06 75 GLY B CA 1
ATOM 2532 C C . GLY B 1 75 ? 19.109 17.734 -14.055 1 88.06 75 GLY B C 1
ATOM 2533 O O . GLY B 1 75 ? 20.297 17.734 -13.734 1 88.06 75 GLY B O 1
ATOM 2534 N N . LYS B 1 76 ? 18.531 18.828 -14.344 1 85.75 76 LYS B N 1
ATOM 2535 C CA . LYS B 1 76 ? 19.219 20.109 -14.414 1 85.75 76 LYS B CA 1
ATOM 2536 C C . LYS B 1 76 ? 19.672 20.562 -13.031 1 85.75 76 LYS B C 1
ATOM 2538 O O . LYS B 1 76 ? 20.625 21.344 -12.914 1 85.75 76 LYS B O 1
ATOM 2543 N N . GLN B 1 77 ? 19.156 19.953 -12.086 1 85.75 77 GLN B N 1
ATOM 2544 C CA . GLN B 1 77 ? 19.484 20.344 -10.719 1 85.75 77 GLN B CA 1
ATOM 2545 C C . GLN B 1 77 ? 20.766 19.672 -10.242 1 85.75 77 GLN B C 1
ATOM 2547 O O . GLN B 1 77 ? 21.375 20.094 -9.258 1 85.75 77 GLN B O 1
ATOM 2552 N N . GLU B 1 78 ? 21.156 18.609 -11.016 1 86.25 78 GLU B N 1
ATOM 2553 C CA . GLU B 1 78 ? 22.359 17.859 -10.633 1 86.25 78 GLU B CA 1
ATOM 2554 C C . GLU B 1 78 ? 23.625 18.562 -11.102 1 86.25 78 GLU B C 1
ATOM 2556 O O . GLU B 1 78 ? 23.734 18.953 -12.273 1 86.25 78 GLU B O 1
ATOM 2561 N N . LYS B 1 79 ? 24.562 18.844 -10.266 1 84.06 79 LYS B N 1
ATOM 2562 C CA . LYS B 1 79 ? 25.812 19.531 -10.586 1 84.06 79 LYS B CA 1
ATOM 2563 C C . LYS B 1 79 ? 26.734 18.641 -11.422 1 84.06 79 LYS B C 1
ATOM 2565 O O . LYS B 1 79 ? 27.359 19.109 -12.375 1 84.06 79 LYS B O 1
ATOM 2570 N N . ASP B 1 80 ? 26.781 17.391 -11.109 1 89.81 80 ASP B N 1
ATOM 2571 C CA . ASP B 1 80 ? 27.641 16.438 -11.812 1 89.81 80 ASP B CA 1
ATOM 2572 C C . ASP B 1 80 ? 26.938 15.867 -13.039 1 89.81 80 ASP B C 1
ATOM 2574 O O . ASP B 1 80 ? 25.969 15.117 -12.914 1 89.81 80 ASP B O 1
ATOM 2578 N N . ALA B 1 81 ? 27.5 16.078 -14.172 1 91.38 81 ALA B N 1
ATOM 2579 C CA . ALA B 1 81 ? 26.891 15.672 -15.438 1 91.38 81 ALA B CA 1
ATOM 2580 C C . ALA B 1 81 ? 26.859 14.156 -15.562 1 91.38 81 ALA B C 1
ATOM 2582 O O . ALA B 1 81 ? 25.922 13.594 -16.125 1 91.38 81 ALA B O 1
ATOM 2583 N N . THR B 1 82 ? 27.891 13.539 -15.125 1 92.69 82 THR B N 1
ATOM 2584 C CA . THR B 1 82 ? 27.938 12.086 -15.211 1 92.69 82 THR B CA 1
ATOM 2585 C C . THR B 1 82 ? 26.812 11.453 -14.391 1 92.69 82 THR B C 1
ATOM 2587 O O . THR B 1 82 ? 26.125 10.562 -14.875 1 92.69 82 THR B O 1
ATOM 2590 N N . ILE B 1 83 ? 26.625 11.914 -13.25 1 93.31 83 ILE B N 1
ATOM 2591 C CA . ILE B 1 83 ? 25.562 11.406 -12.383 1 93.31 83 ILE B CA 1
ATOM 2592 C C . ILE B 1 83 ? 24.203 11.734 -12.984 1 93.31 83 ILE B C 1
ATOM 2594 O O . ILE B 1 83 ? 23.281 10.922 -12.922 1 93.31 83 ILE B O 1
ATOM 2598 N N . ARG B 1 84 ? 24.156 12.859 -13.594 1 94.31 84 ARG B N 1
ATOM 2599 C CA . ARG B 1 84 ? 22.922 13.297 -14.242 1 94.31 84 ARG B CA 1
ATOM 2600 C C . ARG B 1 84 ? 22.5 12.32 -15.328 1 94.31 84 ARG B C 1
ATOM 2602 O O . ARG B 1 84 ? 21.359 11.844 -15.328 1 94.31 84 ARG B O 1
ATOM 2609 N N . TRP B 1 85 ? 23.406 12.047 -16.156 1 94.69 85 TRP B N 1
ATOM 2610 C CA . TRP B 1 85 ? 23.062 11.195 -17.297 1 94.69 85 TRP B CA 1
ATOM 2611 C C . TRP B 1 85 ? 22.844 9.75 -16.844 1 94.69 85 TRP B C 1
ATOM 2613 O O . TRP B 1 85 ? 22.016 9.039 -17.422 1 94.69 85 TRP B O 1
ATOM 2623 N N . LEU B 1 86 ? 23.547 9.375 -15.836 1 95.56 86 LEU B N 1
ATOM 2624 C CA . LEU B 1 86 ? 23.328 8.047 -15.281 1 95.56 86 LEU B CA 1
ATOM 2625 C C . LEU B 1 86 ? 21.938 7.938 -14.672 1 95.56 86 LEU B C 1
ATOM 2627 O O . LEU B 1 86 ? 21.25 6.922 -14.836 1 95.56 86 LEU B O 1
ATOM 2631 N N . ASN B 1 87 ? 21.531 8.93 -14.039 1 95.31 87 ASN B N 1
ATOM 2632 C CA . ASN B 1 87 ? 20.188 8.945 -13.461 1 95.31 87 ASN B CA 1
ATOM 2633 C C . ASN B 1 87 ? 19.109 8.953 -14.539 1 95.31 87 ASN B C 1
ATOM 2635 O O . ASN B 1 87 ? 18.078 8.297 -14.383 1 95.31 87 ASN B O 1
ATOM 2639 N N . VAL B 1 88 ? 19.375 9.734 -15.523 1 96.19 88 VAL B N 1
ATOM 2640 C CA . VAL B 1 88 ? 18.422 9.773 -16.625 1 96.19 88 VAL B CA 1
ATOM 2641 C C . VAL B 1 88 ? 18.297 8.383 -17.234 1 96.19 88 VAL B C 1
ATOM 2643 O O . VAL B 1 88 ? 17.188 7.906 -17.5 1 96.19 88 VAL B O 1
ATOM 2646 N N . ALA B 1 89 ? 19.406 7.77 -17.453 1 96.19 89 ALA B N 1
ATOM 2647 C CA . ALA B 1 89 ? 19.406 6.418 -18 1 96.19 89 ALA B CA 1
ATOM 2648 C C . ALA B 1 89 ? 18.688 5.445 -17.062 1 96.19 89 ALA B C 1
ATOM 2650 O O . ALA B 1 89 ? 17.922 4.594 -17.516 1 96.19 89 ALA B O 1
ATOM 2651 N N . LYS B 1 90 ? 18.922 5.523 -15.836 1 96.56 90 LYS B N 1
ATOM 2652 C CA . LYS B 1 90 ? 18.281 4.664 -14.844 1 96.56 90 LYS B CA 1
ATOM 2653 C C . LYS B 1 90 ? 16.766 4.883 -14.828 1 96.56 90 LYS B C 1
ATOM 2655 O O . LYS B 1 90 ? 16 3.93 -14.719 1 96.56 90 LYS B O 1
ATOM 2660 N N . ASN B 1 91 ? 16.375 6.117 -14.914 1 95.81 91 ASN B N 1
ATOM 2661 C CA . ASN B 1 91 ? 14.953 6.445 -14.953 1 95.81 91 ASN B CA 1
ATOM 2662 C C . ASN B 1 91 ? 14.273 5.832 -16.172 1 95.81 91 ASN B C 1
ATOM 2664 O O . ASN B 1 91 ? 13.125 5.375 -16.094 1 95.81 91 ASN B O 1
ATOM 2668 N N . ILE B 1 92 ? 14.977 5.871 -17.281 1 95.94 92 ILE B N 1
ATOM 2669 C CA . ILE B 1 92 ? 14.438 5.27 -18.484 1 95.94 92 ILE B CA 1
ATOM 2670 C C . ILE B 1 92 ? 14.25 3.768 -18.281 1 95.94 92 ILE B C 1
ATOM 2672 O O . ILE B 1 92 ? 13.211 3.211 -18.625 1 95.94 92 ILE B O 1
ATOM 2676 N N . CYS B 1 93 ? 15.219 3.119 -17.688 1 95.81 93 CYS B N 1
ATOM 2677 C CA . CYS B 1 93 ? 15.125 1.691 -17.391 1 95.81 93 CYS B CA 1
ATOM 2678 C C . CYS B 1 93 ? 13.953 1.399 -16.469 1 95.81 93 CYS B C 1
ATOM 2680 O O . CYS B 1 93 ? 13.148 0.504 -16.734 1 95.81 93 CYS B O 1
ATOM 2682 N N . ASP B 1 94 ? 13.875 2.158 -15.484 1 95.38 94 ASP B N 1
ATOM 2683 C CA . ASP B 1 94 ? 12.82 1.95 -14.492 1 95.38 94 ASP B CA 1
ATOM 2684 C C . ASP B 1 94 ? 11.438 2.162 -15.094 1 95.38 94 ASP B C 1
ATOM 2686 O O . ASP B 1 94 ? 10.5 1.435 -14.773 1 95.38 94 ASP B O 1
ATOM 2690 N N . GLN B 1 95 ? 11.367 3.109 -15.969 1 94.69 95 GLN B N 1
ATOM 2691 C CA . GLN B 1 95 ? 10.094 3.383 -16.625 1 94.69 95 GLN B CA 1
ATOM 2692 C C . GLN B 1 95 ? 9.711 2.248 -17.562 1 94.69 95 GLN B C 1
ATOM 2694 O O . GLN B 1 95 ? 8.539 1.87 -17.641 1 94.69 95 GLN B O 1
ATOM 2699 N N . CYS B 1 96 ? 10.625 1.723 -18.234 1 95.06 96 CYS B N 1
ATOM 2700 C CA . CYS B 1 96 ? 10.375 0.654 -19.188 1 95.06 96 CYS B CA 1
ATOM 2701 C C . CYS B 1 96 ? 10.078 -0.661 -18.484 1 95.06 96 CYS B C 1
ATOM 2703 O O . CYS B 1 96 ? 9.422 -1.542 -19.047 1 95.06 96 CYS B O 1
ATOM 2705 N N . PHE B 1 97 ? 10.523 -0.766 -17.328 1 95.75 97 PHE B N 1
ATOM 2706 C CA . PHE B 1 97 ? 10.344 -1.981 -16.531 1 95.75 97 PHE B CA 1
ATOM 2707 C C . PHE B 1 97 ? 8.867 -2.287 -16.328 1 95.75 97 PHE B C 1
ATOM 2709 O O . PHE B 1 97 ? 8.445 -3.436 -16.469 1 95.75 97 PHE B O 1
ATOM 2716 N N . PHE B 1 98 ? 8.078 -1.339 -16.047 1 94.25 98 PHE B N 1
ATOM 2717 C CA . PHE B 1 98 ? 6.715 -1.541 -15.578 1 94.25 98 PHE B CA 1
ATOM 2718 C C . PHE B 1 98 ? 5.828 -2.053 -16.703 1 94.25 98 PHE B C 1
ATOM 2720 O O . PHE B 1 98 ? 5.195 -3.104 -16.578 1 94.25 98 PHE B O 1
ATOM 2727 N N . PRO B 1 99 ? 5.801 -1.412 -17.875 1 93.19 99 PRO B N 1
ATOM 2728 C CA . PRO B 1 99 ? 4.965 -1.956 -18.953 1 93.19 99 PRO B CA 1
ATOM 2729 C C . PRO B 1 99 ? 5.363 -3.375 -19.344 1 93.19 99 PRO B C 1
ATOM 2731 O O . PRO B 1 99 ? 4.5 -4.195 -19.672 1 93.19 99 PRO B O 1
ATOM 2734 N N . VAL B 1 100 ? 6.641 -3.609 -19.328 1 94.5 100 VAL B N 1
ATOM 2735 C CA . VAL B 1 100 ? 7.125 -4.938 -19.688 1 94.5 100 VAL B CA 1
ATOM 2736 C C . VAL B 1 100 ? 6.668 -5.961 -18.656 1 94.5 100 VAL B C 1
ATOM 2738 O O . VAL B 1 100 ? 6.223 -7.055 -19.016 1 94.5 100 VAL B O 1
ATOM 2741 N N . GLU B 1 101 ? 6.789 -5.582 -17.438 1 93.94 101 GLU B N 1
ATOM 2742 C CA . GLU B 1 101 ? 6.328 -6.477 -16.391 1 93.94 101 GLU B CA 1
ATOM 2743 C C . GLU B 1 101 ? 4.82 -6.695 -16.469 1 93.94 101 GLU B C 1
ATOM 2745 O O . GLU B 1 101 ? 4.332 -7.793 -16.188 1 93.94 101 GLU B O 1
ATOM 2750 N N . HIS B 1 102 ? 4.055 -5.695 -16.828 1 94.25 102 HIS B N 1
ATOM 2751 C CA . HIS B 1 102 ? 2.607 -5.824 -16.969 1 94.25 102 HIS B CA 1
ATOM 2752 C C . HIS B 1 102 ? 2.25 -6.84 -18.047 1 94.25 102 HIS B C 1
ATOM 2754 O O . HIS B 1 102 ? 1.336 -7.648 -17.859 1 94.25 102 HIS B O 1
ATOM 2760 N N . ILE B 1 103 ? 3.002 -6.777 -19.094 1 93.81 103 ILE B N 1
ATOM 2761 C CA . ILE B 1 103 ? 2.756 -7.707 -20.188 1 93.81 103 ILE B CA 1
ATOM 2762 C C . ILE B 1 103 ? 3.102 -9.125 -19.75 1 93.81 103 ILE B C 1
ATOM 2764 O O . ILE B 1 103 ? 2.361 -10.07 -20.047 1 93.81 103 ILE B O 1
ATOM 2768 N N . ALA B 1 104 ? 4.199 -9.242 -19.078 1 93.06 104 ALA B N 1
ATOM 2769 C CA . ALA B 1 104 ? 4.594 -10.555 -18.547 1 93.06 104 ALA B CA 1
ATOM 2770 C C . ALA B 1 104 ? 3.535 -11.109 -17.609 1 93.06 104 ALA B C 1
ATOM 2772 O O . ALA B 1 104 ? 3.158 -12.273 -17.703 1 93.06 104 ALA B O 1
ATOM 2773 N N . TRP B 1 105 ? 3.055 -10.266 -16.75 1 93.5 105 TRP B N 1
ATOM 2774 C CA . TRP B 1 105 ? 2.043 -10.664 -15.773 1 93.5 105 TRP B CA 1
ATOM 2775 C C . TRP B 1 105 ? 0.74 -11.047 -16.469 1 93.5 105 TRP B C 1
ATOM 2777 O O . TRP B 1 105 ? 0.141 -12.078 -16.156 1 93.5 105 TRP B O 1
ATOM 2787 N N . ALA B 1 106 ? 0.308 -10.289 -17.422 1 92.44 106 ALA B N 1
ATOM 2788 C CA . ALA B 1 106 ? -0.936 -10.539 -18.141 1 92.44 106 ALA B CA 1
ATOM 2789 C C . ALA B 1 106 ? -0.841 -11.828 -18.969 1 92.44 106 ALA B C 1
ATOM 2791 O O . ALA B 1 106 ? -1.828 -12.555 -19.109 1 92.44 106 ALA B O 1
ATOM 2792 N N . GLY B 1 107 ? 0.335 -12.07 -19.469 1 91 107 GLY B N 1
ATOM 2793 C CA . GLY B 1 107 ? 0.549 -13.305 -20.203 1 91 107 GLY B CA 1
ATOM 2794 C C . GLY B 1 107 ? 0.517 -14.539 -19.328 1 91 107 GLY B C 1
ATOM 2795 O O . GLY B 1 107 ? -0.101 -15.547 -19.688 1 91 107 GLY B O 1
ATOM 2796 N N . GLU B 1 108 ? 1.144 -14.422 -18.219 1 89.38 108 GLU B N 1
ATOM 2797 C CA . GLU B 1 108 ? 1.165 -15.539 -17.281 1 89.38 108 GLU B CA 1
ATOM 2798 C C . GLU B 1 108 ? -0.234 -15.852 -16.766 1 89.38 108 GLU B C 1
ATOM 2800 O O . GLU B 1 108 ? -0.569 -17.016 -16.516 1 89.38 108 GLU B O 1
ATOM 2805 N N . ALA B 1 109 ? -1.001 -14.836 -16.594 1 86.75 109 ALA B N 1
ATOM 2806 C CA . ALA B 1 109 ? -2.371 -15 -16.109 1 86.75 109 ALA B CA 1
ATOM 2807 C C . ALA B 1 109 ? -3.311 -15.383 -17.25 1 86.75 109 ALA B C 1
ATOM 2809 O O . ALA B 1 109 ? -4.508 -15.594 -17.031 1 86.75 109 ALA B O 1
ATOM 2810 N N . LYS B 1 110 ? -2.82 -15.461 -18.469 1 85.44 110 LYS B N 1
ATOM 2811 C CA . LYS B 1 110 ? -3.576 -15.836 -19.672 1 85.44 110 LYS B CA 1
ATOM 2812 C C . LYS B 1 110 ? -4.684 -14.82 -19.953 1 85.44 110 LYS B C 1
ATOM 2814 O O . LYS B 1 110 ? -5.789 -15.195 -20.344 1 85.44 110 LYS B O 1
ATOM 2819 N N . ILE B 1 111 ? -4.434 -13.656 -19.578 1 85.75 111 ILE B N 1
ATOM 2820 C CA . ILE B 1 111 ? -5.34 -12.555 -19.859 1 85.75 111 ILE B CA 1
ATOM 2821 C C . ILE B 1 111 ? -5.137 -12.086 -21.297 1 85.75 111 ILE B C 1
ATOM 2823 O O . ILE B 1 111 ? -6.105 -11.781 -22 1 85.75 111 ILE B O 1
ATOM 2827 N N . ILE B 1 112 ? -3.867 -12.07 -21.656 1 85.31 112 ILE B N 1
ATOM 2828 C CA . ILE B 1 112 ? -3.553 -11.719 -23.047 1 85.31 112 ILE B CA 1
ATOM 2829 C C . ILE B 1 112 ? -2.906 -12.914 -23.734 1 85.31 112 ILE B C 1
ATOM 2831 O O . ILE B 1 112 ? -2.26 -13.742 -23.094 1 85.31 112 ILE B O 1
ATOM 2835 N N . ASP B 1 113 ? -3.186 -12.938 -24.953 1 81.69 113 ASP B N 1
ATOM 2836 C CA . ASP B 1 113 ? -2.621 -14.023 -25.734 1 81.69 113 ASP B CA 1
ATOM 2837 C C . ASP B 1 113 ? -1.218 -13.68 -26.234 1 81.69 113 ASP B C 1
ATOM 2839 O O . ASP B 1 113 ? -1.062 -12.922 -27.188 1 81.69 113 ASP B O 1
ATOM 2843 N N . VAL B 1 114 ? -0.35 -14.016 -25.406 1 77.56 114 VAL B N 1
ATOM 2844 C CA . VAL B 1 114 ? 1.032 -13.891 -25.859 1 77.56 114 VAL B CA 1
ATOM 2845 C C . VAL B 1 114 ? 1.598 -15.273 -26.188 1 77.56 114 VAL B C 1
ATOM 2847 O O . VAL B 1 114 ? 1.18 -16.266 -25.594 1 77.56 114 VAL B O 1
ATOM 2850 N N . LYS B 1 115 ? 2.27 -15.469 -27.234 1 76.69 115 LYS B N 1
ATOM 2851 C CA . LYS B 1 115 ? 2.816 -16.766 -27.641 1 76.69 115 LYS B CA 1
ATOM 2852 C C . LYS B 1 115 ? 3.416 -17.5 -26.438 1 76.69 115 LYS B C 1
ATOM 2854 O O . LYS B 1 115 ? 3.115 -18.672 -26.203 1 76.69 115 LYS B O 1
ATOM 2859 N N . SER B 1 116 ? 4.398 -16.766 -25.734 1 80.81 116 SER B N 1
ATOM 2860 C CA . SER B 1 116 ? 4.973 -17.25 -24.484 1 80.81 116 SER B CA 1
ATOM 2861 C C . SER B 1 116 ? 5.27 -16.109 -23.531 1 80.81 116 SER B C 1
ATOM 2863 O O . SER B 1 116 ? 5.809 -15.07 -23.938 1 80.81 116 SER B O 1
ATOM 2865 N N . PRO B 1 117 ? 4.828 -16.219 -22.312 1 85 117 PRO B N 1
ATOM 2866 C CA . PRO B 1 117 ? 5.105 -15.156 -21.328 1 85 117 PRO B CA 1
ATOM 2867 C C . PRO B 1 117 ? 6.574 -15.102 -20.922 1 85 117 PRO B C 1
ATOM 2869 O O . PRO B 1 117 ? 7.027 -14.102 -20.359 1 85 117 PRO B O 1
ATOM 2872 N N . THR B 1 118 ? 7.375 -16.016 -21.234 1 87.88 118 THR B N 1
ATOM 2873 C CA . THR B 1 118 ? 8.727 -16.203 -20.719 1 87.88 118 THR B CA 1
ATOM 2874 C C . THR B 1 118 ? 9.656 -15.102 -21.234 1 87.88 118 THR B C 1
ATOM 2876 O O . THR B 1 118 ? 10.391 -14.484 -20.469 1 87.88 118 THR B O 1
ATOM 2879 N N . PRO B 1 119 ? 9.5 -14.789 -22.484 1 90.88 119 PRO B N 1
ATOM 2880 C CA . PRO B 1 119 ? 10.398 -13.742 -22.969 1 90.88 119 PRO B CA 1
ATOM 2881 C C . PRO B 1 119 ? 10.148 -12.391 -22.297 1 90.88 119 PRO B C 1
ATOM 2883 O O . PRO B 1 119 ? 11.086 -11.609 -22.094 1 90.88 119 PRO B O 1
ATOM 2886 N N . TRP B 1 120 ? 8.945 -12.109 -22.016 1 92 120 TRP B N 1
ATOM 2887 C CA . TRP B 1 120 ? 8.594 -10.844 -21.375 1 92 120 TRP B CA 1
ATOM 2888 C C . TRP B 1 120 ? 9.086 -10.812 -19.938 1 92 120 TRP B C 1
ATOM 2890 O O . TRP B 1 120 ? 9.547 -9.781 -19.453 1 92 120 TRP B O 1
ATOM 2900 N N . SER B 1 121 ? 8.992 -11.891 -19.312 1 92.56 121 SER B N 1
ATOM 2901 C CA . SER B 1 121 ? 9.5 -11.992 -17.953 1 92.56 121 SER B CA 1
ATOM 2902 C C . SER B 1 121 ? 11.008 -11.82 -17.906 1 92.56 121 SER B C 1
ATOM 2904 O O . SER B 1 121 ? 11.539 -11.117 -17.047 1 92.56 121 SER B O 1
ATOM 2906 N N . VAL B 1 122 ? 11.695 -12.438 -18.844 1 93.75 122 VAL B N 1
ATOM 2907 C CA . VAL B 1 122 ? 13.148 -12.328 -18.938 1 93.75 122 VAL B CA 1
ATOM 2908 C C . VAL B 1 122 ? 13.539 -10.875 -19.234 1 93.75 122 VAL B C 1
ATOM 2910 O O . VAL B 1 122 ? 14.469 -10.344 -18.625 1 93.75 122 VAL B O 1
ATOM 2913 N N . ALA B 1 123 ? 12.805 -10.297 -20.125 1 95.12 123 ALA B N 1
ATOM 2914 C CA . ALA B 1 123 ? 13.078 -8.906 -20.469 1 95.12 123 ALA B CA 1
ATOM 2915 C C . ALA B 1 123 ? 12.922 -7.992 -19.266 1 95.12 123 ALA B C 1
ATOM 2917 O O . ALA B 1 123 ? 13.719 -7.074 -19.062 1 95.12 123 ALA B O 1
ATOM 2918 N N . SER B 1 124 ? 11.914 -8.227 -18.516 1 95.56 124 SER B N 1
ATOM 2919 C CA . SER B 1 124 ? 11.672 -7.41 -17.328 1 95.56 124 SER B CA 1
ATOM 2920 C C . SER B 1 124 ? 12.82 -7.527 -16.344 1 95.56 124 SER B C 1
ATOM 2922 O O . SER B 1 124 ? 13.281 -6.523 -15.797 1 95.56 124 SER B O 1
ATOM 2924 N N . VAL B 1 125 ? 13.305 -8.688 -16.156 1 95.75 125 VAL B N 1
ATOM 2925 C CA . VAL B 1 125 ? 14.391 -8.914 -15.203 1 95.75 125 VAL B CA 1
ATOM 2926 C C . VAL B 1 125 ? 15.672 -8.273 -15.727 1 95.75 125 VAL B C 1
ATOM 2928 O O . VAL B 1 125 ? 16.453 -7.711 -14.953 1 95.75 125 VAL B O 1
ATOM 2931 N N . MET B 1 126 ? 15.875 -8.336 -16.969 1 96.25 126 MET B N 1
ATOM 2932 C CA . MET B 1 126 ? 17.078 -7.75 -17.562 1 96.25 126 MET B CA 1
ATOM 2933 C C . MET B 1 126 ? 17.062 -6.23 -17.438 1 96.25 126 MET B C 1
ATOM 2935 O O . MET B 1 126 ? 18.094 -5.609 -17.188 1 96.25 126 MET B O 1
ATOM 2939 N N . ILE B 1 127 ? 15.906 -5.699 -17.641 1 97.62 127 ILE B N 1
ATOM 2940 C CA . ILE B 1 127 ? 15.773 -4.254 -17.484 1 97.62 127 ILE B CA 1
ATOM 2941 C C . ILE B 1 127 ? 16.047 -3.873 -16.031 1 97.62 127 ILE B C 1
ATOM 2943 O O . ILE B 1 127 ? 16.766 -2.906 -15.758 1 97.62 127 ILE B O 1
ATOM 2947 N N . TRP B 1 128 ? 15.469 -4.637 -15.203 1 96.94 128 TRP B N 1
ATOM 2948 C CA . TRP B 1 128 ? 15.688 -4.406 -13.781 1 96.94 128 TRP B CA 1
ATOM 2949 C C . TRP B 1 128 ? 17.172 -4.527 -13.43 1 96.94 128 TRP B C 1
ATOM 2951 O O . TRP B 1 128 ? 17.719 -3.678 -12.719 1 96.94 128 TRP B O 1
ATOM 2961 N N . ALA B 1 129 ? 17.844 -5.516 -13.914 1 97.25 129 ALA B N 1
ATOM 2962 C CA . ALA B 1 129 ? 19.266 -5.711 -13.68 1 97.25 129 ALA B CA 1
ATOM 2963 C C . ALA B 1 129 ? 20.078 -4.527 -14.203 1 97.25 129 ALA B C 1
ATOM 2965 O O . ALA B 1 129 ? 21.016 -4.078 -13.547 1 97.25 129 ALA B O 1
ATOM 2966 N N . SER B 1 130 ? 19.703 -4.082 -15.312 1 97.62 130 SER B N 1
ATOM 2967 C CA . SER B 1 130 ? 20.391 -2.926 -15.891 1 97.62 130 SER B CA 1
ATOM 2968 C C . SER B 1 130 ? 20.234 -1.698 -14.992 1 97.62 130 SER B C 1
ATOM 2970 O O . SER B 1 130 ? 21.188 -0.941 -14.805 1 97.62 130 SER B O 1
ATOM 2972 N N . SER B 1 131 ? 19.078 -1.512 -14.555 1 97.44 131 SER B N 1
ATOM 2973 C CA . SER B 1 131 ? 18.844 -0.405 -13.633 1 97.44 131 SER B CA 1
ATOM 2974 C C . SER B 1 131 ? 19.703 -0.531 -12.375 1 97.44 131 SER B C 1
ATOM 2976 O O . SER B 1 131 ? 20.25 0.462 -11.891 1 97.44 131 SER B O 1
ATOM 2978 N N . LEU B 1 132 ? 19.828 -1.713 -11.914 1 97.31 132 LEU B N 1
ATOM 2979 C CA . LEU B 1 132 ? 20.625 -1.962 -10.719 1 97.31 132 LEU B CA 1
ATOM 2980 C C . LEU B 1 132 ? 22.094 -1.649 -10.977 1 97.31 132 LEU B C 1
ATOM 2982 O O . LEU B 1 132 ? 22.781 -1.087 -10.109 1 97.31 132 LEU B O 1
ATOM 2986 N N . VAL B 1 133 ? 22.547 -2.059 -12.117 1 97.75 133 VAL B N 1
ATOM 2987 C CA . VAL B 1 133 ? 23.938 -1.78 -12.469 1 97.75 133 VAL B CA 1
ATOM 2988 C C . VAL B 1 133 ? 24.172 -0.271 -12.492 1 97.75 133 VAL B C 1
ATOM 2990 O O . VAL B 1 133 ? 25.141 0.22 -11.914 1 97.75 133 VAL B O 1
ATOM 2993 N N . LEU B 1 134 ? 23.297 0.418 -13.133 1 97.31 134 LEU B N 1
ATOM 2994 C CA . LEU B 1 134 ? 23.406 1.872 -13.188 1 97.31 134 LEU B CA 1
ATOM 2995 C C . LEU B 1 134 ? 23.359 2.469 -11.781 1 97.31 134 LEU B C 1
ATOM 2997 O O . LEU B 1 134 ? 24.125 3.385 -11.469 1 97.31 134 LEU B O 1
ATOM 3001 N N . GLY B 1 135 ? 22.5 1.897 -11 1 95.88 135 GLY B N 1
ATOM 3002 C CA . GLY B 1 135 ? 22.422 2.348 -9.617 1 95.88 135 GLY B CA 1
ATOM 3003 C C . GLY B 1 135 ? 23.703 2.125 -8.836 1 95.88 135 GLY B C 1
ATOM 3004 O O . GLY B 1 135 ? 24.094 2.971 -8.031 1 95.88 135 GLY B O 1
ATOM 3005 N N . CYS B 1 136 ? 24.297 1.053 -9.055 1 97.12 136 CYS B N 1
ATOM 3006 C CA . CYS B 1 136 ? 25.562 0.763 -8.398 1 97.12 136 CYS B CA 1
ATOM 3007 C C . CYS B 1 136 ? 26.641 1.753 -8.828 1 97.12 136 CYS B C 1
ATOM 3009 O O . CYS B 1 136 ? 27.391 2.262 -7.992 1 97.12 136 CYS B O 1
ATOM 3011 N N . ILE B 1 137 ? 26.672 2.045 -10.07 1 97.19 137 ILE B N 1
ATOM 3012 C CA . ILE B 1 137 ? 27.656 2.982 -10.594 1 97.19 137 ILE B CA 1
ATOM 3013 C C . ILE B 1 137 ? 27.438 4.363 -9.977 1 97.19 137 ILE B C 1
ATOM 3015 O O . ILE B 1 137 ? 28.391 5.016 -9.547 1 97.19 137 ILE B O 1
ATOM 3019 N N . ILE B 1 138 ? 26.25 4.762 -9.938 1 95.88 138 ILE B N 1
ATOM 3020 C CA . ILE B 1 138 ? 25.891 6.055 -9.367 1 95.88 138 ILE B CA 1
ATOM 3021 C C . ILE B 1 138 ? 26.312 6.109 -7.898 1 95.88 138 ILE B C 1
ATOM 3023 O O . ILE B 1 138 ? 26.906 7.086 -7.449 1 95.88 138 ILE B O 1
ATOM 3027 N N . SER B 1 139 ? 26.016 5.043 -7.234 1 95.44 139 SER B N 1
ATOM 3028 C CA . SER B 1 139 ? 26.328 4.98 -5.812 1 95.44 139 SER B CA 1
ATOM 3029 C C . SER B 1 139 ? 27.844 5.051 -5.582 1 95.44 139 SER B C 1
ATOM 3031 O O . SER B 1 139 ? 28.297 5.707 -4.645 1 95.44 139 SER B O 1
ATOM 3033 N N . ILE B 1 140 ? 28.562 4.375 -6.367 1 96.12 140 ILE B N 1
ATOM 3034 C CA . ILE B 1 140 ? 30.016 4.367 -6.246 1 96.12 140 ILE B CA 1
ATOM 3035 C C . ILE B 1 140 ? 30.562 5.766 -6.52 1 96.12 140 ILE B C 1
ATOM 3037 O O . ILE B 1 140 ? 31.438 6.254 -5.793 1 96.12 140 ILE B O 1
ATOM 3041 N N . LYS B 1 141 ? 30.062 6.395 -7.504 1 94.62 141 LYS B N 1
ATOM 3042 C CA . LYS B 1 141 ? 30.5 7.75 -7.82 1 94.62 141 LYS B CA 1
ATOM 3043 C C . LYS B 1 141 ? 30.141 8.719 -6.699 1 94.62 141 LYS B C 1
ATOM 3045 O O . LYS B 1 141 ? 30.953 9.586 -6.332 1 94.62 141 LYS B O 1
ATOM 3050 N N . LYS B 1 142 ? 28.953 8.578 -6.262 1 92.88 142 LYS B N 1
ATOM 3051 C CA . LYS B 1 142 ? 28.516 9.414 -5.148 1 92.88 142 LYS B CA 1
ATOM 3052 C C . LYS B 1 142 ? 29.391 9.195 -3.916 1 92.88 142 LYS B C 1
ATOM 3054 O O . LYS B 1 142 ? 29.656 10.133 -3.164 1 92.88 142 LYS B O 1
ATOM 3059 N N . MET B 1 143 ? 29.812 7.98 -3.73 1 93.44 143 MET B N 1
ATOM 3060 C CA . MET B 1 143 ? 30.672 7.664 -2.592 1 93.44 143 MET B CA 1
ATOM 3061 C C . MET B 1 143 ? 32 8.391 -2.693 1 93.44 143 MET B C 1
ATOM 3063 O O . MET B 1 143 ? 32.531 8.867 -1.689 1 93.44 143 MET B O 1
ATOM 3067 N N . HIS B 1 144 ? 32.5 8.492 -3.857 1 92.94 144 HIS B N 1
ATOM 3068 C CA . HIS B 1 144 ? 33.75 9.195 -4.078 1 92.94 144 HIS B CA 1
ATOM 3069 C C . HIS B 1 144 ? 33.594 10.688 -3.809 1 92.94 144 HIS B C 1
ATOM 3071 O O . HIS B 1 144 ? 34.469 11.312 -3.193 1 92.94 144 HIS B O 1
ATOM 3077 N N . THR B 1 145 ? 32.5 11.203 -4.258 1 90.5 145 THR B N 1
ATOM 3078 C CA . THR B 1 145 ? 32.25 12.617 -4.043 1 90.5 145 THR B CA 1
ATOM 3079 C C . THR B 1 145 ? 32.062 12.914 -2.555 1 90.5 145 THR B C 1
ATOM 3081 O O . THR B 1 145 ? 32.562 13.938 -2.064 1 90.5 145 THR B O 1
ATOM 3084 N N . LEU B 1 146 ? 31.438 12.031 -1.907 1 92.31 146 LEU B N 1
ATOM 3085 C CA . LEU B 1 146 ? 31.203 12.219 -0.48 1 92.31 146 LEU B CA 1
ATOM 3086 C C . LEU B 1 146 ? 32.5 12.102 0.311 1 92.31 146 LEU B C 1
ATOM 3088 O O . LEU B 1 146 ? 32.688 12.812 1.3 1 92.31 146 LEU B O 1
ATOM 3092 N N . LYS B 1 147 ? 33.375 11.234 -0.093 1 92.94 147 LYS B N 1
ATOM 3093 C CA . LYS B 1 147 ? 34.656 11.086 0.565 1 92.94 147 LYS B CA 1
ATOM 3094 C C . LYS B 1 147 ? 35.5 12.359 0.433 1 92.94 147 LYS B C 1
ATOM 3096 O O . LYS B 1 147 ? 36.156 12.773 1.387 1 92.94 147 LYS B O 1
ATOM 3101 N N . MET B 1 148 ? 35.438 12.961 -0.679 1 92.94 148 MET B N 1
ATOM 3102 C CA . MET B 1 148 ? 36.188 14.203 -0.909 1 92.94 148 MET B CA 1
ATOM 3103 C C . MET B 1 148 ? 35.594 15.344 -0.073 1 92.94 148 MET B C 1
ATOM 3105 O O . MET B 1 148 ? 36.344 16.125 0.507 1 92.94 148 MET B O 1
ATOM 3109 N N . LYS B 1 149 ? 34.312 15.336 -0.113 1 92.19 149 LYS B N 1
ATOM 3110 C CA . LYS B 1 149 ? 33.625 16.359 0.694 1 92.19 149 LYS B CA 1
ATOM 3111 C C . LYS B 1 149 ? 33.969 16.172 2.176 1 92.19 149 LYS B C 1
ATOM 3113 O O . LYS B 1 149 ? 34.156 17.156 2.895 1 92.19 149 LYS B O 1
ATOM 3118 N N . LYS B 1 150 ? 33.969 14.984 2.594 1 93.44 150 LYS B N 1
ATOM 3119 C CA . LYS B 1 150 ? 34.281 14.672 3.984 1 93.44 150 LYS B CA 1
ATOM 3120 C C . LYS B 1 150 ? 35.688 15.125 4.344 1 93.44 150 LYS B C 1
ATOM 3122 O O . LYS B 1 150 ? 35.906 15.727 5.395 1 93.44 150 LYS B O 1
ATOM 3127 N N . LYS B 1 151 ? 36.594 14.875 3.498 1 93.62 151 LYS B N 1
ATOM 3128 C CA . LYS B 1 151 ? 37.969 15.281 3.721 1 93.62 151 LYS B CA 1
ATOM 3129 C C . LYS B 1 151 ? 38.094 16.797 3.814 1 93.62 151 LYS B C 1
ATOM 3131 O O . LYS B 1 151 ? 38.781 17.312 4.699 1 93.62 151 LYS B O 1
ATOM 3136 N N . THR B 1 152 ? 37.438 17.422 2.949 1 93.38 152 THR B N 1
ATOM 3137 C CA . THR B 1 152 ? 37.469 18.891 2.936 1 93.38 152 THR B CA 1
ATOM 3138 C C . THR B 1 152 ? 36.875 19.453 4.227 1 93.38 152 THR B C 1
ATOM 3140 O O . THR B 1 152 ? 37.438 20.391 4.797 1 93.38 152 THR B O 1
ATOM 3143 N N . LEU B 1 153 ? 35.812 18.875 4.629 1 93.44 153 LEU B N 1
ATOM 3144 C CA . LEU B 1 153 ? 35.156 19.344 5.828 1 93.44 153 LEU B CA 1
ATOM 3145 C C . LEU B 1 153 ? 36 19.062 7.07 1 93.44 153 LEU B C 1
ATOM 3147 O O . LEU B 1 153 ? 36.031 19.875 8 1 93.44 153 LEU B O 1
ATOM 3151 N N . LEU B 1 154 ? 36.625 17.938 7.094 1 92 154 LEU B N 1
ATOM 3152 C CA . LEU B 1 154 ? 37.469 17.594 8.219 1 92 154 LEU B CA 1
ATOM 3153 C C . LEU B 1 154 ? 38.688 18.5 8.289 1 92 154 LEU B C 1
ATOM 3155 O O . LEU B 1 154 ? 39.125 18.891 9.375 1 92 154 LEU B O 1
ATOM 3159 N N . ASP B 1 155 ? 39.25 18.844 7.164 1 93.5 155 ASP B N 1
ATOM 3160 C CA . ASP B 1 155 ? 40.344 19.797 7.094 1 93.5 155 ASP B CA 1
ATOM 3161 C C . ASP B 1 155 ? 39.906 21.172 7.582 1 93.5 155 ASP B C 1
ATOM 3163 O O . ASP B 1 155 ? 40.656 21.844 8.297 1 93.5 155 ASP B O 1
ATOM 3167 N N . GLU B 1 156 ? 38.719 21.5 7.168 1 92.44 156 GLU B N 1
ATOM 3168 C CA . GLU B 1 156 ? 38.156 22.781 7.605 1 92.44 156 GLU B CA 1
ATOM 3169 C C . GLU B 1 156 ? 37.906 22.781 9.109 1 92.44 156 GLU B C 1
ATOM 3171 O O . GLU B 1 156 ? 38.094 23.812 9.766 1 92.44 156 GLU B O 1
ATOM 3176 N N . LEU B 1 157 ? 37.469 21.688 9.625 1 91.88 157 LEU B N 1
ATOM 3177 C CA . LEU B 1 157 ? 37.219 21.562 11.055 1 91.88 157 LEU B CA 1
ATOM 3178 C C . LEU B 1 157 ? 38.5 21.688 11.844 1 91.88 157 LEU B C 1
ATOM 3180 O O . LEU B 1 157 ? 38.562 22.391 12.852 1 91.88 157 LEU B O 1
ATOM 3184 N N . SER B 1 158 ? 39.562 21.047 11.375 1 91.06 158 SER B N 1
ATOM 3185 C CA . SER B 1 158 ? 40.875 21.125 12.016 1 91.06 158 SER B CA 1
ATOM 3186 C C . SER B 1 158 ? 41.438 22.547 11.953 1 91.06 158 SER B C 1
ATOM 3188 O O . SER B 1 158 ? 42 23.047 12.938 1 91.06 158 SER B O 1
ATOM 3190 N N . ALA B 1 159 ? 41.219 23.172 10.82 1 92.56 159 ALA B N 1
ATOM 3191 C CA . ALA B 1 159 ? 41.719 24.531 10.641 1 92.56 159 ALA B CA 1
ATOM 3192 C C . ALA B 1 159 ? 40.938 25.5 11.547 1 92.56 159 ALA B C 1
ATOM 3194 O O . ALA B 1 159 ? 41.531 26.438 12.102 1 92.56 159 ALA B O 1
ATOM 3195 N N . SER B 1 160 ? 39.688 25.328 11.625 1 90.06 160 SER B N 1
ATOM 3196 C CA . SER B 1 160 ? 38.844 26.188 12.461 1 90.06 160 SER B CA 1
ATOM 3197 C C . SER B 1 160 ? 39.188 26.031 13.938 1 90.06 160 SER B C 1
ATOM 3199 O O . SER B 1 160 ? 39.156 27 14.695 1 90.06 160 SER B O 1
ATOM 3201 N N . LYS B 1 161 ? 39.438 24.844 14.344 1 89.62 161 LYS B N 1
ATOM 3202 C CA . LYS B 1 161 ? 39.875 24.594 15.719 1 89.62 161 LYS B CA 1
ATOM 3203 C C . LYS B 1 161 ? 41.188 25.281 16.016 1 89.62 161 LYS B C 1
ATOM 3205 O O . LYS B 1 161 ? 41.375 25.844 17.109 1 89.62 161 LYS B O 1
ATOM 3210 N N . LEU B 1 162 ? 42.094 25.266 15.078 1 88.69 162 LEU B N 1
ATOM 3211 C CA . LEU B 1 162 ? 43.438 25.875 15.242 1 88.69 162 LEU B CA 1
ATOM 3212 C C . LEU B 1 162 ? 43.312 27.391 15.305 1 88.69 162 LEU B C 1
ATOM 3214 O O . LEU B 1 162 ? 44.062 28.031 16.031 1 88.69 162 LEU B O 1
ATOM 3218 N N . ARG B 1 163 ? 42.25 27.891 14.602 1 89.94 163 ARG B N 1
ATOM 3219 C CA . ARG B 1 163 ? 42.062 29.328 14.547 1 89.94 163 ARG B CA 1
ATOM 3220 C C . ARG B 1 163 ? 41.219 29.812 15.727 1 89.94 163 ARG B C 1
ATOM 3222 O O . ARG B 1 163 ? 41.062 31.016 15.93 1 89.94 163 ARG B O 1
ATOM 3229 N N . ASN B 1 164 ? 40.781 28.938 16.656 1 84.06 164 ASN B N 1
ATOM 3230 C CA . ASN B 1 164 ? 39.906 29.25 17.781 1 84.06 164 ASN B CA 1
ATOM 3231 C C . ASN B 1 164 ? 38.688 30.047 17.359 1 84.06 164 ASN B C 1
ATOM 3233 O O . ASN B 1 164 ? 38.375 31.094 17.938 1 84.06 164 ASN B O 1
ATOM 3237 N N . ASP B 1 165 ? 38.156 29.531 16.25 1 82.06 165 ASP B N 1
ATOM 3238 C CA . ASP B 1 165 ? 36.969 30.188 15.734 1 82.06 165 ASP B CA 1
ATOM 3239 C C . ASP B 1 165 ? 35.844 30.141 16.75 1 82.06 165 ASP B C 1
ATOM 3241 O O . ASP B 1 165 ? 35.875 29.359 17.703 1 82.06 165 ASP B O 1
ATOM 3245 N N . ASN B 1 166 ? 34.844 30.906 16.516 1 88.12 166 ASN B N 1
ATOM 3246 C CA . ASN B 1 166 ? 33.688 30.953 17.422 1 88.12 166 ASN B CA 1
ATOM 3247 C C . ASN B 1 166 ? 32.938 29.625 17.438 1 88.12 166 ASN B C 1
ATOM 3249 O O . ASN B 1 166 ? 33 28.859 16.469 1 88.12 166 ASN B O 1
ATOM 3253 N N . SER B 1 167 ? 32.312 29.328 18.484 1 87.88 167 SER B N 1
ATOM 3254 C CA . SER B 1 167 ? 31.609 28.078 18.781 1 87.88 167 SER B CA 1
ATOM 3255 C C . SER B 1 167 ? 30.531 27.797 17.734 1 87.88 167 SER B C 1
ATOM 3257 O O . SER B 1 167 ? 30.312 26.641 17.359 1 87.88 167 SER B O 1
ATOM 3259 N N . GLU B 1 168 ? 29.969 28.875 17.109 1 90.12 168 GLU B N 1
ATOM 3260 C CA . GLU B 1 168 ? 28.891 28.703 16.141 1 90.12 168 GLU B CA 1
ATOM 3261 C C . GLU B 1 168 ? 29.406 28.125 14.828 1 90.12 168 GLU B C 1
ATOM 3263 O O . GLU B 1 168 ? 28.766 27.25 14.242 1 90.12 168 GLU B O 1
ATOM 3268 N N . VAL B 1 169 ? 30.578 28.672 14.422 1 88.62 169 VAL B N 1
ATOM 3269 C CA . VAL B 1 169 ? 31.188 28.219 13.172 1 88.62 169 VAL B CA 1
ATOM 3270 C C . VAL B 1 169 ? 31.625 26.75 13.312 1 88.62 169 VAL B C 1
ATOM 3272 O O . VAL B 1 169 ? 31.391 25.938 12.414 1 88.62 169 VAL B O 1
ATOM 3275 N N . LEU B 1 170 ? 32.156 26.406 14.438 1 90.44 170 LEU B N 1
ATOM 3276 C CA . LEU B 1 170 ? 32.594 25.047 14.703 1 90.44 170 LEU B CA 1
ATOM 3277 C C . LEU B 1 170 ? 31.422 24.078 14.727 1 90.44 170 LEU B C 1
ATOM 3279 O O . LEU B 1 170 ? 31.5 22.969 14.195 1 90.44 170 LEU B O 1
ATOM 3283 N N . LYS B 1 171 ? 30.328 24.516 15.258 1 91.5 171 LYS B N 1
ATOM 3284 C CA . LYS B 1 171 ? 29.125 23.688 15.328 1 91.5 171 LYS B CA 1
ATOM 3285 C C . LYS B 1 171 ? 28.547 23.438 13.938 1 91.5 171 LYS B C 1
ATOM 3287 O O . LYS B 1 171 ? 28.062 22.344 13.641 1 91.5 171 LYS B O 1
ATOM 3292 N N . GLU B 1 172 ? 28.547 24.406 13.156 1 91.69 172 GLU B N 1
ATOM 3293 C CA . GLU B 1 172 ? 28.031 24.297 11.797 1 91.69 172 GLU B CA 1
ATOM 3294 C C . GLU B 1 172 ? 28.844 23.281 10.984 1 91.69 172 GLU B C 1
ATOM 3296 O O . GLU B 1 172 ? 28.281 22.484 10.234 1 91.69 172 GLU B O 1
ATOM 3301 N N . ILE B 1 173 ? 30.203 23.359 11.156 1 91.94 173 ILE B N 1
ATOM 3302 C CA . ILE B 1 173 ? 31.062 22.453 10.422 1 91.94 173 ILE B CA 1
ATOM 3303 C C . ILE B 1 173 ? 30.859 21.016 10.93 1 91.94 173 ILE B C 1
ATOM 3305 O O . ILE B 1 173 ? 30.812 20.078 10.141 1 91.94 173 ILE B O 1
ATOM 3309 N N . GLN B 1 174 ? 30.703 20.969 12.188 1 91.88 174 GLN B N 1
ATOM 3310 C CA . GLN B 1 174 ? 30.484 19.656 12.781 1 91.88 174 GLN B CA 1
ATOM 3311 C C . GLN B 1 174 ? 29.156 19.047 12.312 1 91.88 174 GLN B C 1
ATOM 3313 O O . GLN B 1 174 ? 29.078 17.844 12.062 1 91.88 174 GLN B O 1
ATOM 3318 N N . GLU B 1 175 ? 28.141 19.797 12.211 1 92.12 175 GLU B N 1
ATOM 3319 C CA . GLU B 1 175 ? 26.859 19.328 11.711 1 92.12 175 GLU B CA 1
ATOM 3320 C C . GLU B 1 175 ? 26.953 18.891 10.25 1 92.12 175 GLU B C 1
ATOM 3322 O O . GLU B 1 175 ? 26.312 17.922 9.844 1 92.12 175 GLU B O 1
ATOM 3327 N N . SER B 1 176 ? 27.688 19.641 9.547 1 92.44 176 SER B N 1
ATOM 3328 C CA . SER B 1 176 ? 27.875 19.281 8.148 1 92.44 176 SER B CA 1
ATOM 3329 C C . SER B 1 176 ? 28.625 17.953 8.023 1 92.44 176 SER B C 1
ATOM 3331 O O . SER B 1 176 ? 28.328 17.141 7.148 1 92.44 176 SER B O 1
ATOM 3333 N N . VAL B 1 177 ? 29.562 17.812 8.859 1 91.75 177 VAL B N 1
ATOM 3334 C CA . VAL B 1 177 ? 30.312 16.562 8.859 1 91.75 177 VAL B CA 1
ATOM 3335 C C . VAL B 1 177 ? 29.391 15.391 9.219 1 91.75 177 VAL B C 1
ATOM 3337 O O . VAL B 1 177 ? 29.422 14.344 8.578 1 91.75 177 VAL B O 1
ATOM 3340 N N . LYS B 1 178 ? 28.609 15.617 10.195 1 90.94 178 LYS B N 1
ATOM 3341 C CA . LYS B 1 178 ? 27.656 14.586 10.609 1 90.94 178 LYS B CA 1
ATOM 3342 C C . LYS B 1 178 ? 26.703 14.234 9.477 1 90.94 178 LYS B C 1
ATOM 3344 O O . LYS B 1 178 ? 26.406 13.055 9.25 1 90.94 178 LYS B O 1
ATOM 3349 N N . LYS B 1 179 ? 26.234 15.172 8.836 1 91.06 179 LYS B N 1
ATOM 3350 C CA . LYS B 1 179 ? 25.328 14.961 7.711 1 91.06 179 LYS B CA 1
ATOM 3351 C C . LYS B 1 179 ? 26 14.141 6.609 1 91.06 179 LYS B C 1
ATOM 3353 O O . LYS B 1 179 ? 25.391 13.234 6.039 1 91.06 179 LYS B O 1
ATOM 3358 N N . VAL B 1 180 ? 27.172 14.461 6.363 1 92.5 180 VAL B N 1
ATOM 3359 C CA . VAL B 1 180 ? 27.891 13.781 5.301 1 92.5 180 VAL B CA 1
ATOM 3360 C C . VAL B 1 180 ? 28.188 12.336 5.715 1 92.5 180 VAL B C 1
ATOM 3362 O O . VAL B 1 180 ? 28.109 11.422 4.895 1 92.5 180 VAL B O 1
ATOM 3365 N N . LEU B 1 181 ? 28.469 12.109 6.949 1 91.5 181 LEU B N 1
ATOM 3366 C CA . LEU B 1 181 ? 28.734 10.766 7.457 1 91.5 181 LEU B CA 1
ATOM 3367 C C . LEU B 1 181 ? 27.469 9.906 7.363 1 91.5 181 LEU B C 1
ATOM 3369 O O . LEU B 1 181 ? 27.547 8.734 6.984 1 91.5 181 LEU B O 1
ATOM 3373 N N . LEU B 1 182 ? 26.391 10.453 7.641 1 89.44 182 LEU B N 1
ATOM 3374 C CA . LEU B 1 182 ? 25.125 9.742 7.539 1 89.44 182 LEU B CA 1
ATOM 3375 C C . LEU B 1 182 ? 24.797 9.414 6.09 1 89.44 182 LEU B C 1
ATOM 3377 O O . LEU B 1 182 ? 24.344 8.305 5.785 1 89.44 182 LEU B O 1
ATOM 3381 N N . GLU B 1 183 ? 25.031 10.32 5.324 1 91.88 183 GLU B N 1
ATOM 3382 C CA . GLU B 1 183 ? 24.812 10.102 3.9 1 91.88 183 GLU B CA 1
ATOM 3383 C C . GLU B 1 183 ? 25.703 8.992 3.361 1 91.88 183 GLU B C 1
ATOM 3385 O O . GLU B 1 183 ? 25.297 8.211 2.508 1 91.88 183 GLU B O 1
ATOM 3390 N N . GLU B 1 184 ? 26.875 9.039 3.773 1 93.06 184 GLU B N 1
ATOM 3391 C CA . GLU B 1 184 ? 27.828 8.008 3.363 1 93.06 184 GLU B CA 1
ATOM 3392 C C . GLU B 1 184 ? 27.359 6.625 3.822 1 93.06 184 GLU B C 1
ATOM 3394 O O . GLU B 1 184 ? 27.422 5.656 3.062 1 93.06 184 GLU B O 1
ATOM 3399 N N . LYS B 1 185 ? 26.953 6.586 5.02 1 92.06 185 LYS B N 1
ATOM 3400 C CA . LYS B 1 185 ? 26.453 5.32 5.555 1 92.06 185 LYS B CA 1
ATOM 3401 C C . LYS B 1 185 ? 25.266 4.809 4.746 1 92.06 185 LYS B C 1
ATOM 3403 O O . LYS B 1 185 ? 25.203 3.629 4.395 1 92.06 185 LYS B O 1
ATOM 3408 N N . PHE B 1 186 ? 24.375 5.613 4.398 1 91.38 186 PHE B N 1
ATOM 3409 C CA . PHE B 1 186 ? 23.203 5.227 3.625 1 91.38 186 PHE B CA 1
ATOM 3410 C C . PHE B 1 186 ? 23.609 4.793 2.219 1 91.38 186 PHE B C 1
ATOM 3412 O O . PHE B 1 186 ? 23.031 3.85 1.67 1 91.38 186 PHE B O 1
ATOM 3419 N N . ASN B 1 187 ? 24.5 5.504 1.72 1 93.81 187 ASN B N 1
ATOM 3420 C CA . ASN B 1 187 ? 24.953 5.156 0.379 1 93.81 187 ASN B CA 1
ATOM 3421 C C . ASN B 1 187 ? 25.609 3.779 0.352 1 93.81 187 ASN B C 1
ATOM 3423 O O . ASN B 1 187 ? 25.438 3.018 -0.6 1 93.81 187 ASN B O 1
ATOM 3427 N N . LYS B 1 188 ? 26.359 3.521 1.354 1 95.19 188 LYS B N 1
ATOM 3428 C CA . LYS B 1 188 ? 26.984 2.205 1.459 1 95.19 188 LYS B CA 1
ATOM 3429 C C . LYS B 1 188 ? 25.922 1.109 1.591 1 95.19 188 LYS B C 1
ATOM 3431 O O . LYS B 1 188 ? 26.047 0.048 0.974 1 95.19 188 LYS B O 1
ATOM 3436 N N . LEU B 1 189 ? 24.953 1.37 2.338 1 94.56 189 LEU B N 1
ATOM 3437 C CA . LEU B 1 189 ? 23.875 0.405 2.52 1 94.56 189 LEU B CA 1
ATOM 3438 C C . LEU B 1 189 ? 23.094 0.222 1.229 1 94.56 189 LEU B C 1
ATOM 3440 O O . LEU B 1 189 ? 22.734 -0.903 0.861 1 94.56 189 LEU B O 1
ATOM 3444 N N . ASP B 1 190 ? 22.875 1.253 0.604 1 93.31 190 ASP B N 1
ATOM 3445 C CA . ASP B 1 190 ? 22.156 1.186 -0.664 1 93.31 190 ASP B CA 1
ATOM 3446 C C . ASP B 1 190 ? 22.938 0.379 -1.698 1 93.31 190 ASP B C 1
ATOM 3448 O O . ASP B 1 190 ? 22.344 -0.366 -2.484 1 93.31 190 ASP B O 1
ATOM 3452 N N . LEU B 1 191 ? 24.172 0.663 -1.691 1 96.75 191 LEU B N 1
ATOM 3453 C CA . LEU B 1 191 ? 25.031 -0.094 -2.598 1 96.75 191 LEU B CA 1
ATOM 3454 C C . LEU B 1 191 ? 24.984 -1.583 -2.27 1 96.75 191 LEU B C 1
ATOM 3456 O O . LEU B 1 191 ? 24.875 -2.418 -3.17 1 96.75 191 LEU B O 1
ATOM 3460 N N . LEU B 1 192 ? 25.078 -1.89 -1.019 1 96.94 192 LEU B N 1
ATOM 3461 C CA . LEU B 1 192 ? 24.984 -3.283 -0.597 1 96.94 192 LEU B CA 1
ATOM 3462 C C . LEU B 1 192 ? 23.656 -3.9 -1.048 1 96.94 192 LEU B C 1
ATOM 3464 O O . LEU B 1 192 ? 23.641 -5.012 -1.582 1 96.94 192 LEU B O 1
ATOM 3468 N N . GLY B 1 193 ? 22.625 -3.203 -0.858 1 96.62 193 GLY B N 1
ATOM 3469 C CA . GLY B 1 193 ? 21.312 -3.672 -1.3 1 96.62 193 GLY B CA 1
ATOM 3470 C C . GLY B 1 193 ? 21.234 -3.873 -2.801 1 96.62 193 GLY B C 1
ATOM 3471 O O . GLY B 1 193 ? 20.703 -4.883 -3.268 1 96.62 193 GLY B O 1
ATOM 3472 N N . SER B 1 194 ? 21.781 -3 -3.512 1 96.75 194 SER B N 1
ATOM 3473 C CA . SER B 1 194 ? 21.75 -3.078 -4.969 1 96.75 194 SER B CA 1
ATOM 3474 C C . SER B 1 194 ? 22.594 -4.242 -5.477 1 96.75 194 SER B C 1
ATOM 3476 O O . SER B 1 194 ? 22.203 -4.93 -6.422 1 96.75 194 SER B O 1
ATOM 3478 N N . VAL B 1 195 ? 23.672 -4.449 -4.844 1 97.56 195 VAL B N 1
ATOM 3479 C CA . VAL B 1 195 ? 24.578 -5.52 -5.262 1 97.56 195 VAL B CA 1
ATOM 3480 C C . VAL B 1 195 ? 23.922 -6.875 -4.996 1 97.56 195 VAL B C 1
ATOM 3482 O O . VAL B 1 195 ? 23.969 -7.766 -5.848 1 97.56 195 VAL B O 1
ATOM 3485 N N . THR B 1 196 ? 23.359 -7 -3.867 1 97.69 196 THR B N 1
ATOM 3486 C CA . THR B 1 196 ? 22.703 -8.266 -3.559 1 97.69 196 THR B CA 1
ATOM 3487 C C . THR B 1 196 ? 21.516 -8.5 -4.484 1 97.69 196 THR B C 1
ATOM 3489 O O . THR B 1 196 ? 21.281 -9.625 -4.93 1 97.69 196 THR B O 1
ATOM 3492 N N . ASN B 1 197 ? 20.812 -7.469 -4.762 1 97.12 197 ASN B N 1
ATOM 3493 C CA . ASN B 1 197 ? 19.734 -7.578 -5.73 1 97.12 197 ASN B CA 1
ATOM 3494 C C . ASN B 1 197 ? 20.25 -7.969 -7.113 1 97.12 197 ASN B C 1
ATOM 3496 O O . ASN B 1 197 ? 19.609 -8.75 -7.82 1 97.12 197 ASN B O 1
ATOM 3500 N N . LEU B 1 198 ? 21.359 -7.41 -7.441 1 97.5 198 LEU B N 1
ATOM 3501 C CA . LEU B 1 198 ? 21.938 -7.719 -8.742 1 97.5 198 LEU B CA 1
ATOM 3502 C C . LEU B 1 198 ? 22.344 -9.188 -8.82 1 97.5 198 LEU B C 1
ATOM 3504 O O . LEU B 1 198 ? 22.141 -9.836 -9.844 1 97.5 198 LEU B O 1
ATOM 3508 N N . LEU B 1 199 ? 22.906 -9.695 -7.773 1 97.19 199 LEU B N 1
ATOM 3509 C CA . LEU B 1 199 ? 23.266 -11.102 -7.723 1 97.19 199 LEU B CA 1
ATOM 3510 C C . LEU B 1 199 ? 22.047 -11.992 -7.922 1 97.19 199 LEU B C 1
ATOM 3512 O O . LEU B 1 199 ? 22.094 -12.977 -8.656 1 97.19 199 LEU B O 1
ATOM 3516 N N . CYS B 1 200 ? 20.984 -11.578 -7.336 1 96.5 200 CYS B N 1
ATOM 3517 C CA . CYS B 1 200 ? 19.75 -12.336 -7.473 1 96.5 200 CYS B CA 1
ATOM 3518 C C . CYS B 1 200 ? 19.188 -12.211 -8.883 1 96.5 200 CYS B C 1
ATOM 3520 O O . CYS B 1 200 ? 18.719 -13.195 -9.461 1 96.5 200 CYS B O 1
ATOM 3522 N N . ALA B 1 201 ? 19.234 -11.008 -9.406 1 96.38 201 ALA B N 1
ATOM 3523 C CA . ALA B 1 201 ? 18.688 -10.766 -10.734 1 96.38 201 ALA B CA 1
ATOM 3524 C C . ALA B 1 201 ? 19.391 -11.617 -11.789 1 96.38 201 ALA B C 1
ATOM 3526 O O . ALA B 1 201 ? 18.734 -12.234 -12.633 1 96.38 201 ALA B O 1
ATOM 3527 N N . VAL B 1 202 ? 20.656 -11.703 -11.727 1 95.88 202 VAL B N 1
ATOM 3528 C CA . VAL B 1 202 ? 21.422 -12.484 -12.695 1 95.88 202 VAL B CA 1
ATOM 3529 C C . VAL B 1 202 ? 21.094 -13.969 -12.555 1 95.88 202 VAL B C 1
ATOM 3531 O O . VAL B 1 202 ? 21.047 -14.695 -13.547 1 95.88 202 VAL B O 1
ATOM 3534 N N . ASN B 1 203 ? 20.828 -14.352 -11.359 1 95.12 203 ASN B N 1
ATOM 3535 C CA . ASN B 1 203 ? 20.438 -15.742 -11.141 1 95.12 203 ASN B CA 1
ATOM 3536 C C . ASN B 1 203 ? 19.125 -16.078 -11.844 1 95.12 203 ASN B C 1
ATOM 3538 O O . ASN B 1 203 ? 18.891 -17.234 -12.18 1 95.12 203 ASN B O 1
ATOM 3542 N N . TRP B 1 204 ? 18.297 -15.102 -12.078 1 93.31 204 TRP B N 1
ATOM 3543 C CA . TRP B 1 204 ? 16.984 -15.328 -12.68 1 93.31 204 TRP B CA 1
ATOM 3544 C C . TRP B 1 204 ? 17.062 -15.188 -14.195 1 93.31 204 TRP B C 1
ATOM 3546 O O . TRP B 1 204 ? 16.031 -15.273 -14.883 1 93.31 204 TRP B O 1
ATOM 3556 N N . PHE B 1 205 ? 18.234 -14.945 -14.758 1 93.81 205 PHE B N 1
ATOM 3557 C CA . PHE B 1 205 ? 18.438 -14.945 -16.203 1 93.81 205 PHE B CA 1
ATOM 3558 C C . PHE B 1 205 ? 18.297 -16.359 -16.766 1 93.81 205 PHE B C 1
ATOM 3560 O O . PHE B 1 205 ? 18.266 -17.328 -16.016 1 93.81 205 PHE B O 1
ATOM 3567 N N . PRO B 1 206 ? 18.078 -16.422 -18.094 1 92.12 206 PRO B N 1
ATOM 3568 C CA . PRO B 1 206 ? 18.094 -17.75 -18.719 1 92.12 206 PRO B CA 1
ATOM 3569 C C . PRO B 1 206 ? 19.438 -18.469 -18.531 1 92.12 206 PRO B C 1
ATOM 3571 O O . PRO B 1 206 ? 20.469 -17.812 -18.406 1 92.12 206 PRO B O 1
ATOM 3574 N N . PRO B 1 207 ? 19.344 -19.734 -18.531 1 90.69 207 PRO B N 1
ATOM 3575 C CA . PRO B 1 207 ? 20.578 -20.516 -18.328 1 90.69 207 PRO B CA 1
ATOM 3576 C C . PRO B 1 207 ? 21.656 -20.156 -19.344 1 90.69 207 PRO B C 1
ATOM 3578 O O . PRO B 1 207 ? 21.359 -19.891 -20.516 1 90.69 207 PRO B O 1
ATOM 3581 N N . GLY B 1 208 ? 22.938 -20.141 -18.844 1 90.69 208 GLY B N 1
ATOM 3582 C CA . GLY B 1 208 ? 24.062 -19.875 -19.719 1 90.69 208 GLY B CA 1
ATOM 3583 C C . GLY B 1 208 ? 24.656 -18.484 -19.531 1 90.69 208 GLY B C 1
ATOM 3584 O O . GLY B 1 208 ? 25.734 -18.188 -20.047 1 90.69 208 GLY B O 1
ATOM 3585 N N . ILE B 1 209 ? 23.938 -17.688 -18.844 1 90.56 209 ILE B N 1
ATOM 3586 C CA . ILE B 1 209 ? 24.406 -16.328 -18.609 1 90.56 209 ILE B CA 1
ATOM 3587 C C . ILE B 1 209 ? 25.016 -16.219 -17.219 1 90.56 209 ILE B C 1
ATOM 3589 O O . ILE B 1 209 ? 24.312 -16.375 -16.219 1 90.56 209 ILE B O 1
ATOM 3593 N N . LEU B 1 210 ? 26.281 -15.977 -17.219 1 93.81 210 LEU B N 1
ATOM 3594 C CA . LEU B 1 210 ? 27 -15.789 -15.969 1 93.81 210 LEU B CA 1
ATOM 3595 C C . LEU B 1 210 ? 26.641 -16.875 -14.961 1 93.81 210 LEU B C 1
ATOM 3597 O O . LEU B 1 210 ? 26.875 -18.062 -15.219 1 93.81 210 LEU B O 1
ATOM 3601 N N . TRP B 1 211 ? 26.078 -16.609 -13.812 1 94.38 211 TRP B N 1
ATOM 3602 C CA . TRP B 1 211 ? 25.766 -17.641 -12.828 1 94.38 211 TRP B CA 1
ATOM 3603 C C . TRP B 1 211 ? 24.25 -17.859 -12.75 1 94.38 211 TRP B C 1
ATOM 3605 O O . TRP B 1 211 ? 23.734 -18.234 -11.703 1 94.38 211 TRP B O 1
ATOM 3615 N N . ALA B 1 212 ? 23.703 -17.688 -13.797 1 94.31 212 ALA B N 1
ATOM 3616 C CA . ALA B 1 212 ? 22.25 -17.875 -13.844 1 94.31 212 ALA B CA 1
ATOM 3617 C C . ALA B 1 212 ? 21.859 -19.297 -13.422 1 94.31 212 ALA B C 1
ATOM 3619 O O . ALA B 1 212 ? 22.438 -20.266 -13.906 1 94.31 212 ALA B O 1
ATOM 3620 N N . GLY B 1 213 ? 20.938 -19.391 -12.477 1 92.88 213 GLY B N 1
ATOM 3621 C CA . GLY B 1 213 ? 20.391 -20.672 -12.07 1 92.88 213 GLY B CA 1
ATOM 3622 C C . GLY B 1 213 ? 21.297 -21.453 -11.148 1 92.88 213 GLY B C 1
ATOM 3623 O O . GLY B 1 213 ? 21.031 -22.625 -10.836 1 92.88 213 GLY B O 1
ATOM 3624 N N . LYS B 1 214 ? 22.312 -20.891 -10.719 1 93.94 214 LYS B N 1
ATOM 3625 C CA . LYS B 1 214 ? 23.281 -21.641 -9.93 1 93.94 214 LYS B CA 1
ATOM 3626 C C . LYS B 1 214 ? 23.016 -21.484 -8.43 1 93.94 214 LYS B C 1
ATOM 3628 O O . LYS B 1 214 ? 23.516 -22.266 -7.625 1 93.94 214 LYS B O 1
ATOM 3633 N N . PHE B 1 215 ? 22.281 -20.516 -8.078 1 94.88 215 PHE B N 1
ATOM 3634 C CA . PHE B 1 215 ? 22.031 -20.266 -6.668 1 94.88 215 PHE B CA 1
ATOM 3635 C C . PHE B 1 215 ? 20.906 -21.172 -6.156 1 94.88 215 PHE B C 1
ATOM 3637 O O . PHE B 1 215 ? 19.922 -21.406 -6.867 1 94.88 215 PHE B O 1
ATOM 3644 N N . SER B 1 216 ? 21.125 -21.703 -4.973 1 93.88 216 SER B N 1
ATOM 3645 C CA . SER B 1 216 ? 20.062 -22.438 -4.293 1 93.88 216 SER B CA 1
ATOM 3646 C C . SER B 1 216 ? 18.984 -21.484 -3.783 1 93.88 216 SER B C 1
ATOM 3648 O O . SER B 1 216 ? 19.172 -20.266 -3.762 1 93.88 216 SER B O 1
ATOM 3650 N N . MET B 1 217 ? 17.922 -22.016 -3.406 1 93.38 217 MET B N 1
ATOM 3651 C CA . MET B 1 217 ? 16.812 -21.234 -2.863 1 93.38 217 MET B CA 1
ATOM 3652 C C . MET B 1 217 ? 17.234 -20.484 -1.602 1 93.38 217 MET B C 1
ATOM 3654 O O . MET B 1 217 ? 16.859 -19.328 -1.398 1 93.38 217 MET B O 1
ATOM 3658 N N . SER B 1 218 ? 17.984 -21.109 -0.787 1 95.19 218 SER B N 1
ATOM 3659 C CA . SER B 1 218 ? 18.438 -20.484 0.452 1 95.19 218 SER B CA 1
ATOM 3660 C C . SER B 1 218 ? 19.391 -19.312 0.173 1 95.19 218 SER B C 1
ATOM 3662 O O . SER B 1 218 ? 19.344 -18.297 0.873 1 95.19 218 SER B O 1
ATOM 3664 N N . MET B 1 219 ? 20.188 -19.469 -0.833 1 96.31 219 MET B N 1
ATOM 3665 C CA . MET B 1 219 ? 21.141 -18.406 -1.176 1 96.31 219 MET B CA 1
ATOM 3666 C C . MET B 1 219 ? 20.406 -17.188 -1.723 1 96.31 219 MET B C 1
ATOM 3668 O O . MET B 1 219 ? 20.688 -16.047 -1.331 1 96.31 219 MET B O 1
ATOM 3672 N N . VAL B 1 220 ? 19.469 -17.438 -2.555 1 96.12 220 VAL B N 1
ATOM 3673 C CA . VAL B 1 220 ? 18.672 -16.344 -3.096 1 96.12 220 VAL B CA 1
ATOM 3674 C C . VAL B 1 220 ? 17.906 -15.664 -1.97 1 96.12 220 VAL B C 1
ATOM 3676 O O . VAL B 1 220 ? 17.859 -14.43 -1.889 1 96.12 220 VAL B O 1
ATOM 3679 N N . GLY B 1 221 ? 17.281 -16.531 -1.134 1 96.94 221 GLY B N 1
ATOM 3680 C CA . GLY B 1 221 ? 16.562 -15.992 0.012 1 96.94 221 GLY B CA 1
ATOM 3681 C C . GLY B 1 221 ? 17.422 -15.133 0.914 1 96.94 221 GLY B C 1
ATOM 3682 O O . GLY B 1 221 ? 16.984 -14.102 1.416 1 96.94 221 GLY B O 1
ATOM 3683 N N . PHE B 1 222 ? 18.594 -15.539 1.065 1 97.69 222 PHE B N 1
ATOM 3684 C CA . PHE B 1 222 ? 19.531 -14.82 1.925 1 97.69 222 PHE B CA 1
ATOM 3685 C C . PHE B 1 222 ? 19.891 -13.477 1.31 1 97.69 222 PHE B C 1
ATOM 3687 O O . PHE B 1 222 ? 19.797 -12.438 1.965 1 97.69 222 PHE B O 1
ATOM 3694 N N . LEU B 1 223 ? 20.344 -13.477 0.091 1 97.56 223 LEU B N 1
ATOM 3695 C CA . LEU B 1 223 ? 20.766 -12.258 -0.595 1 97.56 223 LEU B CA 1
ATOM 3696 C C . LEU B 1 223 ? 19.609 -11.25 -0.669 1 97.56 223 LEU B C 1
ATOM 3698 O O . LEU B 1 223 ? 19.797 -10.07 -0.381 1 97.56 223 LEU B O 1
ATOM 3702 N N . ALA B 1 224 ? 18.469 -11.742 -0.969 1 96.94 224 ALA B N 1
ATOM 3703 C CA . ALA B 1 224 ? 17.312 -10.875 -1.099 1 96.94 224 ALA B CA 1
ATOM 3704 C C . ALA B 1 224 ? 16.859 -10.352 0.263 1 96.94 224 ALA B C 1
ATOM 3706 O O . ALA B 1 224 ? 16.344 -9.242 0.37 1 96.94 224 ALA B O 1
ATOM 3707 N N . SER B 1 225 ? 17.031 -11.141 1.265 1 97.62 225 SER B N 1
ATOM 3708 C CA . SER B 1 225 ? 16.719 -10.68 2.613 1 97.62 225 SER B CA 1
ATOM 3709 C C . SER B 1 225 ? 17.625 -9.531 3.031 1 97.62 225 SER B C 1
ATOM 3711 O O . SER B 1 225 ? 17.172 -8.586 3.686 1 97.62 225 SER B O 1
ATOM 3713 N N . VAL B 1 226 ? 18.812 -9.633 2.629 1 97.38 226 VAL B N 1
ATOM 3714 C CA . VAL B 1 226 ? 19.766 -8.562 2.949 1 97.38 226 VAL B CA 1
ATOM 3715 C C . VAL B 1 226 ? 19.297 -7.254 2.322 1 97.38 226 VAL B C 1
ATOM 3717 O O . VAL B 1 226 ? 19.203 -6.23 3.004 1 97.38 226 VAL B O 1
ATOM 3720 N N . SER B 1 227 ? 19.031 -7.305 1.095 1 96.88 227 SER B N 1
ATOM 3721 C CA . SER B 1 227 ? 18.594 -6.098 0.41 1 96.88 227 SER B CA 1
ATOM 3722 C C . SER B 1 227 ? 17.281 -5.586 0.993 1 96.88 227 SER B C 1
ATOM 3724 O O . SER B 1 227 ? 17.062 -4.375 1.092 1 96.88 227 SER B O 1
ATOM 3726 N N . SER B 1 228 ? 16.422 -6.496 1.403 1 96.94 228 SER B N 1
ATOM 3727 C CA . SER B 1 228 ? 15.133 -6.109 1.967 1 96.94 228 SER B CA 1
ATOM 3728 C C . SER B 1 228 ? 15.297 -5.414 3.314 1 96.94 228 SER B C 1
ATOM 3730 O O . SER B 1 228 ? 14.625 -4.426 3.6 1 96.94 228 SER B O 1
ATOM 3732 N N . VAL B 1 229 ? 16.188 -5.949 4.055 1 96.5 229 VAL B N 1
ATOM 3733 C CA . VAL B 1 229 ? 16.422 -5.371 5.371 1 96.5 229 VAL B CA 1
ATOM 3734 C C . VAL B 1 229 ? 17.047 -3.982 5.223 1 96.5 229 VAL B C 1
ATOM 3736 O O . VAL B 1 229 ? 16.719 -3.066 5.98 1 96.5 229 VAL B O 1
ATOM 3739 N N . VAL B 1 230 ? 17.906 -3.826 4.281 1 95.75 230 VAL B N 1
ATOM 3740 C CA . VAL B 1 230 ? 18.5 -2.523 3.992 1 95.75 230 VAL B CA 1
ATOM 3741 C C . VAL B 1 230 ? 17.406 -1.529 3.613 1 95.75 230 VAL B C 1
ATOM 3743 O O . VAL B 1 230 ? 17.375 -0.403 4.113 1 95.75 230 VAL B O 1
ATOM 3746 N N . GLY B 1 231 ? 16.516 -1.989 2.793 1 93.81 231 GLY B N 1
ATOM 3747 C CA . GLY B 1 231 ? 15.398 -1.141 2.391 1 93.81 231 GLY B CA 1
ATOM 3748 C C . GLY B 1 231 ? 14.477 -0.781 3.541 1 93.81 231 GLY B C 1
ATOM 3749 O O . GLY B 1 231 ? 14.062 0.372 3.674 1 93.81 231 GLY B O 1
ATOM 3750 N N . LEU B 1 232 ? 14.227 -1.713 4.305 1 94.44 232 LEU B N 1
ATOM 3751 C CA . LEU B 1 232 ? 13.359 -1.487 5.457 1 94.44 232 LEU B CA 1
ATOM 3752 C C . LEU B 1 232 ? 14.016 -0.533 6.449 1 94.44 232 LEU B C 1
ATOM 3754 O O . LEU B 1 232 ? 13.336 0.311 7.043 1 94.44 232 LEU B O 1
ATOM 3758 N N . HIS B 1 233 ? 15.297 -0.691 6.613 1 93.88 233 HIS B N 1
ATOM 3759 C CA . HIS B 1 233 ? 16.031 0.193 7.512 1 93.88 233 HIS B CA 1
ATOM 3760 C C . HIS B 1 233 ? 15.977 1.639 7.027 1 93.88 233 HIS B C 1
ATOM 3762 O O . HIS B 1 233 ? 15.836 2.562 7.828 1 93.88 233 HIS B O 1
ATOM 3768 N N . ARG B 1 234 ? 16.062 1.777 5.824 1 90.88 234 ARG B N 1
ATOM 3769 C CA . ARG B 1 234 ? 16 3.117 5.25 1 90.88 234 ARG B CA 1
ATOM 3770 C C . ARG B 1 234 ? 14.648 3.766 5.508 1 90.88 234 ARG B C 1
ATOM 3772 O O . ARG B 1 234 ? 14.578 4.926 5.914 1 90.88 234 ARG B O 1
ATOM 3779 N N . VAL B 1 235 ? 13.672 3.023 5.34 1 92.44 235 VAL B N 1
ATOM 3780 C CA . VAL B 1 235 ? 12.328 3.543 5.547 1 92.44 235 VAL B CA 1
ATOM 3781 C C . VAL B 1 235 ? 12.109 3.838 7.031 1 92.44 235 VAL B C 1
ATOM 3783 O O . VAL B 1 235 ? 11.477 4.832 7.383 1 92.44 235 VAL B O 1
ATOM 3786 N N . TYR B 1 236 ? 12.656 2.986 7.793 1 93.5 236 TYR B N 1
ATOM 3787 C CA . TYR B 1 236 ? 12.531 3.15 9.234 1 93.5 236 TYR B CA 1
ATOM 3788 C C . TYR B 1 236 ? 13.172 4.453 9.695 1 93.5 236 TYR B C 1
ATOM 3790 O O . TYR B 1 236 ? 12.555 5.234 10.422 1 93.5 236 TYR B O 1
ATOM 3798 N N . VAL B 1 237 ? 14.336 4.723 9.227 1 91.12 237 VAL B N 1
ATOM 3799 C CA . VAL B 1 237 ? 15.086 5.906 9.641 1 91.12 237 VAL B CA 1
ATOM 3800 C C . VAL B 1 237 ? 14.406 7.164 9.094 1 91.12 237 VAL B C 1
ATOM 3802 O O . VAL B 1 237 ? 14.266 8.156 9.812 1 91.12 237 VAL B O 1
ATOM 3805 N N . GLN B 1 238 ? 13.969 7.09 7.926 1 88.62 238 GLN B N 1
ATOM 3806 C CA . GLN B 1 238 ? 13.312 8.242 7.312 1 88.62 238 GLN B CA 1
ATOM 3807 C C . GLN B 1 238 ? 12 8.57 8.031 1 88.62 238 GLN B C 1
ATOM 3809 O O . GLN B 1 238 ? 11.703 9.742 8.273 1 88.62 238 GLN B O 1
ATOM 3814 N N . THR B 1 239 ? 11.258 7.539 8.344 1 91.19 239 THR B N 1
ATOM 3815 C CA . THR B 1 239 ? 9.984 7.75 9.016 1 91.19 239 THR B CA 1
ATOM 3816 C C . THR B 1 239 ? 10.203 8.273 10.438 1 91.19 239 THR B C 1
ATOM 3818 O O . THR B 1 239 ? 9.453 9.125 10.906 1 91.19 239 THR B O 1
ATOM 3821 N N . LYS B 1 240 ? 11.211 7.773 11.086 1 91 240 LYS B N 1
ATOM 3822 C CA . LYS B 1 240 ? 11.531 8.227 12.438 1 91 240 LYS B CA 1
ATOM 3823 C C . LYS B 1 240 ? 11.898 9.703 12.445 1 91 240 LYS B C 1
ATOM 3825 O O . LYS B 1 240 ? 11.477 10.445 13.336 1 91 240 LYS B O 1
ATOM 3830 N N . GLU B 1 241 ? 12.617 10.109 11.461 1 86.94 241 GLU B N 1
ATOM 3831 C CA . GLU B 1 241 ? 13.016 11.508 11.359 1 86.94 241 GLU B CA 1
ATOM 3832 C C . GLU B 1 241 ? 11.812 12.398 11.078 1 86.94 241 GLU B C 1
ATOM 3834 O O . GLU B 1 241 ? 11.695 13.5 11.633 1 86.94 241 GLU B O 1
ATOM 3839 N N . LYS B 1 242 ? 10.961 11.938 10.266 1 86.88 242 LYS B N 1
ATOM 3840 C CA . LYS B 1 242 ? 9.75 12.703 9.953 1 86.88 242 LYS B CA 1
ATOM 3841 C C . LYS B 1 242 ? 8.875 12.875 11.188 1 86.88 242 LYS B C 1
ATOM 3843 O O . LYS B 1 242 ? 8.305 13.945 11.406 1 86.88 242 LYS B O 1
ATOM 3848 N N . LEU B 1 243 ? 8.781 11.828 11.953 1 88.06 243 LEU B N 1
ATOM 3849 C CA . LEU B 1 243 ? 7.984 11.891 13.172 1 88.06 243 LEU B CA 1
ATOM 3850 C C . LEU B 1 243 ? 8.625 12.812 14.195 1 88.06 243 LEU B C 1
ATOM 3852 O O . LEU B 1 243 ? 7.926 13.531 14.914 1 88.06 243 LEU B O 1
ATOM 3856 N N . ARG B 1 244 ? 9.914 12.797 14.242 1 86.06 244 ARG B N 1
ATOM 3857 C CA . ARG B 1 244 ? 10.625 13.688 15.148 1 86.06 244 ARG B CA 1
ATOM 3858 C C . ARG B 1 244 ? 10.391 15.148 14.781 1 86.06 244 ARG B C 1
ATOM 3860 O O . ARG B 1 244 ? 10.172 15.992 15.664 1 86.06 244 ARG B O 1
ATOM 3867 N N . LEU B 1 245 ? 10.328 15.438 13.539 1 83 245 LEU B N 1
ATOM 3868 C CA . LEU B 1 245 ? 10.102 16.797 13.062 1 83 245 LEU B CA 1
ATOM 3869 C C . LEU B 1 245 ? 8.656 17.219 13.297 1 83 245 LEU B C 1
ATOM 3871 O O . LEU B 1 245 ? 8.375 18.406 13.508 1 83 245 LEU B O 1
ATOM 3875 N N . LYS B 1 246 ? 7.801 16.328 13.328 1 80.19 246 LYS B N 1
ATOM 3876 C CA . LYS B 1 246 ? 6.387 16.625 13.547 1 80.19 246 LYS B CA 1
ATOM 3877 C C . LYS B 1 246 ? 6.121 17 15 1 80.19 246 LYS B C 1
ATOM 3879 O O . LYS B 1 246 ? 5.281 17.859 15.289 1 80.19 246 LYS B O 1
ATOM 3884 N N . TYR B 1 247 ? 6.812 16.375 15.867 1 77.12 247 TYR B N 1
ATOM 3885 C CA . TYR B 1 247 ? 6.57 16.641 17.281 1 77.12 247 TYR B CA 1
ATOM 3886 C C . TYR B 1 247 ? 7.512 17.703 17.812 1 77.12 247 TYR B C 1
ATOM 3888 O O . TYR B 1 247 ? 7.406 18.109 18.969 1 77.12 247 TYR B O 1
ATOM 3896 N N . ALA B 1 248 ? 8.422 18.062 17.078 1 71.44 248 ALA B N 1
ATOM 3897 C CA . ALA B 1 248 ? 9.32 19.141 17.5 1 71.44 248 ALA B CA 1
ATOM 3898 C C . ALA B 1 248 ? 8.688 20.5 17.266 1 71.44 248 ALA B C 1
ATOM 3900 O O . ALA B 1 248 ? 7.863 20.672 16.359 1 71.44 248 ALA B O 1
#

Radius of gyration: 27.2 Å; Cα contacts (8 Å, |Δi|>4): 578; chains: 2; bounding box: 75×74×54 Å

Sequence (496 aa):
MELTVNILDSYRGRDKVMRTACFGAMLAAGLVERRNKGMSTRLQVVVGRLAAARTVLRLFDDIPMLAWTLHYGLGKQEKDATIRWLNVAKNICDQCFFPVEHIAWAGEAKIIDVKSPTPWSVASVMIWASSLVLGCIISIKKMHTLKMKKKTLLDELSASKLRNDNSEVLKEIQESVKKVLLEEKFNKLDLLGSVTNLLCAVNWFPPGILWAGKFSMSMVGFLASVSSVVGLHRVYVQTKEKLRLKYAMELTVNILDSYRGRDKVMRTACFGAMLAAGLVERRNKGMSTRLQVVVGRLAAARTVLRLFDDIPMLAWTLHYGLGKQEKDATIRWLNVAKNICDQCFFPVEHIAWAGEAKIIDVKSPTPWSVASVMIWASSLVLGCIISIKKMHTLKMKKKTLLDELSASKLRNDNSEVLKEIQESVKKVLLEEKFNKLDLLGSVTNLLCAVNWFPPGILWAGKFSMSMVGFLASVSSVVGLHRVYVQTKEKLRLKYA